Protein AF-0000000080307376 (afdb_homodimer)

Foldseek 3Di:
DDPDDPPPPPPPPPPPPPVVVVVVVVVVVLLVLLLVQLLVVCLVQNLVRDDPVSSCVSSPDDPVVVCVRPVDSVRSLVVLLVVLLVLLVVLADADDPDP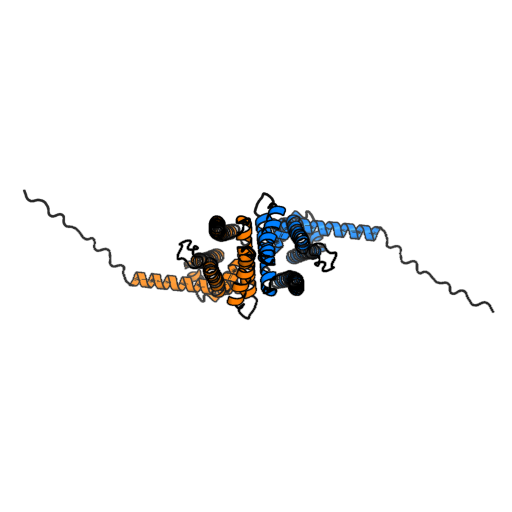PGPDPLVVLLSSLLSNLVSCVVCVSSLCCLLPRQPPVDDVSPVVNCVSLVVQLVRQLVNVVVCVVVVQWDDDPSNVLSVVLVVLSNVVSVVLSPPVPRPPSSVSSCVSSCVSVVVTGDPD/DDDDDPPPPPPPPPPPPPVVVVVVVVVVVLLVLLLVQLLVVCLVQNLVRDDPVSSCVSSPDDPVVVCVRPVDSVRSLVVLLVVLLVLLVVLADADDPDPPGDDPLVVLLSSLLSNLVSCVVCVSSLCCLLPRQPPVDDVSPVVNCVSLVVQLVRQLVNVVVCVVVVVWDDDPSNVLSVVLVVLSNVVSVVLSPPPPRPPSSVSSCVSSCCNVVVTDDPD

InterPro domains:
  IPR001647 DNA-binding HTH domain, TetR-type [PF00440] (35-80)
  IPR001647 DNA-binding HTH domain, TetR-type [PR00455] (34-47)
  IPR001647 DNA-binding HTH domain, TetR-type [PR00455] (55-78)
  IPR001647 DNA-binding HTH domain, TetR-type [PS50977] (28-88)
  IPR009057 Homedomain-like superfamily [SSF46689] (27-93)
  IPR036271 Tetracyclin repressor-like, C-terminal domain superfamily [SSF48498] (104-215)
  IPR050109 HTH-type, TetR-like transcriptional regulator [PTHR30055] (18-216)

Secondary structure (DSSP, 8-state):
-----------------HHHHHHHHHHHHHHHHHHHHHHHHHHHH-STT--HHHHHHHHTS-HHHHHHH-S-HHHHHHHHHHHHHHHHHHH-PPP--STTSPPHHHHHHHHHHHHHHHHHH-HHHHHIIIIISTTS-HHHHHHHHHHHHHHHHHHHHHHHHHHHTTSS----HHHHHHHHHHHHHHHHHHHHHSSS---HHHHHHHHHHHHHHHHS---/-PPP-------------HHHHHHHHHHHHHHHHHHHHHHHHHHHH-STT--HHHHHHHHTS-HHHHHHH-S-HHHHHHHHHHHHHHHHHHH-PPP--STTSPPHHHHHHHHHHHHHHHHHH-HHHHHIIIIISTTS-HHHHHHHHHHHHHHHHHHHHHHHHHHHTTSS----HHHHHHHHHHHHHHHHHHHHHSSS---HHHHHHHHHHHHTTTTS---

Radius of gyration: 28.94 Å; Cα contacts (8 Å, |Δi|>4): 407; chains: 2; bounding box: 154×64×54 Å

Structure (mmCIF, N/CA/C/O backbone):
data_AF-0000000080307376-model_v1
#
loop_
_entity.id
_entity.type
_entity.pdbx_description
1 polymer 'Transcriptional regulator, TetR family protein'
#
loop_
_atom_site.group_PDB
_atom_site.id
_atom_site.type_symbol
_atom_site.label_atom_id
_atom_site.label_alt_id
_atom_site.label_comp_id
_atom_site.label_asym_id
_atom_site.label_entity_id
_atom_site.label_seq_id
_atom_site.pdbx_PDB_ins_code
_atom_site.Cartn_x
_atom_site.Cartn_y
_atom_site.Cartn_z
_atom_site.occupancy
_atom_site.B_iso_or_equiv
_atom_site.auth_seq_id
_atom_site.auth_comp_id
_atom_site.auth_asym_id
_atom_site.auth_atom_id
_atom_site.pdbx_PDB_model_num
ATOM 1 N N . MET A 1 1 ? 79.688 9.477 -23.078 1 34.28 1 MET A N 1
ATOM 2 C CA . MET A 1 1 ? 78.875 10.578 -22.594 1 34.28 1 MET A CA 1
ATOM 3 C C . MET A 1 1 ? 77.562 10.055 -21.953 1 34.28 1 MET A C 1
ATOM 5 O O . MET A 1 1 ? 76.812 9.375 -22.594 1 34.28 1 MET A O 1
ATOM 9 N N . SER A 1 2 ? 77.562 9.773 -20.594 1 37.41 2 SER A N 1
ATOM 10 C CA . SER A 1 2 ? 76.688 9.07 -19.641 1 37.41 2 SER A CA 1
ATOM 11 C C . SER A 1 2 ? 75.375 9.797 -19.453 1 37.41 2 SER A C 1
ATOM 13 O O . SER A 1 2 ? 75.375 11.023 -19.297 1 37.41 2 SER A O 1
ATOM 15 N N . ALA A 1 3 ? 74.25 9.242 -20.031 1 46.53 3 ALA A N 1
ATOM 16 C CA . ALA A 1 3 ? 72.938 9.789 -19.969 1 46.53 3 ALA A CA 1
ATOM 17 C C . ALA A 1 3 ? 72.562 10.148 -18.531 1 46.53 3 ALA A C 1
ATOM 19 O O . ALA A 1 3 ? 72.875 9.422 -17.594 1 46.53 3 ALA A O 1
ATOM 20 N N . PRO A 1 4 ? 72.125 11.492 -18.312 1 44.22 4 PRO A N 1
ATOM 21 C CA . PRO A 1 4 ? 71.75 11.922 -16.953 1 44.22 4 PRO A CA 1
ATOM 22 C C . PRO A 1 4 ? 70.625 11.133 -16.391 1 44.22 4 PRO A C 1
ATOM 24 O O . PRO A 1 4 ? 69.75 10.648 -17.156 1 44.22 4 PRO A O 1
ATOM 27 N N . ALA A 1 5 ? 70.688 10.531 -15.188 1 43.47 5 ALA A N 1
ATOM 28 C CA . ALA A 1 5 ? 69.75 9.797 -14.367 1 43.47 5 ALA A CA 1
ATOM 29 C C . ALA A 1 5 ? 68.5 10.633 -14.086 1 43.47 5 ALA A C 1
ATOM 31 O O . ALA A 1 5 ? 68.625 11.758 -13.586 1 43.47 5 ALA A O 1
ATOM 32 N N . ARG A 1 6 ? 67.438 10.461 -14.867 1 39.03 6 ARG A N 1
ATOM 33 C CA . ARG A 1 6 ? 66.125 11.055 -14.562 1 39.03 6 ARG A CA 1
ATOM 34 C C . ARG A 1 6 ? 65.75 10.805 -13.109 1 39.03 6 ARG A C 1
ATOM 36 O O . ARG A 1 6 ? 65.75 9.656 -12.656 1 39.03 6 ARG A O 1
ATOM 43 N N . ARG A 1 7 ? 66.062 11.727 -12.109 1 39.06 7 ARG A N 1
ATOM 44 C CA . ARG A 1 7 ? 65.562 11.641 -10.75 1 39.06 7 ARG A CA 1
ATOM 45 C C . ARG A 1 7 ? 64 11.547 -10.75 1 39.06 7 ARG A C 1
ATOM 47 O O . ARG A 1 7 ? 63.344 12.453 -11.234 1 39.06 7 ARG A O 1
ATOM 54 N N . ASP A 1 8 ? 63.438 10.398 -10.906 1 41.78 8 ASP A N 1
ATOM 55 C CA . ASP A 1 8 ? 62 10.148 -10.633 1 41.78 8 ASP A CA 1
ATOM 56 C C . ASP A 1 8 ? 61.594 10.75 -9.289 1 41.78 8 ASP A C 1
ATOM 58 O O . ASP A 1 8 ? 62.062 10.32 -8.234 1 41.78 8 ASP A O 1
ATOM 62 N N . GLY A 1 9 ? 61.5 12.078 -9.156 1 39.94 9 GLY A N 1
ATOM 63 C CA . GLY A 1 9 ? 60.906 12.672 -7.961 1 39.94 9 GLY A CA 1
ATOM 64 C C . GLY A 1 9 ? 59.594 12.031 -7.551 1 39.94 9 GLY A C 1
ATOM 65 O O . GLY A 1 9 ? 58.562 12.203 -8.227 1 39.94 9 GLY A O 1
ATOM 66 N N . ALA A 1 10 ? 59.594 10.867 -6.973 1 41.12 10 ALA A N 1
ATOM 67 C CA . ALA A 1 10 ? 58.438 10.375 -6.246 1 41.12 10 ALA A CA 1
ATOM 68 C C . ALA A 1 10 ? 57.812 11.461 -5.359 1 41.12 10 ALA A C 1
ATOM 70 O O . ALA A 1 10 ? 58.5 11.953 -4.441 1 41.12 10 ALA A O 1
ATOM 71 N N . HIS A 1 11 ? 57.094 12.398 -5.93 1 43.16 11 HIS A N 1
ATOM 72 C CA . HIS A 1 11 ? 56.25 13.203 -5.051 1 43.16 11 HIS A CA 1
ATOM 73 C C . HIS A 1 11 ? 55.562 12.336 -4.004 1 43.16 11 HIS A C 1
ATOM 75 O O . HIS A 1 11 ? 54.906 11.344 -4.34 1 43.16 11 HIS A O 1
ATOM 81 N N . ASP A 1 12 ? 56.125 12.133 -2.857 1 44.22 12 ASP A N 1
ATOM 82 C CA . ASP A 1 12 ? 55.469 11.555 -1.674 1 44.22 12 ASP A CA 1
ATOM 83 C C . ASP A 1 12 ? 54.031 12.008 -1.548 1 44.22 12 ASP A C 1
ATOM 85 O O . ASP A 1 12 ? 53.75 13.211 -1.515 1 44.22 12 ASP A O 1
ATOM 89 N N . GLU A 1 13 ? 53.125 11.352 -2.17 1 52.78 13 GLU A N 1
ATOM 90 C CA . GLU A 1 13 ? 51.719 11.562 -1.824 1 52.78 13 GLU A CA 1
ATOM 91 C C . GLU A 1 13 ? 51.562 11.906 -0.347 1 52.78 13 GLU A C 1
ATOM 93 O O . GLU A 1 13 ? 52.188 11.289 0.513 1 52.78 13 GLU A O 1
ATOM 98 N N . PRO A 1 14 ? 51.25 13.117 -0.031 1 53.62 14 PRO A N 1
ATOM 99 C CA . PRO A 1 14 ? 51.125 13.43 1.395 1 53.62 14 PRO A CA 1
ATOM 100 C C . PRO A 1 14 ? 50.531 12.273 2.197 1 53.62 14 PRO A C 1
ATOM 102 O O . PRO A 1 14 ? 49.781 11.461 1.654 1 53.62 14 PRO A O 1
ATOM 105 N N . PRO A 1 15 ? 51.094 11.766 3.182 1 51.25 15 PRO A N 1
ATOM 106 C CA . PRO A 1 15 ? 50.531 10.688 3.992 1 51.25 15 PRO A CA 1
ATOM 107 C C . PRO A 1 15 ? 49.031 10.898 4.293 1 51.25 15 PRO A C 1
ATOM 109 O O . PRO A 1 15 ? 48.594 12.039 4.367 1 51.25 15 PRO A O 1
ATOM 112 N N . HIS A 1 16 ? 48.094 10.336 3.639 1 56.22 16 HIS A N 1
ATOM 113 C CA . HIS A 1 16 ? 46.719 10.344 4.129 1 56.22 16 HIS A CA 1
ATOM 114 C C . HIS A 1 16 ? 46.688 10.336 5.652 1 56.22 16 HIS A C 1
ATOM 116 O O . HIS A 1 16 ? 47.094 9.352 6.285 1 56.22 16 HIS A O 1
ATOM 122 N N . ASP A 1 17 ? 46.844 11.445 6.359 1 61.53 17 ASP A N 1
ATOM 123 C CA . ASP A 1 17 ? 47.031 11.625 7.797 1 61.53 17 ASP A CA 1
ATOM 124 C C . ASP A 1 17 ? 45.938 10.922 8.586 1 61.53 17 ASP A C 1
ATOM 126 O O . ASP A 1 17 ? 44.75 11.008 8.234 1 61.53 17 ASP A O 1
ATOM 130 N N . GLY A 1 18 ? 46.094 9.781 9.156 1 68.12 18 GLY A N 1
ATOM 131 C CA . GLY A 1 18 ? 45.312 9 10.078 1 68.12 18 GLY A CA 1
ATOM 132 C C . GLY A 1 18 ? 44.281 9.828 10.828 1 68.12 18 GLY A C 1
ATOM 133 O O . GLY A 1 18 ? 43.188 9.344 11.148 1 68.12 18 GLY A O 1
ATOM 134 N N . ARG A 1 19 ? 44.594 11.07 11.117 1 71.94 19 ARG A N 1
ATOM 135 C CA . ARG A 1 19 ? 43.719 11.977 11.844 1 71.94 19 ARG A CA 1
ATOM 136 C C . ARG A 1 19 ? 42.5 12.352 10.984 1 71.94 19 ARG A C 1
ATOM 138 O O . ARG A 1 19 ? 41.375 12.414 11.484 1 71.94 19 ARG A O 1
ATOM 145 N N . SER A 1 20 ? 42.812 12.594 9.68 1 80.69 20 SER A N 1
ATOM 146 C CA . SER A 1 20 ? 41.75 12.969 8.766 1 80.69 20 SER A CA 1
ATOM 147 C C . SER A 1 20 ? 40.75 11.828 8.586 1 80.69 20 SER A C 1
ATOM 149 O O . SER A 1 20 ? 39.531 12.055 8.531 1 80.69 20 SER A O 1
ATOM 151 N N . THR A 1 21 ? 41.281 10.672 8.602 1 82.31 21 THR A N 1
ATOM 152 C CA . THR A 1 21 ? 40.438 9.508 8.438 1 82.31 21 THR A CA 1
ATOM 153 C C . THR A 1 21 ? 39.594 9.281 9.688 1 82.31 21 THR A C 1
ATOM 155 O O . THR A 1 21 ? 38.406 8.914 9.594 1 82.31 21 THR A O 1
ATOM 158 N N . ARG A 1 22 ? 40.25 9.516 10.836 1 82.88 22 ARG A N 1
ATOM 159 C CA . ARG A 1 22 ? 39.531 9.352 12.086 1 82.88 22 ARG A CA 1
ATOM 160 C C . ARG A 1 22 ? 38.438 10.398 12.219 1 82.88 22 ARG A C 1
ATOM 162 O O . ARG A 1 22 ? 37.312 10.094 12.656 1 82.88 22 ARG A O 1
ATOM 169 N N . ALA A 1 23 ? 38.781 11.68 11.859 1 82.44 23 ALA A N 1
ATOM 170 C CA . ALA A 1 23 ? 37.812 12.766 11.922 1 82.44 23 ALA A CA 1
ATOM 171 C C . ALA A 1 23 ? 36.625 12.484 10.992 1 82.44 23 ALA A C 1
ATOM 173 O O . ALA A 1 23 ? 35.469 12.727 11.352 1 82.44 23 ALA A O 1
ATOM 174 N N . ALA A 1 24 ? 36.969 11.977 9.852 1 84.31 24 ALA A N 1
ATOM 175 C CA . ALA A 1 24 ? 35.906 11.641 8.883 1 84.31 24 ALA A CA 1
ATOM 176 C C . ALA A 1 24 ? 35.031 10.508 9.398 1 84.31 24 ALA A C 1
ATOM 178 O O . ALA A 1 24 ? 33.812 10.547 9.258 1 84.31 24 ALA A O 1
ATOM 179 N N . ALA A 1 25 ? 35.656 9.625 10.039 1 84.19 25 ALA A N 1
ATOM 180 C CA . ALA A 1 25 ? 34.906 8.477 10.594 1 84.19 25 ALA A CA 1
ATOM 181 C C . ALA A 1 25 ? 34 8.914 11.734 1 84.19 25 ALA A C 1
ATOM 183 O O . ALA A 1 25 ? 32.875 8.414 11.859 1 84.19 25 ALA A O 1
ATOM 184 N N . MET A 1 26 ? 34.5 9.789 12.539 1 82.19 26 MET A N 1
ATOM 185 C CA . MET A 1 26 ? 33.719 10.281 13.664 1 82.19 26 MET A CA 1
ATOM 186 C C . MET A 1 26 ? 32.5 11.078 13.164 1 82.19 26 MET A C 1
ATOM 188 O O . MET A 1 26 ? 31.406 10.977 13.719 1 82.19 26 MET A O 1
ATOM 192 N N . ARG A 1 27 ? 32.781 11.836 12.102 1 83.94 27 ARG A N 1
ATOM 193 C CA . ARG A 1 27 ? 31.688 12.625 11.516 1 83.94 27 ARG A CA 1
ATOM 194 C C . ARG A 1 27 ? 30.594 11.711 10.953 1 83.94 27 ARG A C 1
ATOM 196 O O . ARG A 1 27 ? 29.406 11.977 11.141 1 83.94 27 ARG A O 1
ATOM 203 N N . GLU A 1 28 ? 31.047 10.75 10.328 1 87.12 28 GLU A N 1
ATOM 204 C CA . GLU A 1 28 ? 30.109 9.797 9.742 1 87.12 28 GLU A CA 1
ATOM 205 C C . GLU A 1 28 ? 29.328 9.062 10.82 1 87.12 28 GLU A C 1
ATOM 207 O O . GLU A 1 28 ? 28.125 8.805 10.664 1 87.12 28 GLU A O 1
ATOM 212 N N . SER A 1 29 ? 30.031 8.797 11.828 1 87.19 29 SER A N 1
ATOM 213 C CA . SER A 1 29 ? 29.375 8.109 12.938 1 87.19 29 SER A CA 1
ATOM 214 C C . SER A 1 29 ? 28.297 8.984 13.57 1 87.19 29 SER A C 1
ATOM 216 O O . SER A 1 29 ? 27.203 8.508 13.891 1 87.19 29 SER A O 1
ATOM 218 N N . ARG A 1 30 ? 28.609 10.234 13.711 1 87.62 30 ARG A N 1
ATOM 219 C CA . ARG A 1 30 ? 27.641 11.172 14.281 1 87.62 30 ARG A CA 1
ATOM 220 C C . ARG A 1 30 ? 26.453 11.375 13.344 1 87.62 30 ARG A C 1
ATOM 222 O O . ARG A 1 30 ? 25.312 11.43 13.797 1 87.62 30 ARG A O 1
ATOM 229 N N . ARG A 1 31 ? 26.812 11.461 12.117 1 91.5 31 ARG A N 1
ATOM 230 C CA . ARG A 1 31 ? 25.75 11.594 11.109 1 91.5 31 ARG A CA 1
ATOM 231 C C . ARG A 1 31 ? 24.797 10.406 11.148 1 91.5 31 ARG A C 1
ATOM 233 O O . ARG A 1 31 ? 23.578 10.578 11.117 1 91.5 31 ARG A O 1
ATOM 240 N N . ARG A 1 32 ? 25.359 9.258 11.273 1 90.56 32 ARG A N 1
ATOM 241 C CA . ARG A 1 32 ? 24.578 8.031 11.336 1 90.56 32 ARG A CA 1
ATOM 242 C C . ARG A 1 32 ? 23.719 7.992 12.602 1 90.56 32 ARG A C 1
ATOM 244 O O . ARG A 1 32 ? 22.578 7.527 12.578 1 90.56 32 ARG A O 1
ATOM 251 N N . ALA A 1 33 ? 24.297 8.508 13.617 1 90.5 33 ALA A N 1
ATOM 252 C CA . ALA A 1 33 ? 23.562 8.547 14.875 1 90.5 33 ALA A CA 1
ATOM 253 C C . ALA A 1 33 ? 22.328 9.453 14.766 1 90.5 33 ALA A C 1
ATOM 255 O O . ALA A 1 33 ? 21.266 9.133 15.281 1 90.5 33 ALA A O 1
ATOM 256 N N . VAL A 1 34 ? 22.5 10.484 14.07 1 92.94 34 VAL A N 1
ATOM 257 C CA . VAL A 1 34 ? 21.406 11.414 13.859 1 92.94 34 VAL A CA 1
ATOM 258 C C . VAL A 1 34 ? 20.312 10.75 13.016 1 92.94 34 VAL A C 1
ATOM 260 O O . VAL A 1 34 ? 19.125 10.852 13.328 1 92.94 34 VAL A O 1
ATOM 263 N N . LEU A 1 35 ? 20.75 10.039 12.062 1 93.12 35 LEU A N 1
ATOM 264 C CA . LEU A 1 35 ? 19.812 9.352 11.188 1 93.12 35 LEU A CA 1
ATOM 265 C C . LEU A 1 35 ? 19.031 8.289 11.945 1 93.12 35 LEU A C 1
ATOM 267 O O . LEU A 1 35 ? 17.812 8.195 11.82 1 93.12 35 LEU A O 1
ATOM 271 N N . ASP A 1 36 ? 19.75 7.598 12.75 1 90.31 36 ASP A N 1
ATOM 272 C CA . ASP A 1 36 ? 19.125 6.527 13.516 1 90.31 36 ASP A CA 1
ATOM 273 C C . ASP A 1 36 ? 18.094 7.086 14.5 1 90.31 36 ASP A C 1
ATOM 275 O O . ASP A 1 36 ? 17 6.543 14.641 1 90.31 36 ASP A O 1
ATOM 279 N N . ALA A 1 37 ? 18.453 8.109 15.086 1 92.31 37 ALA A N 1
ATOM 280 C CA . ALA A 1 37 ? 17.547 8.766 16.016 1 92.31 37 ALA A CA 1
ATOM 281 C C . ALA A 1 37 ? 16.312 9.312 15.297 1 92.31 37 ALA A C 1
ATOM 283 O O . ALA A 1 37 ? 15.195 9.18 15.789 1 92.31 37 ALA A O 1
ATOM 284 N N . SER A 1 38 ? 16.562 9.891 14.203 1 93.12 38 SER A N 1
ATOM 285 C CA . SER A 1 38 ? 15.477 10.461 13.414 1 93.12 38 SER A CA 1
ATOM 286 C C . SER A 1 38 ? 14.523 9.383 12.922 1 93.12 38 SER A C 1
ATOM 288 O O . SER A 1 38 ? 13.305 9.578 12.891 1 93.12 38 SER A O 1
ATOM 290 N N . LEU A 1 39 ? 15.102 8.297 12.555 1 89.94 39 LEU A N 1
ATOM 291 C CA . LEU A 1 39 ? 14.305 7.172 12.094 1 89.94 39 LEU A CA 1
ATOM 292 C C . LEU A 1 39 ? 13.32 6.723 13.164 1 89.94 39 LEU A C 1
ATOM 294 O O . LEU A 1 39 ? 12.148 6.469 12.867 1 89.94 39 LEU A O 1
ATOM 298 N N . ARG A 1 40 ? 13.75 6.707 14.328 1 88.75 40 ARG A N 1
ATOM 299 C CA . ARG A 1 40 ? 12.891 6.305 15.445 1 88.75 40 ARG A CA 1
ATOM 300 C C . ARG A 1 40 ? 11.75 7.293 15.633 1 88.75 40 ARG A C 1
ATOM 302 O O . ARG A 1 40 ? 10.594 6.891 15.805 1 88.75 40 ARG A O 1
ATOM 309 N N . VAL A 1 41 ? 12.062 8.492 15.555 1 91.88 41 VAL A N 1
ATOM 310 C CA . VAL A 1 41 ? 11.062 9.523 15.766 1 91.88 41 VAL A CA 1
ATOM 311 C C . VAL A 1 41 ? 10.023 9.484 14.648 1 91.88 41 VAL A C 1
ATOM 313 O O . VAL A 1 41 ? 8.82 9.508 14.906 1 91.88 41 VAL A O 1
ATOM 316 N N . PHE A 1 42 ? 10.492 9.383 13.375 1 88.88 42 PHE A N 1
ATOM 317 C CA . PHE A 1 42 ? 9.594 9.312 12.227 1 88.88 42 PHE A CA 1
ATOM 318 C C . PHE A 1 42 ? 8.68 8.102 12.328 1 88.88 42 PHE A C 1
ATOM 320 O O . PHE A 1 42 ? 7.508 8.164 11.961 1 88.88 42 PHE A O 1
ATOM 327 N N . SER A 1 43 ? 9.273 7.051 12.82 1 82.5 43 SER A N 1
ATOM 328 C CA . SER A 1 43 ? 8.523 5.805 12.906 1 82.5 43 SER A CA 1
ATOM 329 C C . SER A 1 43 ? 7.445 5.883 13.984 1 82.5 43 SER A C 1
ATOM 331 O O . SER A 1 43 ? 6.371 5.293 13.836 1 82.5 43 SER A O 1
ATOM 333 N N . GLU A 1 44 ? 7.66 6.613 15 1 81.44 44 GLU A N 1
ATOM 334 C CA . GLU A 1 44 ? 6.754 6.707 16.141 1 81.44 44 GLU A CA 1
ATOM 335 C C . GLU A 1 44 ? 5.684 7.77 15.906 1 81.44 44 GLU A C 1
ATOM 337 O O . GLU A 1 44 ? 4.5 7.531 16.156 1 81.44 44 GLU A O 1
ATOM 342 N N . LYS A 1 45 ? 6.129 8.914 15.375 1 83.56 45 LYS A N 1
ATOM 343 C CA . LYS A 1 45 ? 5.238 10.07 15.32 1 83.56 45 LYS A CA 1
ATOM 344 C C . LYS A 1 45 ? 4.684 10.273 13.914 1 83.56 45 LYS A C 1
ATOM 346 O O . LYS A 1 45 ? 3.701 10.992 13.727 1 83.56 45 LYS A O 1
ATOM 351 N N . GLY A 1 46 ? 5.371 9.602 13.023 1 79.69 46 GLY A N 1
ATOM 352 C CA . GLY A 1 46 ? 5.086 9.953 11.633 1 79.69 46 GLY A CA 1
ATOM 353 C C . GLY A 1 46 ? 5.902 11.133 11.141 1 79.69 46 GLY A C 1
ATOM 354 O O . GLY A 1 46 ? 6.508 11.852 11.938 1 79.69 46 GLY A O 1
ATOM 355 N N . TYR A 1 47 ? 5.898 11.352 9.883 1 83.5 47 TYR A N 1
ATOM 356 C CA . TYR A 1 47 ? 6.707 12.406 9.281 1 83.5 47 TYR A CA 1
ATOM 357 C C . TYR A 1 47 ? 6.105 13.773 9.562 1 83.5 47 TYR A C 1
ATOM 359 O O . TYR A 1 47 ? 6.812 14.695 9.984 1 83.5 47 TYR A O 1
ATOM 367 N N . HIS A 1 48 ? 4.82 13.875 9.359 1 80.38 48 HIS A N 1
ATOM 368 C CA . HIS A 1 48 ? 4.18 15.18 9.414 1 80.38 48 HIS A CA 1
ATOM 369 C C . HIS A 1 48 ? 4.074 15.68 10.852 1 80.38 48 HIS A C 1
ATOM 371 O O . HIS A 1 48 ? 4.223 16.875 11.109 1 80.38 48 HIS A O 1
ATOM 377 N N . ALA A 1 49 ? 3.986 14.766 11.719 1 83.12 49 ALA A N 1
ATOM 378 C CA . ALA A 1 49 ? 3.832 15.141 13.125 1 83.12 49 ALA A CA 1
ATOM 379 C C . ALA A 1 49 ? 5.188 15.414 13.766 1 83.12 49 ALA A C 1
ATOM 381 O O . ALA A 1 49 ? 5.258 15.93 14.891 1 83.12 49 ALA A O 1
ATOM 382 N N . THR A 1 50 ? 6.199 15.07 13.102 1 90.31 50 THR A N 1
ATOM 383 C CA . THR A 1 50 ? 7.543 15.25 13.633 1 90.31 50 THR A CA 1
ATOM 384 C C . THR A 1 50 ? 8.039 16.672 13.375 1 90.31 50 THR A C 1
ATOM 386 O O . THR A 1 50 ? 7.906 17.188 12.273 1 90.31 50 THR A O 1
ATOM 389 N N . ARG A 1 51 ? 8.586 17.312 14.461 1 92.38 51 ARG A N 1
ATOM 390 C CA . ARG A 1 51 ? 9.242 18.609 14.352 1 92.38 51 ARG A CA 1
ATOM 391 C C . ARG A 1 51 ? 10.758 18.469 14.391 1 92.38 51 ARG A C 1
ATOM 393 O O . ARG A 1 51 ? 11.281 17.469 14.891 1 92.38 51 ARG A O 1
ATOM 400 N N . ILE A 1 52 ? 11.336 19.422 13.805 1 91.69 52 ILE A N 1
ATOM 401 C CA . ILE A 1 52 ? 12.797 19.406 13.797 1 91.69 52 ILE A CA 1
ATOM 402 C C . ILE A 1 52 ? 13.32 19.344 15.227 1 91.69 52 ILE A C 1
ATOM 404 O O . ILE A 1 52 ? 14.336 18.688 15.492 1 91.69 52 ILE A O 1
ATOM 408 N N . SER A 1 53 ? 12.625 19.953 16.094 1 93.81 53 SER A N 1
ATOM 409 C CA . SER A 1 53 ? 13.023 19.938 17.5 1 93.81 53 SER A CA 1
ATOM 410 C C . SER A 1 53 ? 12.984 18.531 18.062 1 93.81 53 SER A C 1
ATOM 412 O O . SER A 1 53 ? 13.812 18.156 18.906 1 93.81 53 SER A O 1
ATOM 414 N N . ASP A 1 54 ? 12.07 17.75 17.625 1 94.94 54 ASP A N 1
ATOM 415 C CA . ASP A 1 54 ? 11.977 16.359 18.047 1 94.94 54 ASP A CA 1
ATOM 416 C C . ASP A 1 54 ? 13.211 15.562 17.625 1 94.94 54 ASP A C 1
ATOM 418 O O . ASP A 1 54 ? 13.719 14.734 18.375 1 94.94 54 ASP A O 1
ATOM 422 N N . LEU A 1 55 ? 13.648 15.875 16.453 1 94.88 55 LEU A N 1
ATOM 423 C CA . LEU A 1 55 ? 14.812 15.172 15.906 1 94.88 55 LEU A CA 1
ATOM 424 C C . LEU A 1 55 ? 16.078 15.57 16.641 1 94.88 55 LEU A C 1
ATOM 426 O O . LEU A 1 55 ? 16.906 14.719 16.969 1 94.88 55 LEU A O 1
ATOM 430 N N . ILE A 1 56 ? 16.172 16.844 16.875 1 94.25 56 ILE A N 1
ATOM 431 C CA . ILE A 1 56 ? 17.328 17.359 17.578 1 94.25 56 ILE A CA 1
ATOM 432 C C . ILE A 1 56 ? 17.391 16.766 18.969 1 94.25 56 ILE A C 1
ATOM 434 O O . ILE A 1 56 ? 18.453 16.312 19.406 1 94.25 56 ILE A O 1
ATOM 438 N N . GLU A 1 57 ? 16.297 16.734 19.609 1 95.19 57 GLU A N 1
ATOM 439 C CA . GLU A 1 57 ? 16.203 16.172 20.953 1 95.19 57 GLU A CA 1
ATOM 440 C C . GLU A 1 57 ? 16.562 14.688 20.969 1 95.19 57 GLU A C 1
ATOM 442 O O . GLU A 1 57 ? 17.328 14.234 21.812 1 95.19 57 GLU A O 1
ATOM 447 N N . ALA A 1 58 ? 16.109 14 20.062 1 94.12 58 ALA A N 1
ATOM 448 C CA . ALA A 1 58 ? 16.344 12.562 19.984 1 94.12 58 ALA A CA 1
ATOM 449 C C . ALA A 1 58 ? 17.797 12.258 19.688 1 94.12 58 ALA A C 1
ATOM 451 O O . ALA A 1 58 ? 18.344 11.258 20.156 1 94.12 58 ALA A O 1
ATOM 452 N N . ALA A 1 59 ? 18.391 13.055 18.875 1 93.38 59 ALA A N 1
ATOM 453 C CA . ALA A 1 59 ? 19.797 12.867 18.5 1 93.38 59 ALA A CA 1
ATOM 454 C C . ALA A 1 59 ? 20.734 13.195 19.656 1 93.38 59 ALA A C 1
ATOM 456 O O . ALA A 1 59 ? 21.891 12.789 19.656 1 93.38 59 ALA A O 1
ATOM 457 N N . GLY A 1 60 ? 20.25 13.969 20.531 1 94.06 60 GLY A N 1
ATOM 458 C CA . GLY A 1 60 ? 21.047 14.305 21.703 1 94.06 60 GLY A CA 1
ATOM 459 C C . GLY A 1 60 ? 22.203 15.234 21.391 1 94.06 60 GLY A C 1
ATOM 460 O O . GLY A 1 60 ? 23.266 15.117 22 1 94.06 60 GLY A O 1
ATOM 461 N N . ILE A 1 61 ? 22.062 16.031 20.453 1 91.25 61 ILE A N 1
ATOM 462 C CA . ILE A 1 61 ? 23.125 16.969 20.094 1 91.25 61 ILE A CA 1
ATOM 463 C C . ILE A 1 61 ? 22.562 18.391 20.062 1 91.25 61 ILE A C 1
ATOM 465 O O . ILE A 1 61 ? 21.359 18.578 20.078 1 91.25 61 ILE A O 1
ATOM 469 N N . ALA A 1 62 ? 23.531 19.375 20.062 1 92.44 62 ALA A N 1
ATOM 470 C CA . ALA A 1 62 ? 23.125 20.781 20 1 92.44 62 ALA A CA 1
ATOM 471 C C . ALA A 1 62 ? 22.5 21.125 18.656 1 92.44 62 ALA A C 1
ATOM 473 O O . ALA A 1 62 ? 22.891 20.562 17.625 1 92.44 62 ALA A O 1
ATOM 474 N N . ARG A 1 63 ? 21.547 22.047 18.641 1 92.19 63 ARG A N 1
ATOM 475 C CA . ARG A 1 63 ? 20.828 22.484 17.438 1 92.19 63 ARG A CA 1
ATOM 476 C C . ARG A 1 63 ? 21.812 22.906 16.344 1 92.19 63 ARG A C 1
ATOM 478 O O . ARG A 1 63 ? 21.656 22.516 15.188 1 92.19 63 ARG A O 1
ATOM 485 N N . GLY A 1 64 ? 22.812 23.688 16.703 1 92.19 64 GLY A N 1
ATOM 486 C CA . GLY A 1 64 ? 23.797 24.141 15.734 1 92.19 64 GLY A CA 1
ATOM 487 C C . GLY A 1 64 ? 24.562 23 15.086 1 92.19 64 GLY A C 1
ATOM 488 O O . GLY A 1 64 ? 24.812 23.016 13.883 1 92.19 64 GLY A O 1
ATOM 489 N N . THR A 1 65 ? 24.906 22.016 15.875 1 91.94 65 THR A N 1
ATOM 490 C CA . THR A 1 65 ? 25.609 20.828 15.398 1 91.94 65 THR A CA 1
ATOM 491 C C . THR A 1 65 ? 24.719 20.031 14.445 1 91.94 65 THR A C 1
ATOM 493 O O . THR A 1 65 ? 25.203 19.5 13.438 1 91.94 65 THR A O 1
ATOM 496 N N . PHE A 1 66 ? 23.406 19.938 14.734 1 93.06 66 PHE A N 1
ATOM 497 C CA . PHE A 1 66 ? 22.453 19.219 13.906 1 93.06 66 PHE A CA 1
ATOM 498 C C . PHE A 1 66 ? 22.469 19.75 12.477 1 93.06 66 PHE A C 1
ATOM 500 O O . PHE A 1 66 ? 22.5 18.984 11.523 1 93.06 66 PHE A O 1
ATOM 507 N N . TYR A 1 67 ? 22.578 21.016 12.367 1 93 67 TYR A N 1
ATOM 508 C CA . TYR A 1 67 ? 22.453 21.656 11.062 1 93 67 TYR A CA 1
ATOM 509 C C . TYR A 1 67 ? 23.75 21.562 10.281 1 93 67 TYR A C 1
ATOM 511 O O . TYR A 1 67 ? 23.797 21.906 9.094 1 93 67 TYR A O 1
ATOM 519 N N . LEU A 1 68 ? 24.844 21.141 10.969 1 91.56 68 LEU A N 1
ATOM 520 C CA . LEU A 1 68 ? 26.062 20.812 10.242 1 91.56 68 LEU A CA 1
ATOM 521 C C . LEU A 1 68 ? 25.875 19.562 9.406 1 91.56 68 LEU A C 1
ATOM 523 O O . LEU A 1 68 ? 26.547 19.391 8.383 1 91.56 68 LEU A O 1
ATOM 527 N N . TYR A 1 69 ? 24.922 18.797 9.859 1 92 69 TYR A N 1
ATOM 528 C CA . TYR A 1 69 ? 24.75 17.5 9.203 1 92 69 TYR A CA 1
ATOM 529 C C . TYR A 1 69 ? 23.547 17.516 8.258 1 92 69 TYR A C 1
ATOM 531 O O . TYR A 1 69 ? 23.594 16.938 7.172 1 92 69 TYR A O 1
ATOM 539 N N . PHE A 1 70 ? 22.422 18.109 8.703 1 93.75 70 PHE A N 1
ATOM 540 C CA . PHE A 1 70 ? 21.203 18.094 7.914 1 93.75 70 PHE A CA 1
ATOM 541 C C . PHE A 1 70 ? 20.531 19.453 7.898 1 93.75 70 PHE A C 1
ATOM 543 O O . PHE A 1 70 ? 20.406 20.109 8.938 1 93.75 70 PHE A O 1
ATOM 550 N N . GLU A 1 71 ? 20.047 19.812 6.723 1 90.88 71 GLU A N 1
ATOM 551 C CA . GLU A 1 71 ? 19.469 21.125 6.52 1 90.88 71 GLU A CA 1
ATOM 552 C C . GLU A 1 71 ? 17.984 21.156 6.902 1 90.88 71 GLU A C 1
ATOM 554 O O . GLU A 1 71 ? 17.438 22.219 7.191 1 90.88 71 GLU A O 1
ATOM 559 N N . SER A 1 72 ? 17.438 19.922 6.848 1 90.81 72 SER A N 1
ATOM 560 C CA . SER A 1 72 ? 15.992 19.906 7.078 1 90.81 72 SER A CA 1
ATOM 561 C C . SER A 1 72 ? 15.508 18.516 7.449 1 90.81 72 SER A C 1
ATOM 563 O O . SER A 1 72 ? 16.219 17.516 7.223 1 90.81 72 SER A O 1
ATOM 565 N N . LYS A 1 73 ? 14.32 18.453 7.953 1 88.88 73 LYS A N 1
ATOM 566 C CA . LYS A 1 73 ? 13.633 17.188 8.227 1 88.88 73 LYS A CA 1
ATOM 567 C C . LYS A 1 73 ? 13.453 16.375 6.953 1 88.88 73 LYS A C 1
ATOM 569 O O . LYS A 1 73 ? 13.617 15.148 6.965 1 88.88 73 LYS A O 1
ATOM 574 N N . ASN A 1 74 ? 13.234 17.094 5.945 1 88.81 74 ASN A N 1
ATOM 575 C CA . ASN A 1 74 ? 13.023 16.453 4.656 1 88.81 74 ASN A CA 1
ATOM 576 C C . ASN A 1 74 ? 14.297 15.781 4.148 1 88.81 74 ASN A C 1
ATOM 578 O O . ASN A 1 74 ? 14.25 14.664 3.629 1 88.81 74 ASN A O 1
ATOM 582 N N . ALA A 1 75 ? 15.352 16.469 4.316 1 91.12 75 ALA A N 1
ATOM 583 C CA . ALA A 1 75 ? 16.625 15.914 3.887 1 91.12 75 ALA A CA 1
ATOM 584 C C . ALA A 1 75 ? 16.938 14.609 4.621 1 91.12 75 ALA A C 1
ATOM 586 O O . ALA A 1 75 ? 17.453 13.656 4.02 1 91.12 75 ALA A O 1
ATOM 587 N N . ILE A 1 76 ? 16.656 14.609 5.883 1 92.31 76 ILE A N 1
ATOM 588 C CA . ILE A 1 76 ? 16.859 13.414 6.688 1 92.31 76 ILE A CA 1
ATOM 589 C C . ILE A 1 76 ? 15.977 12.281 6.164 1 92.31 76 ILE A C 1
ATOM 591 O O . ILE A 1 76 ? 16.438 11.156 5.98 1 92.31 76 ILE A O 1
ATOM 595 N N . PHE A 1 77 ? 14.781 12.586 5.918 1 90 77 PHE A N 1
ATOM 596 C CA . PHE A 1 77 ? 13.812 11.594 5.453 1 90 77 PHE A CA 1
ATOM 597 C C . PHE A 1 77 ? 14.258 10.984 4.129 1 90 77 PHE A C 1
ATOM 599 O O . PHE A 1 77 ? 14.25 9.758 3.973 1 90 77 PHE A O 1
ATOM 606 N N . HIS A 1 78 ? 14.688 11.828 3.25 1 90.56 78 HIS A N 1
ATOM 607 C CA . HIS A 1 78 ? 15.133 11.367 1.939 1 90.56 78 HIS A CA 1
ATOM 608 C C . HIS A 1 78 ? 16.328 10.43 2.062 1 90.56 78 HIS A C 1
ATOM 610 O O . HIS A 1 78 ? 16.391 9.398 1.385 1 90.56 78 HIS A O 1
ATOM 616 N N . GLU A 1 79 ? 17.203 10.781 2.887 1 90.38 79 GLU A N 1
ATOM 617 C CA . GLU A 1 79 ? 18.391 9.953 3.051 1 90.38 79 GLU A CA 1
ATOM 618 C C . GLU A 1 79 ? 18.047 8.594 3.66 1 90.38 79 GLU A C 1
ATOM 620 O O . GLU A 1 79 ? 18.578 7.566 3.24 1 90.38 79 GLU A O 1
ATOM 625 N N . LEU A 1 80 ? 17.203 8.602 4.676 1 90.44 80 LEU A N 1
ATOM 626 C CA . LEU A 1 80 ? 16.75 7.355 5.285 1 90.44 80 LEU A CA 1
ATOM 627 C C . LEU A 1 80 ? 16.047 6.473 4.254 1 90.44 80 LEU A C 1
ATOM 629 O O . LEU A 1 80 ? 16.297 5.266 4.203 1 90.44 80 LEU A O 1
ATOM 633 N N . LEU A 1 81 ? 15.25 7.055 3.463 1 88.94 81 LEU A N 1
ATOM 634 C CA . LEU A 1 81 ? 14.531 6.336 2.412 1 88.94 81 LEU A CA 1
ATOM 635 C C . LEU A 1 81 ? 15.508 5.715 1.42 1 88.94 81 LEU A C 1
ATOM 637 O O . LEU A 1 81 ? 15.391 4.535 1.08 1 88.94 81 LEU A O 1
ATOM 641 N N . ASP A 1 82 ? 16.469 6.512 1.025 1 89.81 82 ASP A N 1
ATOM 642 C CA . ASP A 1 82 ? 17.453 6.031 0.067 1 89.81 82 ASP A CA 1
ATOM 643 C C . ASP A 1 82 ? 18.219 4.828 0.617 1 89.81 82 ASP A C 1
ATOM 645 O O . ASP A 1 82 ? 18.484 3.867 -0.111 1 89.81 82 ASP A O 1
ATOM 649 N N . GLN A 1 83 ? 18.516 4.855 1.856 1 85.5 83 GLN A N 1
ATOM 650 C CA . GLN A 1 83 ? 19.234 3.758 2.492 1 85.5 83 GLN A CA 1
ATOM 651 C C . GLN A 1 83 ? 18.422 2.471 2.461 1 85.5 83 GLN A C 1
ATOM 653 O O . GLN A 1 83 ? 18.953 1.399 2.158 1 85.5 83 GLN A O 1
ATOM 658 N N . LEU A 1 84 ? 17.203 2.555 2.758 1 82.88 84 LEU A N 1
ATOM 659 C CA . LEU A 1 84 ? 16.359 1.366 2.775 1 82.88 84 LEU A CA 1
ATOM 660 C C . LEU A 1 84 ? 16.172 0.812 1.367 1 82.88 84 LEU A C 1
ATOM 662 O O . LEU A 1 84 ? 16.266 -0.398 1.154 1 82.88 84 LEU A O 1
ATOM 666 N N . LEU A 1 85 ? 15.922 1.723 0.449 1 87.5 85 LEU A N 1
ATOM 667 C CA . LEU A 1 85 ? 15.711 1.287 -0.928 1 87.5 85 LEU A CA 1
ATOM 668 C C . LEU A 1 85 ? 16.953 0.583 -1.466 1 87.5 85 LEU A C 1
ATOM 670 O O . LEU A 1 85 ? 16.844 -0.427 -2.166 1 87.5 85 LEU A O 1
ATOM 674 N N . GLU A 1 86 ? 18.031 1.104 -1.059 1 87.25 86 GLU A N 1
ATOM 675 C CA . GLU A 1 86 ? 19.281 0.489 -1.491 1 87.25 86 GLU A CA 1
ATOM 676 C C . GLU A 1 86 ? 19.469 -0.89 -0.864 1 87.25 86 GLU A C 1
ATOM 678 O O . GLU A 1 86 ? 19.953 -1.815 -1.52 1 87.25 86 GLU A O 1
ATOM 683 N N . ARG A 1 87 ? 19.141 -1.021 0.353 1 85.06 87 ARG A N 1
ATOM 684 C CA . ARG A 1 87 ? 19.25 -2.303 1.043 1 85.06 87 ARG A CA 1
ATOM 685 C C . ARG A 1 87 ? 18.344 -3.346 0.408 1 85.06 87 ARG A C 1
ATOM 687 O O . ARG A 1 87 ? 18.734 -4.5 0.23 1 85.06 87 ARG A O 1
ATOM 694 N N . ILE A 1 88 ? 17.188 -2.963 0.072 1 84.81 88 ILE A N 1
ATOM 695 C CA . ILE A 1 88 ? 16.234 -3.879 -0.546 1 84.81 88 ILE A CA 1
ATOM 696 C C . ILE A 1 88 ? 16.734 -4.273 -1.938 1 84.81 88 ILE A C 1
ATOM 698 O O . ILE A 1 88 ? 16.688 -5.449 -2.307 1 84.81 88 ILE A O 1
ATOM 702 N N . ARG A 1 89 ? 17.172 -3.268 -2.633 1 84.62 89 ARG A N 1
ATOM 703 C CA . ARG A 1 89 ? 17.719 -3.549 -3.959 1 84.62 89 ARG A CA 1
ATOM 704 C C . ARG A 1 89 ? 18.844 -4.57 -3.887 1 84.62 89 ARG A C 1
ATOM 706 O O . ARG A 1 89 ? 18.938 -5.465 -4.73 1 84.62 89 ARG A O 1
ATOM 713 N N . ALA A 1 90 ? 19.625 -4.422 -2.908 1 83.75 90 ALA A N 1
ATOM 714 C CA . ALA A 1 90 ? 20.781 -5.297 -2.746 1 83.75 90 ALA A CA 1
ATOM 715 C C . ALA A 1 90 ? 20.344 -6.715 -2.393 1 83.75 90 ALA A C 1
ATOM 717 O O . ALA A 1 90 ? 21.109 -7.668 -2.572 1 83.75 90 ALA A O 1
ATOM 718 N N . SER A 1 91 ? 19.203 -6.809 -1.837 1 81.62 91 SER A N 1
ATOM 719 C CA . SER A 1 91 ? 18.703 -8.117 -1.426 1 81.62 91 SER A CA 1
ATOM 720 C C . SER A 1 91 ? 18.078 -8.867 -2.602 1 81.62 91 SER A C 1
ATOM 722 O O . SER A 1 91 ? 17.812 -10.062 -2.506 1 81.62 91 SER A O 1
ATOM 724 N N . VAL A 1 92 ? 17.75 -8.195 -3.652 1 79.69 92 VAL A N 1
ATOM 725 C CA . VAL A 1 92 ? 17.125 -8.812 -4.824 1 79.69 92 VAL A CA 1
ATOM 726 C C . VAL A 1 92 ? 18.219 -9.227 -5.82 1 79.69 92 VAL A C 1
ATOM 728 O O . VAL A 1 92 ? 18.922 -8.375 -6.363 1 79.69 92 VAL A O 1
ATOM 731 N N . ASP A 1 93 ? 18.531 -10.469 -5.77 1 72.56 93 ASP A N 1
ATOM 732 C CA . ASP A 1 93 ? 19.484 -11.016 -6.738 1 72.56 93 ASP A CA 1
ATOM 733 C C . ASP A 1 93 ? 18.766 -11.508 -7.996 1 72.56 93 ASP A C 1
ATOM 735 O O . ASP A 1 93 ? 17.562 -11.773 -7.965 1 72.56 93 ASP A O 1
ATOM 739 N N . GLY A 1 94 ? 19.484 -11.43 -9.117 1 68.88 94 GLY A N 1
ATOM 740 C CA . GLY A 1 94 ? 18.938 -12.031 -10.32 1 68.88 94 GLY A CA 1
ATOM 741 C C . GLY A 1 94 ? 18.812 -13.539 -10.227 1 68.88 94 GLY A C 1
ATOM 742 O O . GLY A 1 94 ? 19.344 -14.156 -9.297 1 68.88 94 GLY A O 1
ATOM 743 N N . VAL A 1 95 ? 17.828 -14.141 -10.977 1 67.88 95 VAL A N 1
ATOM 744 C CA . VAL A 1 95 ? 17.672 -15.586 -11.094 1 67.88 95 VAL A CA 1
ATOM 745 C C . VAL A 1 95 ? 18.75 -16.141 -12.016 1 67.88 95 VAL A C 1
ATOM 747 O O . VAL A 1 95 ? 19.062 -15.555 -13.047 1 67.88 95 VAL A O 1
ATOM 750 N N . ASP A 1 96 ? 19.406 -17.125 -11.469 1 70.12 96 ASP A N 1
ATOM 751 C CA . ASP A 1 96 ? 20.391 -17.859 -12.25 1 70.12 96 ASP A CA 1
ATOM 752 C C . ASP A 1 96 ? 19.703 -18.812 -13.227 1 70.12 96 ASP A C 1
ATOM 754 O O . ASP A 1 96 ? 18.906 -19.656 -12.812 1 70.12 96 ASP A O 1
ATOM 758 N N . THR A 1 97 ? 19.859 -18.594 -14.508 1 65.56 97 THR A N 1
ATOM 759 C CA . THR A 1 97 ? 19.172 -19.391 -15.516 1 65.56 97 THR A CA 1
ATOM 760 C C . THR A 1 97 ? 20.078 -20.484 -16.062 1 65.56 97 THR A C 1
ATOM 762 O O . THR A 1 97 ? 19.75 -21.141 -17.047 1 65.56 97 THR A O 1
ATOM 765 N N . ARG A 1 98 ? 21.266 -20.656 -15.367 1 69.25 98 ARG A N 1
ATOM 766 C CA . ARG A 1 98 ? 22.188 -21.703 -15.812 1 69.25 98 ARG A CA 1
ATOM 767 C C . ARG A 1 98 ? 21.609 -23.094 -15.539 1 69.25 98 ARG A C 1
ATOM 769 O O . ARG A 1 98 ? 20.844 -23.281 -14.594 1 69.25 98 ARG A O 1
ATOM 776 N N . VAL A 1 99 ? 21.906 -23.984 -16.312 1 67.06 99 VAL A N 1
ATOM 777 C CA . VAL A 1 99 ? 21.406 -25.344 -16.266 1 67.06 99 VAL A CA 1
ATOM 778 C C . VAL A 1 99 ? 21.688 -25.969 -14.898 1 67.06 99 VAL A C 1
ATOM 780 O O . VAL A 1 99 ? 20.875 -26.719 -14.375 1 67.06 99 VAL A O 1
ATOM 783 N N . ASP A 1 100 ? 22.688 -25.625 -14.359 1 79.88 100 ASP A N 1
ATOM 784 C CA . ASP A 1 100 ? 23.078 -26.234 -13.094 1 79.88 100 ASP A CA 1
ATOM 785 C C . ASP A 1 100 ? 22.594 -25.422 -11.906 1 79.88 100 ASP A C 1
ATOM 787 O O . ASP A 1 100 ? 22.906 -25.734 -10.758 1 79.88 100 ASP A O 1
ATOM 791 N N . ALA A 1 101 ? 21.828 -24.562 -12.352 1 78.56 101 ALA A N 1
ATOM 792 C CA . ALA A 1 101 ? 21.312 -23.703 -11.281 1 78.56 101 ALA A CA 1
ATOM 793 C C . ALA A 1 101 ? 20.188 -24.406 -10.523 1 78.56 101 ALA A C 1
ATOM 795 O O . ALA A 1 101 ? 19.594 -25.375 -11.016 1 78.56 101 ALA A O 1
ATOM 796 N N . ALA A 1 102 ? 20.078 -24.031 -9.258 1 81.81 102 ALA A N 1
ATOM 797 C CA . ALA A 1 102 ? 18.953 -24.531 -8.477 1 81.81 102 ALA A CA 1
ATOM 798 C C . ALA A 1 102 ? 17.641 -24.328 -9.211 1 81.81 102 ALA A C 1
ATOM 800 O O . ALA A 1 102 ? 17.516 -23.438 -10.055 1 81.81 102 ALA A O 1
ATOM 801 N N . PRO A 1 103 ? 16.75 -25.312 -8.969 1 75 103 PRO A N 1
ATOM 802 C CA . PRO A 1 103 ? 15.43 -25.109 -9.578 1 75 103 PRO A CA 1
ATOM 803 C C . PRO A 1 103 ? 14.875 -23.703 -9.336 1 75 103 PRO A C 1
ATOM 805 O O . PRO A 1 103 ? 15.125 -23.109 -8.289 1 75 103 PRO A O 1
ATOM 808 N N . LEU A 1 104 ? 14.141 -23.125 -10.258 1 70.38 104 LEU A N 1
ATOM 809 C CA . LEU A 1 104 ? 13.609 -21.781 -10.234 1 70.38 104 LEU A CA 1
ATOM 810 C C . LEU A 1 104 ? 12.828 -21.516 -8.953 1 70.38 104 LEU A C 1
ATOM 812 O O . LEU A 1 104 ? 12.969 -20.453 -8.344 1 70.38 104 LEU A O 1
ATOM 816 N N . ARG A 1 105 ? 12.07 -22.469 -8.531 1 71.62 105 ARG A N 1
ATOM 817 C CA . ARG A 1 105 ? 11.273 -22.344 -7.316 1 71.62 105 ARG A CA 1
ATOM 818 C C . ARG A 1 105 ? 12.164 -22.078 -6.109 1 71.62 105 ARG A C 1
ATOM 820 O O . ARG A 1 105 ? 11.844 -21.234 -5.266 1 71.62 105 ARG A O 1
ATOM 827 N N . GLU A 1 106 ? 13.219 -22.812 -6.039 1 78.38 106 GLU A N 1
ATOM 828 C CA . GLU A 1 106 ? 14.141 -22.656 -4.918 1 78.38 106 GLU A CA 1
ATOM 829 C C . GLU A 1 106 ? 14.828 -21.297 -4.969 1 78.38 106 GLU A C 1
ATOM 831 O O . GLU A 1 106 ? 15.039 -20.656 -3.93 1 78.38 106 GLU A O 1
ATOM 836 N N . GLN A 1 107 ? 15.141 -20.875 -6.125 1 76.56 107 GLN A N 1
ATOM 837 C CA . GLN A 1 107 ? 15.773 -19.578 -6.281 1 76.56 107 GLN A CA 1
ATOM 838 C C . GLN A 1 107 ? 14.828 -18.453 -5.867 1 76.56 107 GLN A C 1
ATOM 840 O O . GLN A 1 107 ? 15.234 -17.516 -5.156 1 76.56 107 GLN A O 1
ATOM 845 N N . LEU A 1 108 ? 13.602 -18.547 -6.246 1 74.81 108 LEU A N 1
ATOM 846 C CA . LEU A 1 108 ? 12.609 -17.531 -5.922 1 74.81 108 LEU A CA 1
ATOM 847 C C . LEU A 1 108 ? 12.312 -17.516 -4.426 1 74.81 108 LEU A C 1
ATOM 849 O O . LEU A 1 108 ? 12.094 -16.453 -3.84 1 74.81 108 LEU A O 1
ATOM 853 N N . LEU A 1 109 ? 12.336 -18.719 -3.846 1 77 109 LEU A N 1
ATOM 854 C CA . LEU A 1 109 ? 12.133 -18.812 -2.404 1 77 109 LEU A CA 1
ATOM 855 C C . LEU A 1 109 ? 13.219 -18.062 -1.65 1 77 109 LEU A C 1
ATOM 857 O O . LEU A 1 109 ? 12.922 -17.312 -0.708 1 77 109 LEU A O 1
ATOM 861 N N . VAL A 1 110 ? 14.422 -18.234 -2.086 1 81.62 110 VAL A N 1
ATOM 862 C CA . VAL A 1 110 ? 15.555 -17.594 -1.428 1 81.62 110 VAL A CA 1
ATOM 863 C C . VAL A 1 110 ? 15.461 -16.078 -1.607 1 81.62 110 VAL A C 1
ATOM 865 O O . VAL A 1 110 ? 15.688 -15.328 -0.661 1 81.62 110 VAL A O 1
ATOM 868 N N . ILE A 1 111 ? 15.094 -15.648 -2.734 1 80.12 111 ILE A N 1
ATOM 869 C CA . ILE A 1 111 ? 15.016 -14.227 -3.043 1 80.12 111 ILE A CA 1
ATOM 870 C C . ILE A 1 111 ? 13.906 -13.578 -2.223 1 80.12 111 ILE A C 1
ATOM 872 O O . ILE A 1 111 ? 14.117 -12.555 -1.57 1 80.12 111 ILE A O 1
ATOM 876 N N . VAL A 1 112 ? 12.711 -14.18 -2.209 1 81 112 VAL A N 1
ATOM 877 C CA . VAL A 1 112 ? 11.57 -13.625 -1.489 1 81 112 VAL A CA 1
ATOM 878 C C . VAL A 1 112 ? 11.867 -13.602 0.009 1 81 112 VAL A C 1
ATOM 880 O O . VAL A 1 112 ? 11.555 -12.625 0.692 1 81 112 VAL A O 1
ATOM 883 N N . ARG A 1 113 ? 12.461 -14.641 0.469 1 83.81 113 ARG A N 1
ATOM 884 C CA . ARG A 1 113 ? 12.812 -14.703 1.883 1 83.81 113 ARG A CA 1
ATOM 885 C C . ARG A 1 113 ? 13.781 -13.578 2.252 1 83.81 113 ARG A C 1
ATOM 887 O O . ARG A 1 113 ? 13.648 -12.961 3.309 1 83.81 113 ARG A O 1
ATOM 894 N N . ARG A 1 114 ? 14.719 -13.391 1.404 1 84.75 114 ARG A N 1
ATOM 895 C CA . ARG A 1 114 ? 15.703 -12.336 1.652 1 84.75 114 ARG A CA 1
ATOM 896 C C . ARG A 1 114 ? 15.039 -10.969 1.665 1 84.75 114 ARG A C 1
ATOM 898 O O . ARG A 1 114 ? 15.359 -10.125 2.514 1 84.75 114 ARG A O 1
ATOM 905 N N . VAL A 1 115 ? 14.203 -10.75 0.778 1 84.31 115 VAL A N 1
ATOM 906 C CA . VAL A 1 115 ? 13.5 -9.477 0.686 1 84.31 115 VAL A CA 1
ATOM 907 C C . VAL A 1 115 ? 12.656 -9.258 1.939 1 84.31 115 VAL A C 1
ATOM 909 O O . VAL A 1 115 ? 12.742 -8.211 2.58 1 84.31 115 VAL A O 1
ATOM 912 N N . LEU A 1 116 ? 11.898 -10.289 2.303 1 84.62 116 LEU A N 1
ATOM 913 C CA . LEU A 1 116 ? 11.047 -10.18 3.484 1 84.62 116 LEU A CA 1
ATOM 914 C C . LEU A 1 116 ? 11.891 -9.977 4.738 1 84.62 116 LEU A C 1
ATOM 916 O O . LEU A 1 116 ? 11.523 -9.188 5.617 1 84.62 116 LEU A O 1
ATOM 920 N N . ALA A 1 117 ? 13 -10.664 4.781 1 84.94 117 ALA A N 1
ATOM 921 C CA . ALA A 1 117 ? 13.898 -10.547 5.926 1 84.94 117 ALA A CA 1
ATOM 922 C C . ALA A 1 117 ? 14.469 -9.141 6.039 1 84.94 117 ALA A C 1
ATOM 924 O O . ALA A 1 117 ? 14.633 -8.617 7.145 1 84.94 117 ALA A O 1
ATOM 925 N N . THR A 1 118 ? 14.781 -8.547 4.957 1 84.38 118 THR A N 1
ATOM 926 C CA . THR A 1 118 ? 15.32 -7.195 4.949 1 84.38 118 THR A CA 1
ATOM 927 C C . THR A 1 118 ? 14.312 -6.203 5.523 1 84.38 118 THR A C 1
ATOM 929 O O . THR A 1 118 ? 14.672 -5.352 6.34 1 84.38 118 THR A O 1
ATOM 932 N N . PHE A 1 119 ? 13.086 -6.359 5.152 1 83.56 119 PHE A N 1
ATOM 933 C CA . PHE A 1 119 ? 12.039 -5.5 5.691 1 83.56 119 PHE A CA 1
ATOM 934 C C . PHE A 1 119 ? 11.859 -5.73 7.188 1 83.56 119 PHE A C 1
ATOM 936 O O . PHE A 1 119 ? 11.672 -4.777 7.949 1 83.56 119 PHE A O 1
ATOM 943 N N . HIS A 1 120 ? 11.977 -6.977 7.57 1 81.06 120 HIS A N 1
ATOM 944 C CA . HIS A 1 120 ? 11.773 -7.34 8.969 1 81.06 120 HIS A CA 1
ATOM 945 C C . HIS A 1 120 ? 12.906 -6.809 9.844 1 81.06 120 HIS A C 1
ATOM 947 O O . HIS A 1 120 ? 12.688 -6.449 11 1 81.06 120 HIS A O 1
ATOM 953 N N . GLN A 1 121 ? 14.039 -6.758 9.25 1 83.12 121 GLN A N 1
ATOM 954 C CA . GLN A 1 121 ? 15.219 -6.336 9.992 1 83.12 121 GLN A CA 1
ATOM 955 C C . GLN A 1 121 ? 15.227 -4.824 10.203 1 83.12 121 GLN A C 1
ATOM 957 O O . GLN A 1 121 ? 15.945 -4.312 11.07 1 83.12 121 GLN A O 1
ATOM 962 N N . HIS A 1 122 ? 14.438 -4.141 9.453 1 82.81 122 HIS A N 1
ATOM 963 C CA . HIS A 1 122 ? 14.391 -2.686 9.539 1 82.81 122 HIS A CA 1
ATOM 964 C C . HIS A 1 122 ? 12.953 -2.189 9.648 1 82.81 122 HIS A C 1
ATOM 966 O O . HIS A 1 122 ? 12.469 -1.46 8.781 1 82.81 122 HIS A O 1
ATOM 972 N N . PRO A 1 123 ? 12.328 -2.52 10.758 1 82.25 123 PRO A N 1
ATOM 973 C CA . PRO A 1 123 ? 10.891 -2.242 10.875 1 82.25 123 PRO A CA 1
ATOM 974 C C . PRO A 1 123 ? 10.57 -0.753 10.781 1 82.25 123 PRO A C 1
ATOM 976 O O . PRO A 1 123 ? 9.555 -0.374 10.188 1 82.25 123 PRO A O 1
ATOM 979 N N . GLU A 1 124 ? 11.398 0.073 11.352 1 82.88 124 GLU A N 1
ATOM 980 C CA . GLU A 1 124 ? 11.125 1.508 11.336 1 82.88 124 GLU A CA 1
ATOM 981 C C . GLU A 1 124 ? 11.234 2.074 9.922 1 82.88 124 GLU A C 1
ATOM 983 O O . GLU A 1 124 ? 10.391 2.861 9.492 1 82.88 124 GLU A O 1
ATOM 988 N N . LEU A 1 125 ? 12.273 1.683 9.297 1 82.06 125 LEU A N 1
ATOM 989 C CA . LEU A 1 125 ? 12.461 2.125 7.918 1 82.06 125 LEU A CA 1
ATOM 990 C C . LEU A 1 125 ? 11.344 1.597 7.023 1 82.06 125 LEU A C 1
ATOM 992 O O . LEU A 1 125 ? 10.859 2.309 6.141 1 82.06 125 LEU A O 1
ATOM 996 N N . THR A 1 126 ? 10.969 0.346 7.266 1 84.38 126 THR A N 1
ATOM 997 C CA . THR A 1 126 ? 9.914 -0.287 6.492 1 84.38 126 THR A CA 1
ATOM 998 C C . THR A 1 126 ? 8.586 0.451 6.68 1 84.38 126 THR A C 1
ATOM 1000 O O . THR A 1 126 ? 7.863 0.693 5.715 1 84.38 126 THR A O 1
ATOM 1003 N N . ARG A 1 127 ? 8.312 0.826 7.836 1 83.19 127 ARG A N 1
ATOM 1004 C CA . ARG A 1 127 ? 7.121 1.626 8.102 1 83.19 127 ARG A CA 1
ATOM 1005 C C . ARG A 1 127 ? 7.16 2.945 7.34 1 83.19 127 ARG A C 1
ATOM 1007 O O . ARG A 1 127 ? 6.148 3.379 6.785 1 83.19 127 ARG A O 1
ATOM 1014 N N . LEU A 1 128 ? 8.273 3.523 7.32 1 83.25 128 LEU A N 1
ATOM 1015 C CA . LEU A 1 128 ? 8.445 4.793 6.621 1 83.25 128 LEU A CA 1
ATOM 1016 C C . LEU A 1 128 ? 8.117 4.641 5.141 1 83.25 128 LEU A C 1
ATOM 1018 O O . LEU A 1 128 ? 7.359 5.438 4.582 1 83.25 128 LEU A O 1
ATOM 1022 N N . VAL A 1 129 ? 8.602 3.578 4.543 1 84.81 129 VAL A N 1
ATOM 1023 C CA . VAL A 1 129 ? 8.5 3.367 3.102 1 84.81 129 VAL A CA 1
ATOM 1024 C C . VAL A 1 129 ? 7.059 3.025 2.732 1 84.81 129 VAL A C 1
ATOM 1026 O O . VAL A 1 129 ? 6.543 3.494 1.715 1 84.81 129 VAL A O 1
ATOM 1029 N N . LEU A 1 130 ? 6.387 2.281 3.543 1 84.94 130 LEU A N 1
ATOM 1030 C CA . LEU A 1 130 ? 5.086 1.73 3.174 1 84.94 130 LEU A CA 1
ATOM 1031 C C . LEU A 1 130 ? 3.959 2.654 3.621 1 84.94 130 LEU A C 1
ATOM 1033 O O . LEU A 1 130 ? 2.889 2.676 3.008 1 84.94 130 LEU A O 1
ATOM 1037 N N . ARG A 1 131 ? 4.23 3.5 4.586 1 78.56 131 ARG A N 1
ATOM 1038 C CA . ARG A 1 131 ? 3.115 4.234 5.176 1 78.56 131 ARG A CA 1
ATOM 1039 C C . ARG A 1 131 ? 3.338 5.738 5.078 1 78.56 131 ARG A C 1
ATOM 1041 O O . ARG A 1 131 ? 2.4 6.496 4.812 1 78.56 131 ARG A O 1
ATOM 1048 N N . SER A 1 132 ? 4.523 6.195 5.305 1 78.62 132 SER A N 1
ATOM 1049 C CA . SER A 1 132 ? 4.754 7.629 5.453 1 78.62 132 SER A CA 1
ATOM 1050 C C . SER A 1 132 ? 5.227 8.25 4.145 1 78.62 132 SER A C 1
ATOM 1052 O O . SER A 1 132 ? 4.973 9.43 3.883 1 78.62 132 SER A O 1
ATOM 1054 N N . ALA A 1 133 ? 5.906 7.438 3.385 1 83.56 133 ALA A N 1
ATOM 1055 C CA . ALA A 1 133 ? 6.559 7.988 2.201 1 83.56 133 ALA A CA 1
ATOM 1056 C C . ALA A 1 133 ? 5.555 8.219 1.077 1 83.56 133 ALA A C 1
ATOM 1058 O O . ALA A 1 133 ? 5.574 9.266 0.421 1 83.56 133 ALA A O 1
ATOM 1059 N N . PRO A 1 134 ? 4.641 7.285 0.894 1 79 134 PRO A N 1
ATOM 1060 C CA . PRO A 1 134 ? 3.717 7.512 -0.221 1 79 134 PRO A CA 1
ATOM 1061 C C . PRO A 1 134 ? 2.871 8.773 -0.042 1 79 134 PRO A C 1
ATOM 1063 O O . PRO A 1 134 ? 2.234 8.945 1 1 79 134 PRO A O 1
ATOM 1066 N N . GLY A 1 135 ? 2.92 9.633 -1.044 1 76.62 135 GLY A N 1
ATOM 1067 C CA . GLY A 1 135 ? 2.104 10.836 -1.036 1 76.62 135 GLY A CA 1
ATOM 1068 C C . GLY A 1 135 ? 2.75 11.992 -0.295 1 76.62 135 GLY A C 1
ATOM 1069 O O . GLY A 1 135 ? 2.154 13.062 -0.162 1 76.62 135 GLY A O 1
ATOM 1070 N N . LEU A 1 136 ? 3.932 11.773 0.246 1 79 136 LEU A N 1
ATOM 1071 C CA . LEU A 1 136 ? 4.59 12.836 0.998 1 79 136 LEU A CA 1
ATOM 1072 C C . LEU A 1 136 ? 4.887 14.039 0.101 1 79 136 LEU A C 1
ATOM 1074 O O . LEU A 1 136 ? 4.539 15.172 0.438 1 79 136 LEU A O 1
ATOM 1078 N N . ASP A 1 137 ? 5.559 13.797 -0.966 1 80.25 137 ASP A N 1
ATOM 1079 C CA . ASP A 1 137 ? 5.812 14.828 -1.972 1 80.25 137 ASP A CA 1
ATOM 1080 C C . ASP A 1 137 ? 6.223 14.203 -3.303 1 80.25 137 ASP A C 1
ATOM 1082 O O . ASP A 1 137 ? 6.41 12.984 -3.393 1 80.25 137 ASP A O 1
ATOM 1086 N N . ASP A 1 138 ? 6.336 15.023 -4.277 1 83.75 138 ASP A N 1
ATOM 1087 C CA . ASP A 1 138 ? 6.574 14.555 -5.641 1 83.75 138 ASP A CA 1
ATOM 1088 C C . ASP A 1 138 ? 7.922 13.844 -5.75 1 83.75 138 ASP A C 1
ATOM 1090 O O . ASP A 1 138 ? 8.055 12.875 -6.496 1 83.75 138 ASP A O 1
ATOM 1094 N N . GLU A 1 139 ? 8.836 14.391 -5.082 1 87.62 139 GLU A N 1
ATOM 1095 C CA . GLU A 1 139 ? 10.172 13.812 -5.172 1 87.62 139 GLU A CA 1
ATOM 1096 C C . GLU A 1 139 ? 10.211 12.414 -4.562 1 87.62 139 GLU A C 1
ATOM 1098 O O . GLU A 1 139 ? 10.773 11.492 -5.148 1 87.62 139 GLU A O 1
ATOM 1103 N N . VAL A 1 140 ? 9.617 12.266 -3.445 1 87.25 140 VAL A N 1
ATOM 1104 C CA . VAL A 1 140 ? 9.547 10.977 -2.77 1 87.25 140 VAL A CA 1
ATOM 1105 C C . VAL A 1 140 ? 8.75 9.992 -3.617 1 87.25 140 VAL A C 1
ATOM 1107 O O . VAL A 1 140 ? 9.148 8.836 -3.791 1 87.25 140 VAL A O 1
ATOM 1110 N N . ASP A 1 141 ? 7.707 10.445 -4.203 1 85.88 141 ASP A N 1
ATOM 1111 C CA . ASP A 1 141 ? 6.879 9.586 -5.043 1 85.88 141 ASP A CA 1
ATOM 1112 C C . ASP A 1 141 ? 7.648 9.109 -6.273 1 85.88 141 ASP A C 1
ATOM 1114 O O . ASP A 1 141 ? 7.504 7.961 -6.699 1 85.88 141 ASP A O 1
ATOM 1118 N N . ARG A 1 142 ? 8.414 9.977 -6.777 1 89.06 142 ARG A N 1
ATOM 1119 C CA . ARG A 1 142 ? 9.227 9.609 -7.93 1 89.06 142 ARG A CA 1
ATOM 1120 C C . ARG A 1 142 ? 10.273 8.562 -7.551 1 89.06 142 ARG A C 1
ATOM 1122 O O . ARG A 1 142 ? 10.523 7.629 -8.312 1 89.06 142 ARG A O 1
ATOM 1129 N N . LYS A 1 143 ? 10.852 8.734 -6.426 1 90.06 143 LYS A N 1
ATOM 1130 C CA . LYS A 1 143 ? 11.836 7.777 -5.934 1 90.06 143 LYS A CA 1
ATOM 1131 C C . LYS A 1 143 ? 11.211 6.402 -5.727 1 90.06 143 LYS A C 1
ATOM 1133 O O . LYS A 1 143 ? 11.789 5.387 -6.113 1 90.06 143 LYS A O 1
ATOM 1138 N N . LEU A 1 144 ? 10.086 6.434 -5.137 1 90.31 144 LEU A N 1
ATOM 1139 C CA . LEU A 1 144 ? 9.383 5.18 -4.898 1 90.31 144 LEU A CA 1
ATOM 1140 C C . LEU A 1 144 ? 8.992 4.516 -6.215 1 90.31 144 LEU A C 1
ATOM 1142 O O . LEU A 1 144 ? 9.164 3.305 -6.379 1 90.31 144 LEU A O 1
ATOM 1146 N N . ALA A 1 145 ? 8.523 5.34 -7.137 1 89.75 145 ALA A N 1
ATOM 1147 C CA . ALA A 1 145 ? 8.133 4.82 -8.445 1 89.75 145 ALA A CA 1
ATOM 1148 C C . ALA A 1 145 ? 9.328 4.191 -9.164 1 89.75 145 ALA A C 1
ATOM 1150 O O . ALA A 1 145 ? 9.211 3.119 -9.758 1 89.75 145 ALA A O 1
ATOM 1151 N N . ALA A 1 146 ? 10.391 4.848 -9.078 1 90.94 146 ALA A N 1
ATOM 1152 C CA . ALA A 1 146 ? 11.602 4.336 -9.703 1 90.94 146 ALA A CA 1
ATOM 1153 C C . ALA A 1 146 ? 12.047 3.031 -9.047 1 90.94 146 ALA A C 1
ATOM 1155 O O . ALA A 1 146 ? 12.445 2.088 -9.734 1 90.94 146 ALA A O 1
ATOM 1156 N N . PHE A 1 147 ? 12.016 3 -7.809 1 90.38 147 PHE A N 1
ATOM 1157 C CA . PHE A 1 147 ? 12.406 1.82 -7.051 1 90.38 147 PHE A CA 1
ATOM 1158 C C . PHE A 1 147 ? 11.516 0.632 -7.395 1 90.38 147 PHE A C 1
ATOM 1160 O O . PHE A 1 147 ? 12.008 -0.428 -7.785 1 90.38 147 PHE A O 1
ATOM 1167 N N . TYR A 1 148 ? 10.227 0.738 -7.316 1 91.81 148 TYR A N 1
ATOM 1168 C CA . TYR A 1 148 ? 9.305 -0.353 -7.605 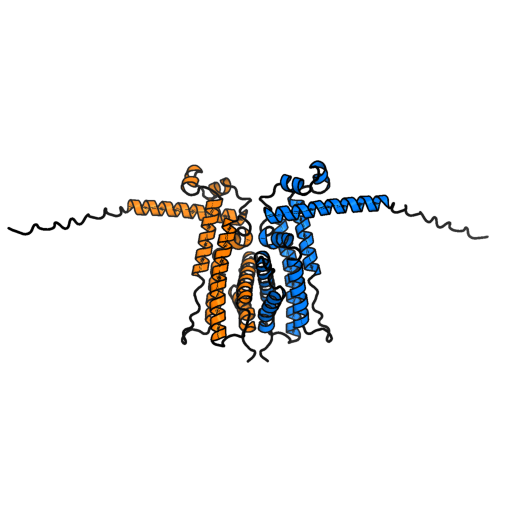1 91.81 148 TYR A CA 1
ATOM 1169 C C . TYR A 1 148 ? 9.312 -0.702 -9.086 1 91.81 148 TYR A C 1
ATOM 1171 O O . TYR A 1 148 ? 9.094 -1.857 -9.461 1 91.81 148 TYR A O 1
ATOM 1179 N N . GLY A 1 149 ? 9.531 0.331 -9.875 1 91.25 149 GLY A N 1
ATOM 1180 C CA . GLY A 1 149 ? 9.711 0.068 -11.297 1 91.25 149 GLY A CA 1
ATOM 1181 C C . GLY A 1 149 ? 10.875 -0.861 -11.586 1 91.25 149 GLY A C 1
ATOM 1182 O O . GLY A 1 149 ? 10.773 -1.746 -12.438 1 91.25 149 GLY A O 1
ATOM 1183 N N . GLN A 1 150 ? 11.938 -0.622 -10.906 1 88.94 150 GLN A N 1
ATOM 1184 C CA . GLN A 1 150 ? 13.109 -1.478 -11.07 1 88.94 150 GLN A CA 1
ATOM 1185 C C . GLN A 1 150 ? 12.82 -2.898 -10.594 1 88.94 150 GLN A C 1
ATOM 1187 O O . GLN A 1 150 ? 13.234 -3.869 -11.234 1 88.94 150 GLN A O 1
ATOM 1192 N N . LEU A 1 151 ? 12.203 -3.031 -9.469 1 87.75 151 LEU A N 1
ATOM 1193 C CA . LEU A 1 151 ? 11.82 -4.344 -8.969 1 87.75 151 LEU A CA 1
ATOM 1194 C C . LEU A 1 151 ? 10.891 -5.055 -9.953 1 87.75 151 LEU A C 1
ATOM 1196 O O . LEU A 1 151 ? 11.055 -6.25 -10.211 1 87.75 151 LEU A O 1
ATOM 1200 N N . HIS A 1 152 ? 9.977 -4.352 -10.445 1 90.62 152 HIS A N 1
ATOM 1201 C CA . HIS A 1 152 ? 9.062 -4.875 -11.461 1 90.62 152 HIS A CA 1
ATOM 1202 C C . HIS A 1 152 ? 9.82 -5.383 -12.68 1 90.62 152 HIS A C 1
ATOM 1204 O O . HIS A 1 152 ? 9.555 -6.48 -13.172 1 90.62 152 HIS A O 1
ATOM 1210 N N . ALA A 1 153 ? 10.719 -4.578 -13.172 1 89.44 153 ALA A N 1
ATOM 1211 C CA . ALA A 1 153 ? 11.484 -4.949 -14.359 1 89.44 153 ALA A CA 1
ATOM 1212 C C . ALA A 1 153 ? 12.266 -6.238 -14.133 1 89.44 153 ALA A C 1
ATOM 1214 O O . ALA A 1 153 ? 12.289 -7.117 -14.992 1 89.44 153 ALA A O 1
ATOM 1215 N N . TRP A 1 154 ? 12.836 -6.301 -13.031 1 82.94 154 TRP A N 1
ATOM 1216 C CA . TRP A 1 154 ? 13.594 -7.496 -12.68 1 82.94 154 TRP A CA 1
ATOM 1217 C C . TRP A 1 154 ? 12.688 -8.719 -12.633 1 82.94 154 TRP A C 1
ATOM 1219 O O . TRP A 1 154 ? 13.016 -9.766 -13.195 1 82.94 154 TRP A O 1
ATOM 1229 N N . LEU A 1 155 ? 11.609 -8.648 -11.977 1 83.31 155 LEU A N 1
ATOM 1230 C CA . LEU A 1 155 ? 10.664 -9.75 -11.852 1 83.31 155 LEU A CA 1
ATOM 1231 C C . LEU A 1 155 ? 10.094 -10.133 -13.211 1 83.31 155 LEU A C 1
ATOM 1233 O O . LEU A 1 155 ? 9.977 -11.32 -13.531 1 83.31 155 LEU A O 1
ATOM 1237 N N . ALA A 1 156 ? 9.742 -9.117 -13.969 1 85.88 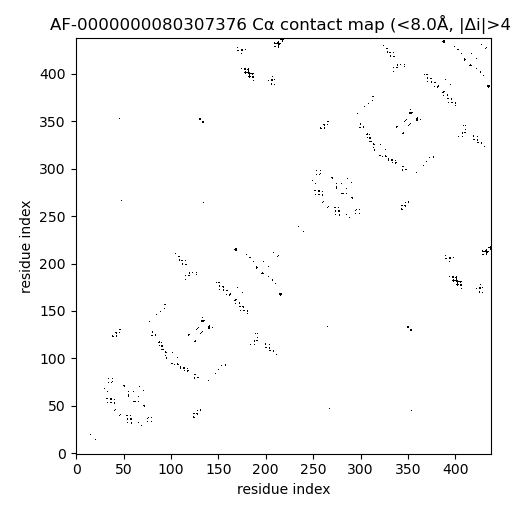156 ALA A N 1
ATOM 1238 C CA . ALA A 1 156 ? 9.141 -9.352 -15.281 1 85.88 156 ALA A CA 1
ATOM 1239 C C . ALA A 1 156 ? 10.102 -10.109 -16.188 1 85.88 156 ALA A C 1
ATOM 1241 O O . ALA A 1 156 ? 9.703 -11.047 -16.875 1 85.88 156 ALA A O 1
ATOM 1242 N N . VAL A 1 157 ? 11.32 -9.758 -16.172 1 83.81 157 VAL A N 1
ATOM 1243 C CA . VAL A 1 157 ? 12.328 -10.414 -17 1 83.81 157 VAL A CA 1
ATOM 1244 C C . VAL A 1 157 ? 12.508 -11.859 -16.547 1 83.81 157 VAL A C 1
ATOM 1246 O O . VAL A 1 157 ? 12.586 -12.766 -17.375 1 83.81 157 VAL A O 1
ATOM 1249 N N . SER A 1 158 ? 12.57 -12.023 -15.266 1 77.19 158 SER A N 1
ATOM 1250 C CA . SER A 1 158 ? 12.719 -13.367 -14.719 1 77.19 158 SER A CA 1
ATOM 1251 C C . SER A 1 158 ? 11.539 -14.258 -15.109 1 77.19 158 SER A C 1
ATOM 1253 O O . SER A 1 158 ? 11.734 -15.406 -15.5 1 77.19 158 SER A O 1
ATOM 1255 N N . LEU A 1 159 ? 10.359 -13.758 -15.078 1 79.12 159 LEU A N 1
ATOM 1256 C CA . LEU A 1 159 ? 9.156 -14.523 -15.406 1 79.12 159 LEU A CA 1
ATOM 1257 C C . LEU A 1 159 ? 9.086 -14.789 -16.906 1 79.12 159 LEU A C 1
ATOM 1259 O O . LEU A 1 159 ? 8.656 -15.867 -17.328 1 79.12 159 LEU A O 1
ATOM 1263 N N . GLN A 1 160 ? 9.484 -13.789 -17.641 1 84.06 160 GLN A N 1
ATOM 1264 C CA . GLN A 1 160 ? 9.523 -13.961 -19.094 1 84.06 160 GLN A CA 1
ATOM 1265 C C . GLN A 1 160 ? 10.484 -15.078 -19.484 1 84.06 160 GLN A C 1
ATOM 1267 O O . GLN A 1 160 ? 10.18 -15.891 -20.359 1 84.06 160 GLN A O 1
ATOM 1272 N N . ASN A 1 161 ? 11.617 -15.047 -18.922 1 77.5 161 ASN A N 1
ATOM 1273 C CA . ASN A 1 161 ? 12.602 -16.094 -19.172 1 77.5 161 ASN A CA 1
ATOM 1274 C C . ASN A 1 161 ? 12.062 -17.469 -18.797 1 77.5 161 ASN A C 1
ATOM 1276 O O . ASN A 1 161 ? 12.258 -18.438 -19.531 1 77.5 161 ASN A O 1
ATOM 1280 N N . ALA A 1 162 ? 11.453 -17.562 -17.688 1 73.69 162 ALA A N 1
ATOM 1281 C CA . ALA A 1 162 ? 10.859 -18.812 -17.234 1 73.69 162 ALA A CA 1
ATOM 1282 C C . ALA A 1 162 ? 9.789 -19.297 -18.203 1 73.69 162 ALA A C 1
ATOM 1284 O O . ALA A 1 162 ? 9.664 -20.5 -18.469 1 73.69 162 ALA A O 1
ATOM 1285 N N . GLN A 1 163 ? 9.016 -18.391 -18.703 1 79.12 163 GLN A N 1
ATOM 1286 C CA . GLN A 1 163 ? 7.996 -18.719 -19.703 1 79.12 163 GLN A CA 1
ATOM 1287 C C . GLN A 1 163 ? 8.633 -19.219 -21 1 79.12 163 GLN A C 1
ATOM 1289 O O . GLN A 1 163 ? 8.18 -20.203 -21.578 1 79.12 163 GLN A O 1
ATOM 1294 N N . ALA A 1 164 ? 9.648 -18.531 -21.422 1 80.88 164 ALA A N 1
ATOM 1295 C CA . ALA A 1 164 ? 10.344 -18.891 -22.656 1 80.88 164 ALA A CA 1
ATOM 1296 C C . ALA A 1 164 ? 10.961 -20.297 -22.547 1 80.88 164 ALA A C 1
ATOM 1298 O O . ALA A 1 164 ? 11.039 -21.016 -23.531 1 80.88 164 ALA A O 1
ATOM 1299 N N . LEU A 1 165 ? 11.352 -20.672 -21.375 1 74.62 165 LEU A N 1
ATOM 1300 C CA . LEU A 1 165 ? 11.969 -21.969 -21.125 1 74.62 165 LEU A CA 1
ATOM 1301 C C . LEU A 1 165 ? 10.914 -23.047 -20.906 1 74.62 165 LEU A C 1
ATOM 1303 O O . LEU A 1 165 ? 11.25 -24.219 -20.688 1 74.62 165 LEU A O 1
ATOM 1307 N N . GLY A 1 166 ? 9.672 -22.641 -20.844 1 73.38 166 GLY A N 1
ATOM 1308 C CA . GLY A 1 166 ? 8.586 -23.578 -20.688 1 73.38 166 GLY A CA 1
ATOM 1309 C C . GLY A 1 166 ? 8.375 -24.016 -19.25 1 73.38 166 GLY A C 1
ATOM 1310 O O . GLY A 1 166 ? 7.727 -25.031 -18.984 1 73.38 166 GLY A O 1
ATOM 1311 N N . LEU A 1 167 ? 8.914 -23.266 -18.344 1 69.12 167 LEU A N 1
ATOM 1312 C CA . LEU A 1 167 ? 8.844 -23.625 -16.922 1 69.12 167 LEU A CA 1
ATOM 1313 C C . LEU A 1 167 ? 7.57 -23.062 -16.297 1 69.12 167 LEU A C 1
ATOM 1315 O O . LEU A 1 167 ? 7.207 -23.453 -15.18 1 69.12 167 LEU A O 1
ATOM 1319 N N . MET A 1 168 ? 6.949 -22.109 -17.078 1 69.75 168 MET A N 1
ATOM 1320 C CA . MET A 1 168 ? 5.75 -21.453 -16.547 1 69.75 168 MET A CA 1
ATOM 1321 C C . MET A 1 168 ? 4.703 -21.297 -17.656 1 69.75 168 MET A C 1
ATOM 1323 O O . MET A 1 168 ? 5.039 -21.25 -18.828 1 69.75 168 MET A O 1
ATOM 1327 N N . ARG A 1 169 ? 3.461 -21.297 -17.172 1 75.19 169 ARG A N 1
ATOM 1328 C CA . ARG A 1 169 ? 2.396 -21.031 -18.141 1 75.19 169 ARG A CA 1
ATOM 1329 C C . ARG A 1 169 ? 2.475 -19.609 -18.656 1 75.19 169 ARG A C 1
ATOM 1331 O O . ARG A 1 169 ? 3.16 -18.766 -18.078 1 75.19 169 ARG A O 1
ATOM 1338 N N . VAL A 1 170 ? 1.73 -19.453 -19.719 1 74.06 170 VAL A N 1
ATOM 1339 C CA . VAL A 1 170 ? 1.697 -18.125 -20.328 1 74.06 170 VAL A CA 1
ATOM 1340 C C . VAL A 1 170 ? 0.822 -17.203 -19.484 1 74.06 170 VAL A C 1
ATOM 1342 O O . VAL A 1 170 ? -0.348 -17.5 -19.234 1 74.06 170 VAL A O 1
ATOM 1345 N N . LEU A 1 171 ? 1.452 -16.188 -18.859 1 80.06 171 LEU A N 1
ATOM 1346 C CA . LEU A 1 171 ? 0.774 -15.188 -18.047 1 80.06 171 LEU A CA 1
ATOM 1347 C C . LEU A 1 171 ? 1.118 -13.781 -18.531 1 80.06 171 LEU A C 1
ATOM 1349 O O . LEU A 1 171 ? 2.062 -13.594 -19.297 1 80.06 171 LEU A O 1
ATOM 1353 N N . ASP A 1 172 ? 0.262 -12.875 -18.219 1 85.88 172 ASP A N 1
ATOM 1354 C CA . ASP A 1 172 ? 0.615 -11.469 -18.391 1 85.88 172 ASP A CA 1
ATOM 1355 C C . ASP A 1 172 ? 1.7 -11.047 -17.406 1 85.88 172 ASP A C 1
ATOM 1357 O O . ASP A 1 172 ? 1.399 -10.633 -16.281 1 85.88 172 ASP A O 1
ATOM 1361 N N . VAL A 1 173 ? 2.912 -11.109 -17.844 1 83.88 173 VAL A N 1
ATOM 1362 C CA . VAL A 1 173 ? 4.07 -10.969 -16.969 1 83.88 173 VAL A CA 1
ATOM 1363 C C . VAL A 1 173 ? 4.074 -9.57 -16.344 1 83.88 173 VAL A C 1
ATOM 1365 O O . VAL A 1 173 ? 4.535 -9.398 -15.211 1 83.88 173 VAL A O 1
ATOM 1368 N N . ASP A 1 174 ? 3.58 -8.57 -17.047 1 88.81 174 ASP A N 1
ATOM 1369 C CA . ASP A 1 174 ? 3.533 -7.207 -16.531 1 88.81 174 ASP A CA 1
ATOM 1370 C C . ASP A 1 174 ? 2.645 -7.121 -15.289 1 88.81 174 ASP A C 1
ATOM 1372 O O . ASP A 1 174 ? 3.119 -6.801 -14.195 1 88.81 174 ASP A O 1
ATOM 1376 N N . PHE A 1 175 ? 1.469 -7.562 -15.398 1 86.69 175 PHE A N 1
ATOM 1377 C CA . PHE A 1 175 ? 0.515 -7.465 -14.297 1 86.69 175 PHE A CA 1
ATOM 1378 C C . PHE A 1 175 ? 0.869 -8.438 -13.188 1 86.69 175 PHE A C 1
ATOM 1380 O O . PHE A 1 175 ? 0.69 -8.133 -12 1 86.69 175 PHE A O 1
ATOM 1387 N N . VAL A 1 176 ? 1.369 -9.586 -13.547 1 83.31 176 VAL A N 1
ATOM 1388 C CA . VAL A 1 176 ? 1.736 -10.578 -12.547 1 83.31 176 VAL A CA 1
ATOM 1389 C C . VAL A 1 176 ? 2.873 -10.047 -11.68 1 83.31 176 VAL A C 1
ATOM 1391 O O . VAL A 1 176 ? 2.859 -10.211 -10.461 1 83.31 176 VAL A O 1
ATOM 1394 N N . SER A 1 177 ? 3.82 -9.406 -12.32 1 87.06 177 SER A N 1
ATOM 1395 C CA . SER A 1 177 ? 4.938 -8.844 -11.578 1 87.06 177 SER A CA 1
ATOM 1396 C C . SER A 1 177 ? 4.461 -7.797 -10.578 1 87.06 177 SER A C 1
ATOM 1398 O O . SER A 1 177 ? 4.871 -7.809 -9.414 1 87.06 177 SER A O 1
ATOM 1400 N N . TRP A 1 178 ? 3.594 -6.957 -10.969 1 90.62 178 TRP A N 1
ATOM 1401 C CA . TRP A 1 178 ? 3.045 -5.941 -10.078 1 90.62 178 TRP A CA 1
ATOM 1402 C C . TRP A 1 178 ? 2.213 -6.582 -8.977 1 90.62 178 TRP A C 1
ATOM 1404 O O . TRP A 1 178 ? 2.236 -6.129 -7.824 1 90.62 178 TRP A O 1
ATOM 1414 N N . SER A 1 179 ? 1.503 -7.609 -9.344 1 87.56 179 SER A N 1
ATOM 1415 C CA . SER A 1 179 ? 0.694 -8.32 -8.359 1 87.56 179 SER A CA 1
ATOM 1416 C C . SER A 1 179 ? 1.565 -8.922 -7.262 1 87.56 179 SER A C 1
ATOM 1418 O O . SER A 1 179 ? 1.216 -8.859 -6.078 1 87.56 179 SER A O 1
ATOM 1420 N N . VAL A 1 180 ? 2.678 -9.5 -7.625 1 85.44 180 VAL A N 1
ATOM 1421 C CA . VAL A 1 180 ? 3.604 -10.094 -6.664 1 85.44 180 VAL A CA 1
ATOM 1422 C C . VAL A 1 180 ? 4.156 -9.008 -5.746 1 85.44 180 VAL A C 1
ATOM 1424 O O . VAL A 1 180 ? 4.23 -9.195 -4.527 1 85.44 180 VAL A O 1
ATOM 1427 N N . ILE A 1 181 ? 4.516 -7.895 -6.336 1 90.56 181 ILE A N 1
ATOM 1428 C CA . ILE A 1 181 ? 5.027 -6.773 -5.555 1 90.56 181 ILE A CA 1
ATOM 1429 C C . ILE A 1 181 ? 3.975 -6.328 -4.543 1 90.56 181 ILE A C 1
ATOM 1431 O O . ILE A 1 181 ? 4.281 -6.125 -3.367 1 90.56 181 ILE A O 1
ATOM 1435 N N . GLY A 1 182 ? 2.754 -6.191 -4.984 1 92.5 182 GLY A N 1
ATOM 1436 C CA . GLY A 1 182 ? 1.672 -5.82 -4.09 1 92.5 182 GLY A CA 1
ATOM 1437 C C . GLY A 1 182 ? 1.455 -6.82 -2.971 1 92.5 182 GLY A C 1
ATOM 1438 O O . GLY A 1 182 ? 1.236 -6.438 -1.819 1 92.5 182 GLY A O 1
ATOM 1439 N N . ALA A 1 183 ? 1.504 -8.055 -3.299 1 89.44 183 ALA A N 1
ATOM 1440 C CA . ALA A 1 183 ? 1.338 -9.117 -2.309 1 89.44 183 ALA A CA 1
ATOM 1441 C C . ALA A 1 183 ? 2.439 -9.062 -1.254 1 89.44 183 ALA A C 1
ATOM 1443 O O . ALA A 1 183 ? 2.166 -9.164 -0.056 1 89.44 183 ALA A O 1
ATOM 1444 N N . VAL A 1 184 ? 3.637 -8.922 -1.695 1 89.06 184 VAL A N 1
ATOM 1445 C CA . VAL A 1 184 ? 4.77 -8.852 -0.779 1 89.06 184 VAL A CA 1
ATOM 1446 C C . VAL A 1 184 ? 4.629 -7.637 0.133 1 89.06 184 VAL A C 1
ATOM 1448 O O . VAL A 1 184 ? 4.816 -7.738 1.348 1 89.06 184 VAL A O 1
ATOM 1451 N N . LYS A 1 185 ? 4.297 -6.477 -0.45 1 90.81 185 LYS A N 1
ATOM 1452 C CA . LYS A 1 185 ? 4.082 -5.27 0.346 1 90.81 185 LYS A CA 1
ATOM 1453 C C . LYS A 1 185 ? 3.057 -5.516 1.448 1 90.81 185 LYS A C 1
ATOM 1455 O O . LYS A 1 185 ? 3.262 -5.113 2.596 1 90.81 185 LYS A O 1
ATOM 1460 N N . GLN A 1 186 ? 2.025 -6.164 1.045 1 91.25 186 GLN A N 1
ATOM 1461 C CA . GLN A 1 186 ? 0.944 -6.414 1.993 1 91.25 186 GLN A CA 1
ATOM 1462 C C . GLN A 1 186 ? 1.405 -7.324 3.127 1 91.25 186 GLN A C 1
ATOM 1464 O O . GLN A 1 186 ? 1.077 -7.086 4.293 1 91.25 186 GLN A O 1
ATOM 1469 N N . ILE A 1 187 ? 2.104 -8.344 2.85 1 88.25 187 ILE A N 1
ATOM 1470 C CA . ILE A 1 187 ? 2.566 -9.297 3.852 1 88.25 187 ILE A CA 1
ATOM 1471 C C . ILE A 1 187 ? 3.566 -8.617 4.789 1 88.25 187 ILE A C 1
ATOM 1473 O O . ILE A 1 187 ? 3.562 -8.859 5.996 1 88.25 187 ILE A O 1
ATOM 1477 N N . VAL A 1 188 ? 4.398 -7.812 4.203 1 88.19 188 VAL A N 1
ATOM 1478 C CA . VAL A 1 188 ? 5.348 -7.059 5.012 1 88.19 188 VAL A CA 1
ATOM 1479 C C . VAL A 1 188 ? 4.594 -6.148 5.98 1 88.19 188 VAL A C 1
ATOM 1481 O O . VAL A 1 188 ? 4.934 -6.07 7.164 1 88.19 188 VAL A O 1
ATOM 1484 N N . GLU A 1 189 ? 3.604 -5.438 5.473 1 87.06 189 GLU A N 1
ATOM 1485 C CA . GLU A 1 189 ? 2.793 -4.562 6.316 1 87.06 189 GLU A CA 1
ATOM 1486 C C . GLU A 1 189 ? 2.148 -5.34 7.461 1 87.06 189 GLU A C 1
ATOM 1488 O O . GLU A 1 189 ? 2.107 -4.863 8.594 1 87.06 189 GLU A O 1
ATOM 1493 N N . LEU A 1 190 ? 1.642 -6.48 7.16 1 84.81 190 LEU A N 1
ATOM 1494 C CA . LEU A 1 190 ? 1.019 -7.328 8.172 1 84.81 190 LEU A CA 1
ATOM 1495 C C . LEU A 1 190 ? 2.025 -7.723 9.25 1 84.81 190 LEU A C 1
ATOM 1497 O O . LEU A 1 190 ? 1.693 -7.754 10.43 1 84.81 190 LEU A O 1
ATOM 1501 N N . SER A 1 191 ? 3.164 -8.07 8.773 1 80.31 191 SER A N 1
ATOM 1502 C CA . SER A 1 191 ? 4.195 -8.531 9.695 1 80.31 191 SER A CA 1
ATOM 1503 C C . SER A 1 191 ? 4.609 -7.422 10.664 1 80.31 191 SER A C 1
ATOM 1505 O O . SER A 1 191 ? 5.031 -7.695 11.789 1 80.31 191 SER A O 1
ATOM 1507 N N . LEU A 1 192 ? 4.508 -6.164 10.227 1 77.5 192 LEU A N 1
ATOM 1508 C CA . LEU A 1 192 ? 4.84 -5.023 11.07 1 77.5 192 LEU A CA 1
ATOM 1509 C C . LEU A 1 192 ? 3.803 -4.84 12.172 1 77.5 192 LEU A C 1
ATOM 1511 O O . LEU A 1 192 ? 4.117 -4.324 13.25 1 77.5 192 LEU A O 1
ATOM 1515 N N . GLU A 1 193 ? 2.6 -5.094 11.844 1 74.56 193 GLU A N 1
ATOM 1516 C CA . GLU A 1 193 ? 1.504 -4.879 12.789 1 74.56 193 GLU A CA 1
ATOM 1517 C C . GLU A 1 193 ? 1.425 -6.008 13.812 1 74.56 193 GLU A C 1
ATOM 1519 O O . GLU A 1 193 ? 1.013 -5.789 14.953 1 74.56 193 GLU A O 1
ATOM 1524 N N . ARG A 1 194 ? 1.639 -7.195 13.227 1 71.81 194 ARG A N 1
ATOM 1525 C CA . ARG A 1 194 ? 1.469 -8.352 14.094 1 71.81 194 ARG A CA 1
ATOM 1526 C C . ARG A 1 194 ? 2.666 -8.516 15.023 1 71.81 194 ARG A C 1
ATOM 1528 O O . ARG A 1 194 ? 3.797 -8.203 14.656 1 71.81 194 ARG A O 1
ATOM 1535 N N . ARG A 1 195 ? 2.584 -8.117 16.312 1 56.12 195 ARG A N 1
ATOM 1536 C CA . ARG A 1 195 ? 3.613 -8.266 17.328 1 56.12 195 ARG A CA 1
ATOM 1537 C C . ARG A 1 195 ? 4.465 -9.508 17.078 1 56.12 195 ARG A C 1
ATOM 1539 O O . ARG A 1 195 ? 5.668 -9.5 17.344 1 56.12 195 ARG A O 1
ATOM 1546 N N . GLU A 1 196 ? 3.803 -10.57 16.875 1 49.97 196 GLU A N 1
ATOM 1547 C CA . GLU A 1 196 ? 4.586 -11.789 16.703 1 49.97 196 GLU A CA 1
ATOM 1548 C C . GLU A 1 196 ? 5.117 -11.906 15.281 1 49.97 196 GLU A C 1
ATOM 1550 O O . GLU A 1 196 ? 4.391 -11.656 14.312 1 49.97 196 GLU A O 1
ATOM 1555 N N . GLY A 1 197 ? 6.184 -11.352 15.039 1 54.94 197 GLY A N 1
ATOM 1556 C CA . GLY A 1 197 ? 6.902 -11.492 13.781 1 54.94 197 GLY A CA 1
ATOM 1557 C C . GLY A 1 197 ? 6.273 -12.5 12.844 1 54.94 197 GLY A C 1
ATOM 1558 O O . GLY A 1 197 ? 5.906 -13.602 13.266 1 54.94 197 GLY A O 1
ATOM 1559 N N . ALA A 1 198 ? 5.32 -12.047 12.016 1 58.69 198 ALA A N 1
ATOM 1560 C CA . ALA A 1 198 ? 4.879 -13.039 11.039 1 58.69 198 ALA A CA 1
ATOM 1561 C C . ALA A 1 198 ? 5.941 -14.117 10.844 1 58.69 198 ALA A C 1
ATOM 1563 O O . ALA A 1 198 ? 7.141 -13.844 10.945 1 58.69 198 ALA A O 1
ATOM 1564 N N . ASP A 1 199 ? 5.547 -15.375 11.086 1 75.62 199 ASP A N 1
ATOM 1565 C CA . ASP A 1 199 ? 6.41 -16.469 10.656 1 75.62 199 ASP A CA 1
ATOM 1566 C C . ASP A 1 199 ? 6.879 -16.266 9.219 1 75.62 199 ASP A C 1
ATOM 1568 O O . ASP A 1 199 ? 6.148 -16.562 8.273 1 75.62 199 ASP A O 1
ATOM 1572 N N . LEU A 1 200 ? 7.918 -15.461 9.141 1 76.69 200 LEU A N 1
ATOM 1573 C CA . LEU A 1 200 ? 8.492 -15.125 7.844 1 76.69 200 LEU A CA 1
ATOM 1574 C C . LEU A 1 200 ? 8.5 -16.344 6.926 1 76.69 200 LEU A C 1
ATOM 1576 O O . LEU A 1 200 ? 8.242 -16.219 5.723 1 76.69 200 LEU A O 1
ATOM 1580 N N . ASP A 1 201 ? 8.742 -17.453 7.543 1 78.81 201 ASP A N 1
ATOM 1581 C CA . ASP A 1 201 ? 8.773 -18.672 6.75 1 78.81 201 ASP A CA 1
ATOM 1582 C C . ASP A 1 201 ? 7.383 -19.047 6.242 1 78.81 201 ASP A C 1
ATOM 1584 O O . ASP A 1 201 ? 7.227 -19.438 5.086 1 78.81 201 ASP A O 1
ATOM 1588 N N . ARG A 1 202 ? 6.496 -18.844 7.148 1 82.44 202 ARG A N 1
ATOM 1589 C CA . ARG A 1 202 ? 5.117 -19.156 6.77 1 82.44 202 ARG A CA 1
ATOM 1590 C C . ARG A 1 202 ? 4.625 -18.188 5.691 1 82.44 202 ARG A C 1
ATOM 1592 O O . ARG A 1 202 ? 3.994 -18.609 4.719 1 82.44 202 ARG A O 1
ATOM 1599 N N . ALA A 1 203 ? 4.961 -16.969 5.832 1 83 203 ALA A N 1
ATOM 1600 C CA . ALA A 1 203 ? 4.551 -15.953 4.863 1 83 203 ALA A CA 1
ATOM 1601 C C . ALA A 1 203 ? 5.195 -16.203 3.502 1 83 203 ALA A C 1
ATOM 1603 O O . ALA A 1 203 ? 4.523 -16.125 2.469 1 83 203 ALA A O 1
ATOM 1604 N N . THR A 1 204 ? 6.445 -16.531 3.559 1 81.06 204 THR A N 1
ATOM 1605 C CA . THR A 1 204 ? 7.18 -16.797 2.324 1 81.06 204 THR A CA 1
ATOM 1606 C C . THR A 1 204 ? 6.59 -17.984 1.583 1 81.06 204 THR A C 1
ATOM 1608 O O . THR A 1 204 ? 6.371 -17.922 0.371 1 81.06 204 THR A O 1
ATOM 1611 N N . ARG A 1 205 ? 6.297 -19.016 2.303 1 79.06 205 ARG A N 1
ATOM 1612 C CA . ARG A 1 205 ? 5.738 -20.234 1.702 1 79.06 205 ARG A CA 1
ATOM 1613 C C . ARG A 1 205 ? 4.355 -19.953 1.114 1 79.06 205 ARG A C 1
ATOM 1615 O O . ARG A 1 205 ? 4.035 -20.438 0.023 1 79.06 205 ARG A O 1
ATOM 1622 N N . ALA A 1 206 ? 3.613 -19.234 1.854 1 79.25 206 ALA A N 1
ATOM 1623 C CA . ALA A 1 206 ? 2.271 -18.906 1.38 1 79.25 206 ALA A CA 1
ATOM 1624 C C . ALA A 1 206 ? 2.326 -18.109 0.08 1 79.25 206 ALA A C 1
ATOM 1626 O O . ALA A 1 206 ? 1.558 -18.375 -0.849 1 79.25 206 ALA A O 1
ATOM 1627 N N . LEU A 1 207 ? 3.225 -17.141 0.024 1 79.56 207 LEU A N 1
ATOM 1628 C CA . LEU A 1 207 ? 3.387 -16.312 -1.166 1 79.56 207 LEU A CA 1
ATOM 1629 C C . LEU A 1 207 ? 3.822 -17.156 -2.361 1 79.56 207 LEU A C 1
ATOM 1631 O O . LEU A 1 207 ? 3.279 -17 -3.459 1 79.56 207 LEU A O 1
ATOM 1635 N N . LEU A 1 208 ? 4.738 -18 -2.09 1 75.31 208 LEU A N 1
ATOM 1636 C CA . LEU A 1 208 ? 5.27 -18.828 -3.166 1 75.31 208 LEU A CA 1
ATOM 1637 C C . LEU A 1 208 ? 4.23 -19.844 -3.629 1 75.31 208 LEU A C 1
ATOM 1639 O O . LEU A 1 208 ? 4.094 -20.094 -4.828 1 75.31 208 LEU A O 1
ATOM 1643 N N . ASP A 1 209 ? 3.596 -20.5 -2.646 1 74 209 ASP A N 1
ATOM 1644 C CA . ASP A 1 209 ? 2.559 -21.469 -2.98 1 74 209 ASP A CA 1
ATOM 1645 C C . ASP A 1 209 ? 1.456 -20.828 -3.82 1 74 209 ASP A C 1
ATOM 1647 O O . ASP A 1 209 ? 0.954 -21.438 -4.766 1 74 209 ASP A O 1
ATOM 1651 N N . LEU A 1 210 ? 1.092 -19.672 -3.465 1 72.56 210 LEU A N 1
ATOM 1652 C CA . LEU A 1 210 ? 0.048 -18.953 -4.188 1 72.56 210 LEU A CA 1
ATOM 1653 C C . LEU A 1 210 ? 0.513 -18.578 -5.59 1 72.56 210 LEU A C 1
ATOM 1655 O O . LEU A 1 210 ? -0.193 -18.828 -6.57 1 72.56 210 LEU A O 1
ATOM 1659 N N . HIS A 1 211 ? 1.707 -18.016 -5.68 1 69.5 211 HIS A N 1
ATOM 1660 C CA . HIS A 1 211 ? 2.143 -17.438 -6.945 1 69.5 211 HIS A CA 1
ATOM 1661 C C . HIS A 1 211 ? 2.811 -18.484 -7.832 1 69.5 211 HIS A C 1
ATOM 1663 O O . HIS A 1 211 ? 2.627 -18.484 -9.055 1 69.5 211 HIS A O 1
ATOM 1669 N N . LEU A 1 212 ? 3.682 -19.312 -7.273 1 60.38 212 LEU A N 1
ATOM 1670 C CA . LEU A 1 212 ? 4.367 -20.312 -8.078 1 60.38 212 LEU A CA 1
ATOM 1671 C C . LEU A 1 212 ? 3.422 -21.438 -8.461 1 60.38 212 LEU A C 1
ATOM 1673 O O . LEU A 1 212 ? 3.428 -21.906 -9.602 1 60.38 212 LEU A O 1
ATOM 1677 N N . ASP A 1 213 ? 2.895 -22.031 -7.434 1 56.53 213 ASP A N 1
ATOM 1678 C CA . ASP A 1 213 ? 2.025 -23.156 -7.809 1 56.53 213 ASP A CA 1
ATOM 1679 C C . ASP A 1 213 ? 0.862 -22.672 -8.672 1 56.53 213 ASP A C 1
ATOM 1681 O O . ASP A 1 213 ? 0.321 -23.438 -9.477 1 56.53 213 ASP A O 1
ATOM 1685 N N . GLY A 1 214 ? 0.488 -21.562 -8.477 1 50.75 214 GLY A N 1
ATOM 1686 C CA . GLY A 1 214 ? -0.48 -21 -9.406 1 50.75 214 GLY A CA 1
ATOM 1687 C C . GLY A 1 214 ? 0.02 -20.969 -10.844 1 50.75 214 GLY A C 1
ATOM 1688 O O . GLY A 1 214 ? -0.777 -20.922 -11.781 1 50.75 214 GLY A O 1
ATOM 1689 N N . MET A 1 215 ? 1.432 -20.672 -11.008 1 43.38 215 MET A N 1
ATOM 1690 C CA . MET A 1 215 ? 2.078 -20.641 -12.32 1 43.38 215 MET A CA 1
ATOM 1691 C C . MET A 1 215 ? 2.318 -22.047 -12.852 1 43.38 215 MET A C 1
ATOM 1693 O O . MET A 1 215 ? 2.361 -22.266 -14.062 1 43.38 215 MET A O 1
ATOM 1697 N N . LEU A 1 216 ? 2.781 -23.031 -12.125 1 38.88 216 LEU A N 1
ATOM 1698 C CA . LEU A 1 216 ? 3.201 -24.312 -12.688 1 38.88 216 LEU A CA 1
ATOM 1699 C C . LEU A 1 216 ? 1.995 -25.141 -13.125 1 38.88 216 LEU A C 1
ATOM 1701 O O . LEU A 1 216 ? 0.919 -25.031 -12.531 1 38.88 216 LEU A O 1
ATOM 1705 N N . LEU A 1 217 ? 2.059 -25.688 -14.375 1 34.62 217 LEU A N 1
ATOM 1706 C CA . LEU A 1 217 ? 1.266 -26.656 -15.117 1 34.62 217 LEU A CA 1
ATOM 1707 C C . LEU A 1 217 ? 0.864 -27.828 -14.219 1 34.62 217 LEU A C 1
ATOM 1709 O O . LEU A 1 217 ? 1.62 -28.219 -13.32 1 34.62 217 LEU A O 1
ATOM 1713 N N . ALA A 1 218 ? -0.488 -27.969 -13.766 1 33.62 218 ALA A N 1
ATOM 1714 C CA . ALA A 1 218 ? -0.876 -29.344 -13.5 1 33.62 218 ALA A CA 1
ATOM 1715 C C . ALA A 1 218 ? -0.048 -30.328 -14.336 1 33.62 218 ALA A C 1
ATOM 1717 O O . ALA A 1 218 ? 0.022 -30.203 -15.562 1 33.62 218 ALA A O 1
ATOM 1718 N N . ARG A 1 219 ? 1.231 -30.656 -14.117 1 30.11 219 ARG A N 1
ATOM 1719 C CA . ARG A 1 219 ? 1.438 -31.984 -14.688 1 30.11 219 ARG A CA 1
ATOM 1720 C C . ARG A 1 219 ? 0.417 -32.969 -14.141 1 30.11 219 ARG A C 1
ATOM 1722 O O . ARG A 1 219 ? 0.006 -32.875 -12.984 1 30.11 219 ARG A O 1
ATOM 1729 N N . MET B 1 1 ? -76.438 1.323 31.734 1 33.28 1 MET B N 1
ATOM 1730 C CA . MET B 1 1 ? -75.5 2.436 31.609 1 33.28 1 MET B CA 1
ATOM 1731 C C . MET B 1 1 ? -74.5 2.186 30.453 1 33.28 1 MET B C 1
ATOM 1733 O O . MET B 1 1 ? -73.875 1.117 30.391 1 33.28 1 MET B O 1
ATOM 1737 N N . SER B 1 2 ? -74.562 2.893 29.297 1 36.47 2 SER B N 1
ATOM 1738 C CA . SER B 1 2 ? -74 2.873 27.953 1 36.47 2 SER B CA 1
ATOM 1739 C C . SER B 1 2 ? -72.5 3.076 27.969 1 36.47 2 SER B C 1
ATOM 1741 O O . SER B 1 2 ? -72 3.848 28.781 1 36.47 2 SER B O 1
ATOM 1743 N N . ALA B 1 3 ? -71.75 2.129 27.422 1 45.78 3 ALA B N 1
ATOM 1744 C CA . ALA B 1 3 ? -70.25 2.049 27.281 1 45.78 3 ALA B CA 1
ATOM 1745 C C . ALA B 1 3 ? -69.75 3.285 26.578 1 45.78 3 ALA B C 1
ATOM 1747 O O . ALA B 1 3 ? -70.312 3.74 25.578 1 45.78 3 ALA B O 1
ATOM 1748 N N . PRO B 1 4 ? -68.812 4.113 27.25 1 43.09 4 PRO B N 1
ATOM 1749 C CA . PRO B 1 4 ? -68.25 5.316 26.641 1 43.09 4 PRO B CA 1
ATOM 1750 C C . PRO B 1 4 ? -67.5 5.02 25.359 1 43.09 4 PRO B C 1
ATOM 1752 O O . PRO B 1 4 ? -66.938 3.924 25.188 1 43.09 4 PRO B O 1
ATOM 1755 N N . ALA B 1 5 ? -67.875 5.617 24.234 1 42.91 5 ALA B N 1
ATOM 1756 C CA . ALA B 1 5 ? -67.25 5.594 22.906 1 42.91 5 ALA B CA 1
ATOM 1757 C C . ALA B 1 5 ? -65.812 6.02 22.984 1 42.91 5 ALA B C 1
ATOM 1759 O O . ALA B 1 5 ? -65.5 7.094 23.5 1 42.91 5 ALA B O 1
ATOM 1760 N N . ARG B 1 6 ? -64.812 5.074 23 1 38.31 6 ARG B N 1
ATOM 1761 C CA . ARG B 1 6 ? -63.406 5.355 22.859 1 38.31 6 ARG B CA 1
ATOM 1762 C C . ARG B 1 6 ? -63.156 6.207 21.609 1 38.31 6 ARG B C 1
ATOM 1764 O O . ARG B 1 6 ? -63.5 5.805 20.5 1 38.31 6 ARG B O 1
ATOM 1771 N N . ARG B 1 7 ? -63.25 7.594 21.656 1 38.91 7 ARG B N 1
ATOM 1772 C CA . ARG B 1 7 ? -62.812 8.438 20.562 1 38.91 7 ARG B CA 1
ATOM 1773 C C . ARG B 1 7 ? -61.375 8.109 20.172 1 38.91 7 ARG B C 1
ATOM 1775 O O . ARG B 1 7 ? -60.469 8.195 21 1 38.91 7 ARG B O 1
ATOM 1782 N N . ASP B 1 8 ? -61.125 7.199 19.25 1 42.25 8 ASP B N 1
ATOM 1783 C CA . ASP B 1 8 ? -59.875 6.988 18.547 1 42.25 8 ASP B CA 1
ATOM 1784 C C . ASP B 1 8 ? -59.312 8.312 18.031 1 42.25 8 ASP B C 1
ATOM 1786 O O . ASP B 1 8 ? -59.844 8.906 17.109 1 42.25 8 ASP B O 1
ATOM 1790 N N . GLY B 1 9 ? -58.906 9.25 18.875 1 39.97 9 GLY B N 1
ATOM 1791 C CA . GLY B 1 9 ? -58.188 10.43 18.406 1 39.97 9 GLY B CA 1
ATOM 1792 C C . GLY B 1 9 ? -57.031 10.094 17.484 1 39.97 9 GLY B C 1
ATOM 1793 O O . GLY B 1 9 ? -56 9.586 17.938 1 39.97 9 GLY B O 1
ATOM 1794 N N . ALA B 1 10 ? -57.281 9.719 16.25 1 41.5 10 ALA B N 1
ATOM 1795 C CA . ALA B 1 10 ? -56.219 9.75 15.258 1 41.5 10 ALA B CA 1
ATOM 1796 C C . ALA B 1 10 ? -55.438 11.039 15.344 1 41.5 10 ALA B C 1
ATOM 1798 O O . ALA B 1 10 ? -55.969 12.133 15.141 1 41.5 10 ALA B O 1
ATOM 1799 N N . HIS B 1 11 ? -54.531 11.156 16.281 1 43.5 11 HIS B N 1
ATOM 1800 C CA . HIS B 1 11 ? -53.531 12.219 16.172 1 43.5 11 HIS B CA 1
ATOM 1801 C C . HIS B 1 11 ? -53 12.328 14.75 1 43.5 11 HIS B C 1
ATOM 1803 O O . HIS B 1 11 ? -52.531 11.336 14.18 1 43.5 11 HIS B O 1
ATOM 1809 N N . ASP B 1 12 ? -53.594 13.07 13.891 1 44.5 12 ASP B N 1
ATOM 1810 C CA . ASP B 1 12 ? -53.062 13.461 12.602 1 44.5 12 ASP B CA 1
ATOM 1811 C C . ASP B 1 12 ? -51.562 13.711 12.695 1 44.5 12 ASP B C 1
ATOM 1813 O O . ASP B 1 12 ? -51.094 14.516 13.516 1 44.5 12 ASP B O 1
ATOM 1817 N N . GLU B 1 13 ? -50.75 12.711 12.516 1 52.47 13 GLU B N 1
ATOM 1818 C CA . GLU B 1 13 ? -49.312 12.945 12.297 1 52.47 13 GLU B CA 1
ATOM 1819 C C . GLU B 1 13 ? -49.094 14.25 11.539 1 52.47 13 GLU B C 1
ATOM 1821 O O . GLU B 1 13 ? -49.781 14.547 10.57 1 52.47 13 GLU B O 1
ATOM 1826 N N . PRO B 1 14 ? -48.625 15.25 12.18 1 53.47 14 PRO B N 1
ATOM 1827 C CA . PRO B 1 14 ? -48.406 16.5 11.438 1 53.47 14 PRO B CA 1
ATOM 1828 C C . PRO B 1 14 ? -47.938 16.25 10 1 53.47 14 PRO B C 1
ATOM 1830 O O . PRO B 1 14 ? -47.312 15.219 9.719 1 53.47 14 PRO B O 1
ATOM 1833 N N . PRO B 1 15 ? -48.531 16.688 9.016 1 51.38 15 PRO B N 1
ATOM 1834 C CA . PRO B 1 15 ? -48.094 16.5 7.637 1 51.38 15 PRO B CA 1
ATOM 1835 C C . PRO B 1 15 ? -46.594 16.703 7.484 1 51.38 15 PRO B C 1
ATOM 1837 O O . PRO B 1 15 ? -45.969 17.516 8.211 1 51.38 15 PRO B O 1
ATOM 1840 N N . HIS B 1 16 ? -45.719 15.75 7.391 1 55.94 16 HIS B N 1
ATOM 1841 C CA . HIS B 1 16 ? -44.344 15.961 6.984 1 55.94 16 HIS B CA 1
ATOM 1842 C C . HIS B 1 16 ? -44.25 17.094 5.969 1 55.94 16 HIS B C 1
ATOM 1844 O O . HIS B 1 16 ? -44.719 16.969 4.844 1 55.94 16 HIS B O 1
ATOM 1850 N N . ASP B 1 17 ? -44.25 18.359 6.348 1 61.16 17 ASP B N 1
ATOM 1851 C CA . ASP B 1 17 ? -44.312 19.562 5.535 1 61.16 17 ASP B CA 1
ATOM 1852 C C . ASP B 1 17 ? -43.281 19.547 4.418 1 61.16 17 ASP B C 1
ATOM 1854 O O . ASP B 1 17 ? -42.094 19.203 4.652 1 61.16 17 ASP B O 1
ATOM 1858 N N . GLY B 1 18 ? -43.562 19.25 3.203 1 68.25 18 GLY B N 1
ATOM 1859 C CA . GLY B 1 18 ? -42.812 19.312 1.956 1 68.25 18 GLY B CA 1
ATOM 1860 C C . GLY B 1 18 ? -41.656 20.281 2.008 1 68.25 18 GLY B C 1
ATOM 1861 O O . GLY B 1 18 ? -40.625 20.062 1.367 1 68.25 18 GLY B O 1
ATOM 1862 N N . ARG B 1 19 ? -41.812 21.375 2.73 1 72.12 19 ARG B N 1
ATOM 1863 C CA . ARG B 1 19 ? -40.75 22.391 2.857 1 72.12 19 ARG B CA 1
ATOM 1864 C C . ARG B 1 19 ? -39.562 21.859 3.646 1 72.12 19 ARG B C 1
ATOM 1866 O O . ARG B 1 19 ? -38.406 22.125 3.299 1 72.12 19 ARG B O 1
ATOM 1873 N N . SER B 1 20 ? -39.938 21.094 4.707 1 81.25 20 SER B N 1
ATOM 1874 C CA . SER B 1 20 ? -38.875 20.531 5.539 1 81.25 20 SER B CA 1
ATOM 1875 C C . SER B 1 20 ? -38.031 19.516 4.766 1 81.25 20 SER B C 1
ATOM 1877 O O . SER B 1 20 ? -36.812 19.469 4.906 1 81.25 20 SER B O 1
ATOM 1879 N N . THR B 1 21 ? -38.719 18.828 3.943 1 82.94 21 THR B N 1
ATOM 1880 C CA . THR B 1 21 ? -38.031 17.828 3.145 1 82.94 21 THR B CA 1
ATOM 1881 C C . THR B 1 21 ? -37.156 18.484 2.086 1 82.94 21 THR B C 1
ATOM 1883 O O . THR B 1 21 ? -36.031 18.016 1.815 1 82.94 21 THR B O 1
ATOM 1886 N N . ARG B 1 22 ? -37.719 19.562 1.521 1 83.19 22 ARG B N 1
ATOM 1887 C CA . ARG B 1 22 ? -36.938 20.281 0.515 1 83.19 22 ARG B CA 1
ATOM 1888 C C . ARG B 1 22 ? -35.719 20.938 1.135 1 83.19 22 ARG B C 1
ATOM 1890 O O . ARG B 1 22 ? -34.625 20.906 0.546 1 83.19 22 ARG B O 1
ATOM 1897 N N . ALA B 1 23 ? -35.938 21.578 2.334 1 82.56 23 ALA B N 1
ATOM 1898 C CA . ALA B 1 23 ? -34.812 22.203 3.035 1 82.56 23 ALA B CA 1
ATOM 1899 C C . ALA B 1 23 ? -33.75 21.188 3.396 1 82.56 23 ALA B C 1
ATOM 1901 O O . ALA B 1 23 ? -32.531 21.469 3.273 1 82.56 23 ALA B O 1
ATOM 1902 N N . ALA B 1 24 ? -34.188 20.047 3.809 1 84.38 24 ALA B N 1
ATOM 1903 C CA . ALA B 1 24 ? -33.25 18.984 4.156 1 84.38 24 ALA B CA 1
ATOM 1904 C C . ALA B 1 24 ? -32.5 18.5 2.924 1 84.38 24 ALA B C 1
ATOM 1906 O O . ALA B 1 24 ? -31.281 18.25 2.982 1 84.38 24 ALA B O 1
ATOM 1907 N N . ALA B 1 25 ? -33.188 18.453 1.891 1 84.31 25 ALA B N 1
ATOM 1908 C CA . ALA B 1 25 ? -32.594 18 0.636 1 84.31 25 ALA B CA 1
ATOM 1909 C C . ALA B 1 25 ? -31.562 19.016 0.132 1 84.31 25 ALA B C 1
ATOM 1911 O O . ALA B 1 25 ? -30.5 18.641 -0.381 1 84.31 25 ALA B O 1
ATOM 1912 N N . MET B 1 26 ? -31.891 20.25 0.252 1 82.25 26 MET B N 1
ATOM 1913 C CA . MET B 1 26 ? -30.969 21.297 -0.183 1 82.25 26 MET B CA 1
ATOM 1914 C C . MET B 1 26 ? -29.703 21.312 0.678 1 82.25 26 MET B C 1
ATOM 1916 O O . MET B 1 26 ? -28.609 21.516 0.167 1 82.25 26 MET B O 1
ATOM 1920 N N . ARG B 1 27 ? -29.953 21.078 1.975 1 83.94 27 ARG B N 1
ATOM 1921 C CA . ARG B 1 27 ? -28.812 21.031 2.889 1 83.94 27 ARG B CA 1
ATOM 1922 C C . ARG B 1 27 ? -27.875 19.875 2.541 1 83.94 27 ARG B C 1
ATOM 1924 O O . ARG B 1 27 ? -26.656 20.031 2.537 1 83.94 27 ARG B O 1
ATOM 1931 N N . GLU B 1 28 ? -28.484 18.828 2.264 1 87.12 28 GLU B N 1
ATOM 1932 C CA . GLU B 1 28 ? -27.703 17.641 1.907 1 87.12 28 GLU B CA 1
ATOM 1933 C C . GLU B 1 28 ? -26.969 17.844 0.592 1 87.12 28 GLU B C 1
ATOM 1935 O O . GLU B 1 28 ? -25.812 17.422 0.448 1 87.12 28 GLU B O 1
ATOM 1940 N N . SER B 1 29 ? -27.625 18.5 -0.247 1 87.19 29 SER B N 1
ATOM 1941 C CA . SER B 1 29 ? -27 18.781 -1.536 1 87.19 29 SER B CA 1
ATOM 1942 C C . SER B 1 29 ? -25.797 19.688 -1.379 1 87.19 29 SER B C 1
ATOM 1944 O O . SER B 1 29 ? -24.75 19.469 -2.002 1 87.19 29 SER B O 1
ATOM 1946 N N . ARG B 1 30 ? -25.922 20.656 -0.527 1 87.62 30 ARG B N 1
ATOM 1947 C CA . ARG B 1 30 ? -24.812 21.578 -0.277 1 87.62 30 ARG B CA 1
ATOM 1948 C C . ARG B 1 30 ? -23.672 20.875 0.44 1 87.62 30 ARG B C 1
ATOM 1950 O O . ARG B 1 30 ? -22.5 21.094 0.117 1 87.62 30 ARG B O 1
ATOM 1957 N N . ARG B 1 31 ? -24.078 20.062 1.344 1 91.5 31 ARG B N 1
ATOM 1958 C CA . ARG B 1 31 ? -23.078 19.281 2.064 1 91.5 31 ARG B CA 1
ATOM 1959 C C . ARG B 1 31 ? -22.281 18.406 1.109 1 91.5 31 ARG B C 1
ATOM 1961 O O . ARG B 1 31 ? -21.062 18.328 1.191 1 91.5 31 ARG B O 1
ATOM 1968 N N . ARG B 1 32 ? -22.984 17.797 0.206 1 90.62 32 ARG B N 1
ATOM 1969 C CA . ARG B 1 32 ? -22.344 16.922 -0.782 1 90.62 32 ARG B CA 1
ATOM 1970 C C . ARG B 1 32 ? -21.438 17.719 -1.708 1 90.62 32 ARG B C 1
ATOM 1972 O O . ARG B 1 32 ? -20.359 17.25 -2.096 1 90.62 32 ARG B O 1
ATOM 1979 N N . ALA B 1 33 ? -21.875 18.875 -1.98 1 90.56 33 ALA B N 1
ATOM 1980 C CA . ALA B 1 33 ? -21.062 19.734 -2.84 1 90.56 33 ALA B CA 1
ATOM 1981 C C . ALA B 1 33 ? -19.75 20.109 -2.162 1 90.56 33 ALA B C 1
ATOM 1983 O O . ALA B 1 33 ? -18.703 20.125 -2.809 1 90.56 33 ALA B O 1
ATOM 1984 N N . VAL B 1 34 ? -19.828 20.297 -0.927 1 93 34 VAL B N 1
ATOM 1985 C CA . VAL B 1 34 ? -18.625 20.625 -0.156 1 93 34 VAL B CA 1
ATOM 1986 C C . VAL B 1 34 ? -17.688 19.422 -0.136 1 93 34 VAL B C 1
ATOM 1988 O O . VAL B 1 34 ? -16.484 19.562 -0.339 1 93 34 VAL B O 1
ATOM 1991 N N . LEU B 1 35 ? -18.266 18.312 0.009 1 93.25 35 LEU B N 1
ATOM 1992 C CA . LEU B 1 35 ? -17.469 17.078 0.047 1 93.25 35 LEU B CA 1
ATOM 1993 C C . LEU B 1 35 ? -16.781 16.828 -1.293 1 93.25 35 LEU B C 1
ATOM 1995 O O . LEU B 1 35 ? -15.594 16.516 -1.338 1 93.25 35 LEU B O 1
ATOM 1999 N N . ASP B 1 36 ? -17.547 17.047 -2.303 1 90.62 36 ASP B N 1
ATOM 2000 C CA . ASP B 1 36 ? -17.016 16.812 -3.639 1 90.62 36 ASP B CA 1
ATOM 2001 C C . ASP B 1 36 ? -15.875 17.781 -3.953 1 90.62 36 ASP B C 1
ATOM 2003 O O . ASP B 1 36 ? -14.852 17.375 -4.504 1 90.62 36 ASP B O 1
ATOM 2007 N N . ALA B 1 37 ? -16.062 18.953 -3.578 1 92.38 37 ALA B N 1
ATOM 2008 C CA . ALA B 1 37 ? -15.023 19.953 -3.777 1 92.38 37 ALA B CA 1
ATOM 2009 C C . ALA B 1 37 ? -13.781 19.625 -2.953 1 92.38 37 ALA B C 1
ATOM 2011 O O . ALA B 1 37 ? -12.648 19.75 -3.439 1 92.38 37 ALA B O 1
ATOM 2012 N N . SER B 1 38 ? -14.016 19.234 -1.769 1 93.31 38 SER B N 1
ATOM 2013 C CA . SER B 1 38 ? -12.914 18.906 -0.871 1 93.31 38 SER B CA 1
ATOM 2014 C C . SER B 1 38 ? -12.133 17.688 -1.381 1 93.31 38 SER B C 1
ATOM 2016 O O . SER B 1 38 ? -10.906 17.656 -1.282 1 93.31 38 SER B O 1
ATOM 2018 N N . LEU B 1 39 ? -12.859 16.781 -1.897 1 90.31 39 LEU B N 1
ATOM 2019 C CA . LEU B 1 39 ? -12.242 15.586 -2.451 1 90.31 39 LEU B CA 1
ATOM 2020 C C . LEU B 1 39 ? -11.258 15.945 -3.561 1 90.31 39 LEU B C 1
ATOM 2022 O O . LEU B 1 39 ? -10.148 15.406 -3.611 1 90.31 39 LEU B O 1
ATOM 2026 N N . ARG B 1 40 ? -11.617 16.844 -4.34 1 88.94 40 ARG B N 1
ATOM 2027 C CA . ARG B 1 40 ? -10.758 17.281 -5.434 1 88.94 40 ARG B CA 1
ATOM 2028 C C . ARG B 1 40 ? -9.484 17.938 -4.898 1 88.94 40 ARG B C 1
ATOM 2030 O O . ARG B 1 40 ? -8.383 17.641 -5.363 1 88.94 40 ARG B O 1
ATOM 2037 N N . VAL B 1 41 ? -9.656 18.719 -3.943 1 92.25 41 VAL B N 1
ATOM 2038 C CA . VAL B 1 41 ? -8.523 19.438 -3.383 1 92.25 41 VAL B CA 1
ATOM 2039 C C . VAL B 1 41 ? -7.562 18.453 -2.713 1 92.25 41 VAL B C 1
ATOM 2041 O O . VAL B 1 41 ? -6.352 18.5 -2.936 1 92.25 41 VAL B O 1
ATOM 2044 N N . PHE B 1 42 ? -8.117 17.516 -1.897 1 89 42 PHE B N 1
ATOM 2045 C CA . PHE B 1 42 ? -7.301 16.516 -1.22 1 89 42 PHE B CA 1
ATOM 2046 C C . PHE B 1 42 ? -6.543 15.664 -2.229 1 89 42 PHE B C 1
ATOM 2048 O O . PHE B 1 42 ? -5.391 15.289 -1.993 1 89 42 PHE B O 1
ATOM 2055 N N . SER B 1 43 ? -7.238 15.398 -3.303 1 82.56 43 SER B N 1
ATOM 2056 C CA . SER B 1 43 ? -6.645 14.531 -4.312 1 82.56 43 SER B CA 1
ATOM 2057 C C . SER B 1 43 ? -5.504 15.227 -5.043 1 82.56 43 SER B C 1
ATOM 2059 O O . SER B 1 43 ? -4.527 14.586 -5.438 1 82.56 43 SER B O 1
ATOM 2061 N N . GLU B 1 44 ? -5.566 16.484 -5.184 1 81.44 44 GLU B N 1
ATOM 2062 C CA . GLU B 1 44 ? -4.59 17.266 -5.938 1 81.44 44 GLU B CA 1
ATOM 2063 C C . GLU B 1 44 ? -3.41 17.672 -5.059 1 81.44 44 GLU B C 1
ATOM 2065 O O . GLU B 1 44 ? -2.252 17.547 -5.461 1 81.44 44 GLU B O 1
ATOM 2070 N N . LYS B 1 45 ? -3.738 18.109 -3.83 1 83.69 45 LYS B N 1
ATOM 2071 C CA . LYS B 1 45 ? -2.713 18.719 -2.996 1 83.69 45 LYS B CA 1
ATOM 2072 C C . LYS B 1 45 ? -2.219 17.766 -1.923 1 83.69 45 LYS B C 1
ATOM 2074 O O . LYS B 1 45 ? -1.168 17.984 -1.317 1 83.69 45 LYS B O 1
ATOM 2079 N N . GLY B 1 46 ? -3.025 16.734 -1.784 1 79.94 46 GLY B N 1
ATOM 2080 C CA . GLY B 1 46 ? -2.783 15.922 -0.605 1 79.94 46 GLY B CA 1
ATOM 2081 C C . GLY B 1 46 ? -3.465 16.453 0.641 1 79.94 46 GLY B C 1
ATOM 2082 O O . GLY B 1 46 ? -3.924 17.594 0.662 1 79.94 46 GLY B O 1
ATOM 2083 N N . TYR B 1 47 ? -3.506 15.68 1.646 1 83.62 47 TYR B N 1
ATOM 2084 C CA . TYR B 1 47 ? -4.211 16.047 2.871 1 83.62 47 TYR B CA 1
ATOM 2085 C C . TYR B 1 47 ? -3.424 17.094 3.656 1 83.62 47 TYR B C 1
ATOM 2087 O O . TYR B 1 47 ? -3.98 18.109 4.082 1 83.62 47 TYR B O 1
ATOM 2095 N N . HIS B 1 48 ? -2.156 16.844 3.797 1 80.75 48 HIS B N 1
ATOM 2096 C CA . HIS B 1 48 ? -1.353 17.688 4.68 1 80.75 48 HIS B CA 1
ATOM 2097 C C . HIS B 1 48 ? -1.106 19.062 4.066 1 80.75 48 HIS B C 1
ATOM 2099 O O . HIS B 1 48 ? -1.088 20.062 4.777 1 80.75 48 HIS B O 1
ATOM 2105 N N . ALA B 1 49 ? -1.076 19.078 2.805 1 83.31 49 ALA B N 1
ATOM 2106 C CA . ALA B 1 49 ? -0.799 20.328 2.119 1 83.31 49 ALA B CA 1
ATOM 2107 C C . ALA B 1 49 ? -2.07 21.156 1.952 1 83.31 49 ALA B C 1
ATOM 2109 O O . ALA B 1 49 ? -2.012 22.328 1.572 1 83.31 49 ALA B O 1
ATOM 2110 N N . THR B 1 50 ? -3.166 20.562 2.205 1 90.5 50 THR B N 1
ATOM 2111 C CA . THR B 1 50 ? -4.445 21.25 2.049 1 90.5 50 THR B CA 1
ATOM 2112 C C . THR B 1 50 ? -4.773 22.078 3.291 1 90.5 50 THR B C 1
ATOM 2114 O O . THR B 1 50 ? -4.633 21.594 4.418 1 90.5 50 THR B O 1
ATOM 2117 N N . ARG B 1 51 ? -5.16 23.375 3.055 1 92.44 51 ARG B N 1
ATOM 2118 C CA . ARG B 1 51 ? -5.652 24.234 4.121 1 92.44 51 ARG B CA 1
ATOM 2119 C C . ARG B 1 51 ? -7.172 24.359 4.066 1 92.44 51 ARG B C 1
ATOM 2121 O O . ARG B 1 51 ? -7.781 24.141 3.021 1 92.44 51 ARG B O 1
ATOM 2128 N N . ILE B 1 52 ? -7.66 24.641 5.203 1 91.75 52 ILE B N 1
ATOM 2129 C CA . ILE B 1 52 ? -9.109 24.812 5.277 1 91.75 52 ILE B CA 1
ATOM 2130 C C . ILE B 1 52 ? -9.555 25.875 4.281 1 91.75 52 ILE B C 1
ATOM 2132 O O . ILE B 1 52 ? -10.625 25.781 3.688 1 91.75 52 ILE B O 1
ATOM 2136 N N . SER B 1 53 ? -8.727 26.844 4.113 1 93.88 53 SER B N 1
ATOM 2137 C CA . SER B 1 53 ? -9.047 27.922 3.172 1 93.88 53 SER B CA 1
ATOM 2138 C C . SER B 1 53 ? -9.148 27.391 1.747 1 93.88 53 SER B C 1
ATOM 2140 O O . SER B 1 53 ? -9.969 27.859 0.96 1 93.88 53 SER B O 1
ATOM 2142 N N . ASP B 1 54 ? -8.367 26.406 1.43 1 95.06 54 ASP B N 1
ATOM 2143 C CA . ASP B 1 54 ? -8.422 25.781 0.118 1 95.06 54 ASP B CA 1
ATOM 2144 C C . ASP B 1 54 ? -9.773 25.094 -0.105 1 95.06 54 ASP B C 1
ATOM 2146 O O . ASP B 1 54 ? -10.336 25.156 -1.201 1 95.06 54 ASP B O 1
ATOM 2150 N N . LEU B 1 55 ? -10.242 24.5 0.929 1 95 55 LEU B N 1
ATOM 2151 C CA . LEU B 1 55 ? -11.516 23.781 0.847 1 95 55 LEU B CA 1
ATOM 2152 C C . LEU B 1 55 ? -12.68 24.75 0.708 1 95 55 LEU B C 1
ATOM 2154 O O . LEU B 1 55 ? -13.586 24.531 -0.096 1 95 55 LEU B O 1
ATOM 2158 N N . ILE B 1 56 ? -12.578 25.781 1.479 1 94.25 56 ILE B N 1
ATOM 2159 C CA . ILE B 1 56 ? -13.625 26.797 1.452 1 94.25 56 ILE B CA 1
ATOM 2160 C C . ILE B 1 56 ? -13.688 27.438 0.067 1 94.25 56 ILE B C 1
ATOM 2162 O O . ILE B 1 56 ? -14.766 27.594 -0.505 1 94.25 56 ILE B O 1
ATOM 2166 N N . GLU B 1 57 ? -12.562 27.734 -0.438 1 95.25 57 GLU B N 1
ATOM 2167 C CA . GLU B 1 57 ? -12.469 28.344 -1.764 1 95.25 57 GLU B CA 1
ATOM 2168 C C . GLU B 1 57 ? -13.008 27.391 -2.838 1 95.25 57 GLU B C 1
ATOM 2170 O O . GLU B 1 57 ? -13.773 27.812 -3.705 1 95.25 57 GLU B O 1
ATOM 2175 N N . ALA B 1 58 ? -12.695 26.219 -2.752 1 94.19 58 ALA B N 1
ATOM 2176 C CA . ALA B 1 58 ? -13.117 25.234 -3.744 1 94.19 58 ALA B CA 1
ATOM 2177 C C . ALA B 1 58 ? -14.625 24.984 -3.682 1 94.19 58 ALA B C 1
ATOM 2179 O O . ALA B 1 58 ? -15.258 24.734 -4.707 1 94.19 58 ALA B O 1
ATOM 2180 N N . ALA B 1 59 ? -15.148 25.016 -2.529 1 93.5 59 ALA B N 1
ATOM 2181 C CA . ALA B 1 59 ? -16.578 24.781 -2.332 1 93.5 59 ALA B CA 1
ATOM 2182 C C . ALA B 1 59 ? -17.406 25.969 -2.828 1 93.5 59 ALA B C 1
ATOM 2184 O O . ALA B 1 59 ? -18.609 25.844 -3.062 1 93.5 59 ALA B O 1
ATOM 2185 N N . GLY B 1 60 ? -16.781 27.062 -2.885 1 94.06 60 GLY B N 1
ATOM 2186 C CA . GLY B 1 60 ? -17.453 28.25 -3.395 1 94.06 60 GLY B CA 1
ATOM 2187 C C . GLY B 1 60 ? -18.5 28.797 -2.447 1 94.06 60 GLY B C 1
ATOM 2188 O O . GLY B 1 60 ? -19.547 29.297 -2.885 1 94.06 60 GLY B O 1
ATOM 2189 N N . ILE B 1 61 ? -18.344 28.625 -1.234 1 91.12 61 ILE B N 1
ATOM 2190 C CA . ILE B 1 61 ? -19.281 29.125 -0.248 1 91.12 61 ILE B CA 1
ATOM 2191 C C . ILE B 1 61 ? -18.562 29.969 0.785 1 91.12 61 ILE B C 1
ATOM 2193 O O . ILE B 1 61 ? -17.328 29.953 0.857 1 91.12 61 ILE B O 1
ATOM 2197 N N . ALA B 1 62 ? -19.375 30.766 1.554 1 92.44 62 ALA B N 1
ATOM 2198 C CA . ALA B 1 62 ? -18.797 31.625 2.592 1 92.44 62 ALA B CA 1
ATOM 2199 C C . ALA B 1 62 ? -18.219 30.781 3.73 1 92.44 62 ALA B C 1
ATOM 2201 O O . ALA B 1 62 ? -18.734 29.703 4.047 1 92.44 62 ALA B O 1
ATOM 2202 N N . ARG B 1 63 ? -17.156 31.266 4.367 1 92.19 63 ARG B N 1
ATOM 2203 C CA . ARG B 1 63 ? -16.469 30.594 5.461 1 92.19 63 ARG B CA 1
ATOM 2204 C C . ARG B 1 63 ? -17.438 30.203 6.562 1 92.19 63 ARG B C 1
ATOM 2206 O O . ARG B 1 63 ? -17.406 29.078 7.059 1 92.19 63 ARG B O 1
ATOM 2213 N N . GLY B 1 64 ? -18.297 31.109 6.957 1 92.12 64 GLY B N 1
ATOM 2214 C CA . GLY B 1 64 ? -19.281 30.828 7.996 1 92.12 64 GLY B CA 1
ATOM 2215 C C . GLY B 1 64 ? -20.219 29.703 7.641 1 92.12 64 GLY B C 1
ATOM 2216 O O . GLY B 1 64 ? -20.531 28.859 8.484 1 92.12 64 GLY B O 1
ATOM 2217 N N . THR B 1 65 ? -20.641 29.672 6.414 1 91.94 65 THR B N 1
ATOM 2218 C CA . THR B 1 65 ?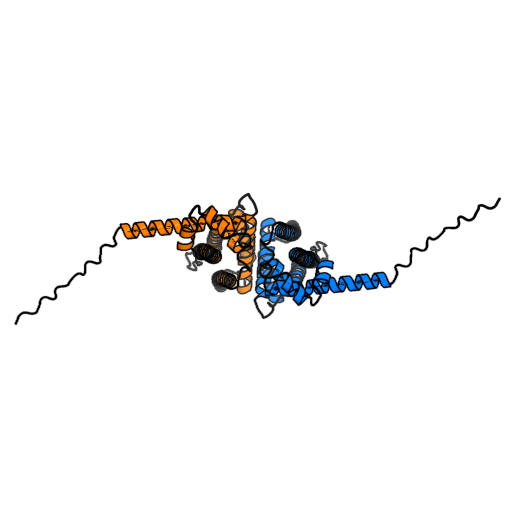 -21.516 28.625 5.91 1 91.94 65 THR B CA 1
ATOM 2219 C C . THR B 1 65 ? -20.797 27.266 5.922 1 91.94 65 THR B C 1
ATOM 2221 O O . THR B 1 65 ? -21.406 26.25 6.242 1 91.94 65 THR B O 1
ATOM 2224 N N . PHE B 1 66 ? -19.5 27.25 5.586 1 93.12 66 PHE B N 1
ATOM 2225 C CA . PHE B 1 66 ? -18.688 26.031 5.562 1 93.12 66 PHE B CA 1
ATOM 2226 C C . PHE B 1 66 ? -18.719 25.344 6.922 1 93.12 66 PHE B C 1
ATOM 2228 O O . PHE B 1 66 ? -18.906 24.125 7.008 1 93.12 66 PHE B O 1
ATOM 2235 N N . TYR B 1 67 ? -18.672 26.109 7.914 1 93.06 67 TYR B N 1
ATOM 2236 C CA . TYR B 1 67 ? -18.547 25.562 9.266 1 93.06 67 TYR B CA 1
ATOM 2237 C C . TYR B 1 67 ? -19.891 25.109 9.805 1 93.06 67 TYR B C 1
ATOM 2239 O O . TYR B 1 67 ? -19.969 24.469 10.859 1 93.06 67 TYR B O 1
ATOM 2247 N N . LEU B 1 68 ? -20.984 25.469 9.086 1 91.56 68 LEU B N 1
ATOM 2248 C CA . LEU B 1 68 ? -22.281 24.875 9.406 1 91.56 68 LEU B CA 1
ATOM 2249 C C . LEU B 1 68 ? -22.297 23.406 9.039 1 91.56 68 LEU B C 1
ATOM 2251 O O . LEU B 1 68 ? -23.047 22.625 9.633 1 91.56 68 LEU B O 1
ATOM 2255 N N . TYR B 1 69 ? -21.422 23.094 8.125 1 92.06 69 TYR B N 1
ATOM 2256 C CA . TYR B 1 69 ? -21.453 21.734 7.613 1 92.06 69 TYR B CA 1
ATOM 2257 C C . TYR B 1 69 ? -20.328 20.906 8.203 1 92.06 69 TYR B C 1
ATOM 2259 O O . TYR B 1 69 ? -20.5 19.719 8.516 1 92.06 69 TYR B O 1
ATOM 2267 N N . PHE B 1 70 ? -19.109 21.469 8.289 1 93.81 70 PHE B N 1
ATOM 2268 C CA . PHE B 1 70 ? -17.953 20.719 8.742 1 93.81 70 PHE B CA 1
ATOM 2269 C C . PHE B 1 70 ? -17.125 21.531 9.719 1 93.81 70 PHE B C 1
ATOM 2271 O O . PHE B 1 70 ? -16.859 22.719 9.477 1 93.81 70 PHE B O 1
ATOM 2278 N N . GLU B 1 71 ? -16.656 20.844 10.734 1 91 71 GLU B N 1
ATOM 2279 C CA . GLU B 1 71 ? -15.938 21.516 11.812 1 91 71 GLU B CA 1
ATOM 2280 C C . GLU B 1 71 ? -14.445 21.609 11.492 1 91 71 GLU B C 1
ATOM 2282 O O . GLU B 1 71 ? -13.75 22.469 12.047 1 91 71 GLU B O 1
ATOM 2287 N N . SER B 1 72 ? -14.055 20.672 10.609 1 91 72 SER B N 1
ATOM 2288 C CA . SER B 1 72 ? -12.609 20.641 10.375 1 91 72 SER B CA 1
ATOM 2289 C C . SER B 1 72 ? -12.281 19.906 9.07 1 91 72 SER B C 1
ATOM 2291 O O . SER B 1 72 ? -13.117 19.188 8.531 1 91 72 SER B O 1
ATOM 2293 N N . LYS B 1 73 ? -11.086 20.094 8.617 1 89.12 73 LYS B N 1
ATOM 2294 C CA . LYS B 1 73 ? -10.539 19.359 7.477 1 89.12 73 LYS B CA 1
ATOM 2295 C C . LYS B 1 73 ? -10.539 17.859 7.734 1 89.12 73 LYS B C 1
ATOM 2297 O O . LYS B 1 73 ? -10.859 17.062 6.84 1 89.12 73 LYS B O 1
ATOM 2302 N N . ASN B 1 74 ? -10.289 17.578 8.945 1 89.06 74 ASN B N 1
ATOM 2303 C CA . ASN B 1 74 ? -10.234 16.172 9.344 1 89.06 74 ASN B CA 1
ATOM 2304 C C . ASN B 1 74 ? -11.609 15.516 9.258 1 89.06 74 ASN B C 1
ATOM 2306 O O . ASN B 1 74 ? -11.742 14.383 8.781 1 89.06 74 ASN B O 1
ATOM 2310 N N . ALA B 1 75 ? -12.562 16.234 9.688 1 91.31 75 ALA B N 1
ATOM 2311 C CA . ALA B 1 75 ? -13.93 15.719 9.641 1 91.31 75 ALA B CA 1
ATOM 2312 C C . ALA B 1 75 ? -14.359 15.43 8.203 1 91.31 75 ALA B C 1
ATOM 2314 O O . ALA B 1 75 ? -15.016 14.422 7.941 1 91.31 75 ALA B O 1
ATOM 2315 N N . ILE B 1 76 ? -14.008 16.312 7.336 1 92.5 76 ILE B N 1
ATOM 2316 C CA . ILE B 1 76 ? -14.312 16.125 5.922 1 92.5 76 ILE B CA 1
ATOM 2317 C C . ILE B 1 76 ? -13.609 14.883 5.398 1 92.5 76 ILE B C 1
ATOM 2319 O O . ILE B 1 76 ? -14.227 14.055 4.727 1 92.5 76 ILE B O 1
ATOM 2323 N N . PHE B 1 77 ? -12.398 14.75 5.723 1 90.38 77 PHE B N 1
ATOM 2324 C CA . PHE B 1 77 ? -11.594 13.625 5.266 1 90.38 77 PHE B CA 1
ATOM 2325 C C . PHE B 1 77 ? -12.188 12.305 5.738 1 90.38 77 PHE B C 1
ATOM 2327 O O . PHE B 1 77 ? -12.344 11.367 4.949 1 90.38 77 PHE B O 1
ATOM 2334 N N . HIS B 1 78 ? -12.562 12.281 6.965 1 90.75 78 HIS B N 1
ATOM 2335 C CA . HIS B 1 78 ? -13.141 11.07 7.543 1 90.75 78 HIS B CA 1
ATOM 2336 C C . HIS B 1 78 ? -14.438 10.688 6.836 1 90.75 78 HIS B C 1
ATOM 2338 O O . HIS B 1 78 ? -14.664 9.516 6.547 1 90.75 78 HIS B O 1
ATOM 2344 N N . GLU B 1 79 ? -15.211 11.641 6.578 1 90.69 79 GLU B N 1
ATOM 2345 C CA . GLU B 1 79 ? -16.484 11.359 5.922 1 90.69 79 GLU B CA 1
ATOM 2346 C C . GLU B 1 79 ? -16.266 10.852 4.496 1 90.69 79 GLU B C 1
ATOM 2348 O O . GLU B 1 79 ? -16.938 9.922 4.055 1 90.69 79 GLU B O 1
ATOM 2353 N N . LEU B 1 80 ? -15.383 11.492 3.77 1 90.69 80 LEU B N 1
ATOM 2354 C CA . LEU B 1 80 ? -15.047 11.047 2.422 1 90.69 80 LEU B CA 1
ATOM 2355 C C . LEU B 1 80 ? -14.523 9.609 2.439 1 90.69 80 LEU B C 1
ATOM 2357 O O . LEU B 1 80 ? -14.914 8.797 1.603 1 90.69 80 LEU B O 1
ATOM 2361 N N . LEU B 1 81 ? -13.695 9.32 3.359 1 89.12 81 LEU B N 1
ATOM 2362 C CA . LEU B 1 81 ? -13.141 7.98 3.51 1 89.12 81 LEU B CA 1
ATOM 2363 C C . LEU B 1 81 ? -14.242 6.961 3.781 1 89.12 81 LEU B C 1
ATOM 2365 O O . LEU B 1 81 ? -14.289 5.906 3.146 1 89.12 81 LEU B O 1
ATOM 2369 N N . ASP B 1 82 ? -15.109 7.328 4.68 1 89.94 82 ASP B N 1
ATOM 2370 C CA . ASP B 1 82 ? -16.203 6.434 5.031 1 89.94 82 ASP B CA 1
ATOM 2371 C C . ASP B 1 82 ? -17.078 6.125 3.814 1 89.94 82 ASP B C 1
ATOM 2373 O O . ASP B 1 82 ? -17.5 4.98 3.617 1 89.94 82 ASP B O 1
ATOM 2377 N N . GLN B 1 83 ? -17.312 7.086 3.012 1 85.75 83 GLN B N 1
ATOM 2378 C CA . GLN B 1 83 ? -18.125 6.91 1.814 1 85.75 83 GLN B CA 1
ATOM 2379 C C . GLN B 1 83 ? -17.484 5.918 0.851 1 85.75 83 GLN B C 1
ATOM 2381 O O . GLN B 1 83 ? -18.156 5.047 0.301 1 85.75 83 GLN B O 1
ATOM 2386 N N . LEU B 1 84 ? -16.234 6.023 0.655 1 82.88 84 LEU B N 1
ATOM 2387 C CA . LEU B 1 84 ? -15.547 5.133 -0.273 1 82.88 84 LEU B CA 1
ATOM 2388 C C . LEU B 1 84 ? -15.508 3.707 0.268 1 82.88 84 LEU B C 1
ATOM 2390 O O . LEU B 1 84 ? -15.766 2.752 -0.468 1 82.88 84 LEU B O 1
ATOM 2394 N N . LEU B 1 85 ? -15.203 3.619 1.542 1 87.69 85 LEU B N 1
ATOM 2395 C CA . LEU B 1 85 ? -15.141 2.293 2.148 1 87.69 85 LEU B CA 1
ATOM 2396 C C . LEU B 1 85 ? -16.484 1.586 2.062 1 87.69 85 LEU B C 1
ATOM 2398 O O . LEU B 1 85 ? -16.547 0.385 1.794 1 87.69 85 LEU B O 1
ATOM 2402 N N . GLU B 1 86 ? -17.469 2.371 2.211 1 87.31 86 GLU B N 1
ATOM 2403 C CA . GLU B 1 86 ? -18.812 1.803 2.121 1 87.31 86 GLU B CA 1
ATOM 2404 C C . GLU B 1 86 ? -19.125 1.36 0.695 1 87.31 86 GLU B C 1
ATOM 2406 O O . GLU B 1 86 ? -19.766 0.323 0.487 1 87.31 86 GLU B O 1
ATOM 2411 N N . ARG B 1 87 ? -18.75 2.125 -0.241 1 85.12 87 ARG B N 1
ATOM 2412 C CA . ARG B 1 87 ? -18.969 1.783 -1.643 1 85.12 87 ARG B CA 1
ATOM 2413 C C . ARG B 1 87 ? -18.234 0.502 -2.02 1 85.12 87 ARG B C 1
ATOM 2415 O O . ARG B 1 87 ? -18.781 -0.352 -2.721 1 85.12 87 ARG B O 1
ATOM 2422 N N . ILE B 1 88 ? -17.062 0.363 -1.577 1 84.75 88 ILE B N 1
ATOM 2423 C CA . ILE B 1 88 ? -16.281 -0.824 -1.876 1 84.75 88 ILE B CA 1
ATOM 2424 C C . ILE B 1 88 ? -16.891 -2.041 -1.188 1 84.75 88 ILE B C 1
ATOM 2426 O O . ILE B 1 88 ? -17.016 -3.107 -1.797 1 84.75 88 ILE B O 1
ATOM 2430 N N . ARG B 1 89 ? -17.234 -1.805 0.043 1 84.62 89 ARG B N 1
ATOM 2431 C CA . ARG B 1 89 ? -17.875 -2.893 0.771 1 84.62 89 ARG B CA 1
ATOM 2432 C C . ARG B 1 89 ? -19.125 -3.385 0.035 1 84.62 89 ARG B C 1
ATOM 2434 O O . ARG B 1 89 ? -19.375 -4.59 -0.039 1 84.62 89 ARG B O 1
ATOM 2441 N N . ALA B 1 90 ? -19.828 -2.482 -0.485 1 83.75 90 ALA B N 1
ATOM 2442 C CA . ALA B 1 90 ? -21.062 -2.807 -1.176 1 83.75 90 ALA B CA 1
ATOM 2443 C C . ALA B 1 90 ? -20.797 -3.555 -2.479 1 83.75 90 ALA B C 1
ATOM 2445 O O . ALA B 1 90 ? -21.672 -4.23 -3.01 1 83.75 90 ALA B O 1
ATOM 2446 N N . SER B 1 91 ? -19.641 -3.354 -2.975 1 81.56 91 SER B N 1
ATOM 2447 C CA . SER B 1 91 ? -19.281 -3.992 -4.234 1 81.56 91 SER B CA 1
ATOM 2448 C C . SER B 1 91 ? -18.828 -5.434 -4.016 1 81.56 91 SER B C 1
ATOM 2450 O O . SER B 1 91 ? -18.703 -6.199 -4.973 1 81.56 91 SER B O 1
ATOM 2452 N N . VAL B 1 92 ? -18.484 -5.793 -2.832 1 79.5 92 VAL B N 1
ATOM 2453 C CA . VAL B 1 92 ? -18.016 -7.141 -2.518 1 79.5 92 VAL B CA 1
ATOM 2454 C C . VAL B 1 92 ? -19.188 -8.008 -2.084 1 79.5 92 VAL B C 1
ATOM 2456 O O . VAL B 1 92 ? -19.828 -7.746 -1.056 1 79.5 92 VAL B O 1
ATOM 2459 N N . ASP B 1 93 ? -19.656 -8.773 -3.025 1 72.62 93 ASP B N 1
ATOM 2460 C CA . ASP B 1 93 ? -20.719 -9.727 -2.717 1 72.62 93 ASP B CA 1
ATOM 2461 C C . ASP B 1 93 ? -20.141 -11.062 -2.254 1 72.62 93 ASP B C 1
ATOM 2463 O O . ASP B 1 93 ? -18.984 -11.375 -2.539 1 72.62 93 ASP B O 1
ATOM 2467 N N . GLY B 1 94 ? -20.906 -11.734 -1.385 1 68.88 94 GLY B N 1
ATOM 2468 C CA . GLY B 1 94 ? -20.5 -13.094 -1.04 1 68.88 94 GLY B CA 1
ATOM 2469 C C . GLY B 1 94 ? -20.562 -14.047 -2.215 1 68.88 94 GLY B C 1
ATOM 2470 O O . GLY B 1 94 ? -21.109 -13.719 -3.266 1 68.88 94 GLY B O 1
ATOM 2471 N N . VAL B 1 95 ? -19.703 -15.125 -2.193 1 67.62 95 VAL B N 1
ATOM 2472 C CA . VAL B 1 95 ? -19.734 -16.203 -3.18 1 67.62 95 VAL B CA 1
ATOM 2473 C C . VAL B 1 95 ? -20.922 -17.125 -2.902 1 67.62 95 VAL B C 1
ATOM 2475 O O . VAL B 1 95 ? -21.219 -17.438 -1.746 1 67.62 95 VAL B O 1
ATOM 2478 N N . ASP B 1 96 ? -21.672 -17.281 -3.949 1 69.88 96 ASP B N 1
ATOM 2479 C CA . ASP B 1 96 ? -22.781 -18.219 -3.895 1 69.88 96 ASP B CA 1
ATOM 2480 C C . ASP B 1 96 ? -22.281 -19.672 -3.982 1 69.88 96 ASP B C 1
ATOM 2482 O O . ASP B 1 96 ? -21.578 -20.031 -4.926 1 69.88 96 ASP B O 1
ATOM 2486 N N . THR B 1 97 ? -22.469 -20.453 -2.943 1 65.44 97 THR B N 1
ATOM 2487 C CA . THR B 1 97 ? -21.938 -21.812 -2.883 1 65.44 97 THR B CA 1
ATOM 2488 C C . THR B 1 97 ? -23.016 -22.828 -3.26 1 65.44 97 THR B C 1
ATOM 2490 O O . THR B 1 97 ? -22.812 -24.031 -3.096 1 65.44 97 THR B O 1
ATOM 2493 N N . ARG B 1 98 ? -24.172 -22.297 -3.805 1 68.75 98 ARG B N 1
ATOM 2494 C CA . ARG B 1 98 ? -25.234 -23.203 -4.219 1 68.75 98 ARG B CA 1
ATOM 2495 C C . ARG B 1 98 ? -24.812 -24 -5.453 1 68.75 98 ARG B C 1
ATOM 2497 O O . ARG B 1 98 ? -24.031 -23.531 -6.27 1 68.75 98 ARG B O 1
ATOM 2504 N N . VAL B 1 99 ? -25.266 -25.125 -5.555 1 66.94 99 VAL B N 1
ATOM 2505 C CA . VAL B 1 99 ? -24.938 -26.078 -6.609 1 66.94 99 VAL B CA 1
ATOM 2506 C C . VAL B 1 99 ? -25.219 -25.453 -7.977 1 66.94 99 VAL B C 1
ATOM 2508 O O . VAL B 1 99 ? -24.484 -25.672 -8.93 1 66.94 99 VAL B O 1
ATOM 2511 N N . ASP B 1 100 ? -26.141 -24.703 -8.039 1 79.81 100 ASP B N 1
ATOM 2512 C CA . ASP B 1 100 ? -26.531 -24.141 -9.328 1 79.81 100 ASP B CA 1
ATOM 2513 C C . ASP B 1 100 ? -25.875 -22.781 -9.555 1 79.81 100 ASP B C 1
ATOM 2515 O O . ASP B 1 100 ? -26.172 -22.109 -10.547 1 79.81 100 ASP B O 1
ATOM 2519 N N . ALA B 1 101 ? -25.047 -22.625 -8.672 1 78.25 101 ALA B N 1
ATOM 2520 C CA . ALA B 1 101 ? -24.359 -21.344 -8.805 1 78.25 101 ALA B CA 1
ATOM 2521 C C . ALA B 1 101 ? -23.297 -21.391 -9.883 1 78.25 101 ALA B C 1
ATOM 2523 O O . ALA B 1 101 ? -22.859 -22.469 -10.289 1 78.25 101 ALA B O 1
ATOM 2524 N N . ALA B 1 102 ? -23.062 -20.234 -10.469 1 81.81 102 ALA B N 1
ATOM 2525 C CA . ALA B 1 102 ? -21.969 -20.141 -11.43 1 81.81 102 ALA B CA 1
ATOM 2526 C C . ALA B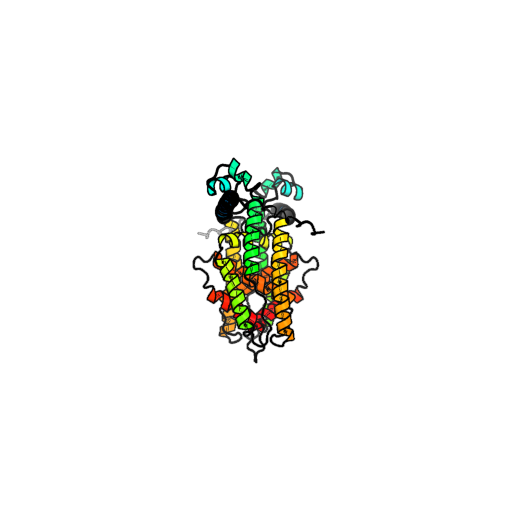 1 102 ? -20.672 -20.703 -10.844 1 81.81 102 ALA B C 1
ATOM 2528 O O . ALA B 1 102 ? -20.5 -20.734 -9.625 1 81.81 102 ALA B O 1
ATOM 2529 N N . PRO B 1 103 ? -19.906 -21.297 -11.766 1 74.94 103 PRO B N 1
ATOM 2530 C CA . PRO B 1 103 ? -18.609 -21.766 -11.281 1 74.94 103 PRO B CA 1
ATOM 2531 C C . PRO B 1 103 ? -17.875 -20.719 -10.445 1 74.94 103 PRO B C 1
ATOM 2533 O O . PRO B 1 103 ? -18 -19.531 -10.711 1 74.94 103 PRO B O 1
ATOM 2536 N N . LEU B 1 104 ? -17.125 -21.109 -9.445 1 70.38 104 LEU B N 1
ATOM 2537 C CA . LEU B 1 104 ? -16.422 -20.25 -8.492 1 70.38 104 LEU B CA 1
ATOM 2538 C C . LEU B 1 104 ? -15.547 -19.234 -9.219 1 70.38 104 LEU B C 1
ATOM 2540 O O . LEU B 1 104 ? -15.516 -18.047 -8.852 1 70.38 104 LEU B O 1
ATOM 2544 N N . ARG B 1 105 ? -14.883 -19.672 -10.242 1 71.56 105 ARG B N 1
ATOM 2545 C CA . ARG B 1 105 ? -14.016 -18.781 -11.016 1 71.56 105 ARG B CA 1
ATOM 2546 C C . ARG B 1 105 ? -14.805 -17.609 -11.594 1 71.56 105 ARG B C 1
ATOM 2548 O O . ARG B 1 105 ? -14.336 -16.469 -11.57 1 71.56 105 ARG B O 1
ATOM 2555 N N . GLU B 1 106 ? -15.945 -17.938 -12.133 1 78.31 106 GLU B N 1
ATOM 2556 C CA . GLU B 1 106 ? -16.766 -16.891 -12.719 1 78.31 106 GLU B CA 1
ATOM 2557 C C . GLU B 1 106 ? -17.297 -15.93 -11.656 1 78.31 106 GLU B C 1
ATOM 2559 O O . GLU B 1 106 ? -17.359 -14.719 -11.891 1 78.31 106 GLU B O 1
ATOM 2564 N N . GLN B 1 107 ? -17.609 -16.453 -10.547 1 76.56 107 GLN B N 1
ATOM 2565 C CA . GLN B 1 107 ? -18.078 -15.617 -9.453 1 76.56 107 GLN B CA 1
ATOM 2566 C C . GLN B 1 107 ? -16.984 -14.672 -8.961 1 76.56 107 GLN B C 1
ATOM 2568 O O . GLN B 1 107 ? -17.234 -13.484 -8.75 1 76.56 107 GLN B O 1
ATOM 2573 N N . LEU B 1 108 ? -15.797 -15.172 -8.852 1 74.94 108 LEU B N 1
ATOM 2574 C CA . LEU B 1 108 ? -14.672 -14.375 -8.383 1 74.94 108 LEU B CA 1
ATOM 2575 C C . LEU B 1 108 ? -14.305 -13.305 -9.406 1 74.94 108 LEU B C 1
ATOM 2577 O O . LEU B 1 108 ? -13.922 -12.188 -9.039 1 74.94 108 LEU B O 1
ATOM 2581 N N . LEU B 1 109 ? -14.445 -13.688 -10.68 1 77.19 109 LEU B N 1
ATOM 2582 C CA . LEU B 1 109 ? -14.18 -12.727 -11.742 1 77.19 109 LEU B CA 1
ATOM 2583 C C . LEU B 1 109 ? -15.117 -11.531 -11.641 1 77.19 109 LEU B C 1
ATOM 2585 O O . LEU B 1 109 ? -14.688 -10.383 -11.758 1 77.19 109 LEU B O 1
ATOM 2589 N N . VAL B 1 110 ? -16.359 -11.828 -11.398 1 81.69 110 VAL B N 1
ATOM 2590 C CA . VAL B 1 110 ? -17.359 -10.773 -11.312 1 81.69 110 VAL B CA 1
ATOM 2591 C C . VAL B 1 110 ? -17.094 -9.898 -10.094 1 81.69 110 VAL B C 1
ATOM 2593 O O . VAL B 1 110 ? -17.172 -8.672 -10.172 1 81.69 110 VAL B O 1
ATOM 2596 N N . ILE B 1 111 ? -16.734 -10.477 -9.039 1 80.12 111 ILE B N 1
ATOM 2597 C CA . ILE B 1 111 ? -16.5 -9.758 -7.789 1 80.12 111 ILE B CA 1
ATOM 2598 C C . ILE B 1 111 ? -15.266 -8.859 -7.938 1 80.12 111 ILE B C 1
ATOM 2600 O O . ILE B 1 111 ? -15.32 -7.668 -7.621 1 80.12 111 ILE B O 1
ATOM 2604 N N . VAL B 1 112 ? -14.164 -9.398 -8.453 1 81.19 112 VAL B N 1
ATOM 2605 C CA . VAL B 1 112 ? -12.922 -8.648 -8.602 1 81.19 112 VAL B CA 1
ATOM 2606 C C . VAL B 1 112 ? -13.125 -7.5 -9.586 1 81.19 112 VAL B C 1
ATOM 2608 O O . VAL B 1 112 ? -12.664 -6.379 -9.359 1 81.19 112 VAL B O 1
ATOM 2611 N N . ARG B 1 113 ? -13.82 -7.781 -10.625 1 83.94 113 ARG B N 1
ATOM 2612 C CA . ARG B 1 113 ? -14.109 -6.746 -11.609 1 83.94 113 ARG B CA 1
ATOM 2613 C C . ARG B 1 113 ? -14.906 -5.602 -10.992 1 83.94 113 ARG B C 1
ATOM 2615 O O . ARG B 1 113 ? -14.641 -4.43 -11.266 1 83.94 113 ARG B O 1
ATOM 2622 N N . ARG B 1 114 ? -15.867 -5.98 -10.227 1 84.75 114 ARG B N 1
ATOM 2623 C CA . ARG B 1 114 ? -16.688 -4.973 -9.57 1 84.75 114 ARG B CA 1
ATOM 2624 C C . ARG B 1 114 ? -15.867 -4.121 -8.617 1 84.75 114 ARG B C 1
ATOM 2626 O O . ARG B 1 114 ? -16.031 -2.902 -8.562 1 84.75 114 ARG B O 1
ATOM 2633 N N . VAL B 1 115 ? -15.062 -4.727 -7.902 1 84.31 115 VAL B N 1
ATOM 2634 C CA . VAL B 1 115 ? -14.211 -4.027 -6.945 1 84.31 115 VAL B CA 1
ATOM 2635 C C . VAL B 1 115 ? -13.273 -3.072 -7.688 1 84.31 115 VAL B C 1
ATOM 2637 O O . VAL B 1 115 ? -13.195 -1.888 -7.352 1 84.31 115 VAL B O 1
ATOM 2640 N N . LEU B 1 116 ? -12.617 -3.594 -8.727 1 84.62 116 LEU B N 1
ATOM 2641 C CA . LEU B 1 116 ? -11.703 -2.764 -9.492 1 84.62 116 LEU B CA 1
ATOM 2642 C C . LEU B 1 116 ? -12.438 -1.604 -10.156 1 84.62 116 LEU B C 1
ATOM 2644 O O . LEU B 1 116 ? -11.93 -0.481 -10.195 1 84.62 116 LEU B O 1
ATOM 2648 N N . ALA B 1 117 ? -13.633 -1.896 -10.633 1 85 117 ALA B N 1
ATOM 2649 C CA . ALA B 1 117 ? -14.445 -0.869 -11.281 1 85 117 ALA B CA 1
ATOM 2650 C C . ALA B 1 117 ? -14.82 0.231 -10.289 1 85 117 ALA B C 1
ATOM 2652 O O . ALA B 1 117 ? -14.859 1.41 -10.648 1 85 117 ALA B O 1
ATOM 2653 N N . THR B 1 118 ? -15.117 -0.129 -9.102 1 84.31 118 THR B N 1
ATOM 2654 C CA . THR B 1 118 ? -15.484 0.84 -8.078 1 84.31 118 THR B CA 1
ATOM 2655 C C . THR B 1 118 ? -14.328 1.798 -7.801 1 84.31 118 THR B C 1
ATOM 2657 O O . THR B 1 118 ? -14.531 3.012 -7.719 1 84.31 118 THR B O 1
ATOM 2660 N N . PHE B 1 119 ? -13.156 1.267 -7.723 1 83.62 119 PHE B N 1
ATOM 2661 C CA . PHE B 1 119 ? -11.977 2.104 -7.512 1 83.62 119 PHE B CA 1
ATOM 2662 C C . PHE B 1 119 ? -11.75 3.023 -8.711 1 83.62 119 PHE B C 1
ATOM 2664 O O . PHE B 1 119 ? -11.398 4.191 -8.539 1 83.62 119 PHE B O 1
ATOM 2671 N N . HIS B 1 120 ? -11.992 2.482 -9.875 1 81.19 120 HIS B N 1
ATOM 2672 C CA . HIS B 1 120 ? -11.766 3.234 -11.102 1 81.19 120 HIS B CA 1
ATOM 2673 C C . HIS B 1 120 ? -12.766 4.375 -11.242 1 81.19 120 HIS B C 1
ATOM 2675 O O . HIS B 1 120 ? -12.438 5.434 -11.781 1 81.19 120 HIS B O 1
ATOM 2681 N N . GLN B 1 121 ? -13.914 4.129 -10.75 1 83.31 121 GLN B N 1
ATOM 2682 C CA . GLN B 1 121 ? -14.992 5.105 -10.883 1 83.31 121 GLN B CA 1
ATOM 2683 C C . GLN B 1 121 ? -14.797 6.273 -9.914 1 83.31 121 GLN B C 1
ATOM 2685 O O . GLN B 1 121 ? -15.398 7.332 -10.086 1 83.31 121 GLN B O 1
ATOM 2690 N N . HIS B 1 122 ? -13.977 6.078 -8.953 1 83.12 122 HIS B N 1
ATOM 2691 C CA . HIS B 1 122 ? -13.75 7.109 -7.945 1 83.12 122 HIS B CA 1
ATOM 2692 C C . HIS B 1 122 ? -12.258 7.344 -7.734 1 83.12 122 HIS B C 1
ATOM 2694 O O . HIS B 1 122 ? -11.742 7.141 -6.629 1 83.12 122 HIS B O 1
ATOM 2700 N N . PRO B 1 123 ? -11.617 7.855 -8.758 1 82.5 123 PRO B N 1
ATOM 2701 C CA . PRO B 1 123 ? -10.156 7.941 -8.703 1 82.5 123 PRO B CA 1
ATOM 2702 C C . PRO B 1 123 ? -9.656 8.828 -7.57 1 82.5 123 PRO B C 1
ATOM 2704 O O . PRO B 1 123 ? -8.641 8.523 -6.938 1 82.5 123 PRO B O 1
ATOM 2707 N N . GLU B 1 124 ? -10.336 9.906 -7.32 1 83.12 124 GLU B N 1
ATOM 2708 C CA . GLU B 1 124 ? -9.898 10.82 -6.273 1 83.12 124 GLU B CA 1
ATOM 2709 C C . GLU B 1 124 ? -10.016 10.18 -4.895 1 83.12 124 GLU B C 1
ATOM 2711 O O . GLU B 1 124 ? -9.102 10.297 -4.074 1 83.12 124 GLU B O 1
ATOM 2716 N N . LEU B 1 125 ? -11.125 9.594 -4.695 1 82.44 125 LEU B N 1
ATOM 2717 C CA . LEU B 1 125 ? -11.328 8.906 -3.424 1 82.44 125 LEU B CA 1
ATOM 2718 C C . LEU B 1 125 ? -10.336 7.758 -3.262 1 82.44 125 LEU B C 1
ATOM 2720 O O . LEU B 1 125 ? -9.82 7.527 -2.166 1 82.44 125 LEU B O 1
ATOM 2724 N N . THR B 1 126 ? -10.117 7.055 -4.355 1 84.5 126 THR B N 1
ATOM 2725 C CA . THR B 1 126 ? -9.188 5.93 -4.348 1 84.5 126 THR B CA 1
ATOM 2726 C C . THR B 1 126 ? -7.773 6.395 -4.008 1 84.5 126 THR B C 1
ATOM 2728 O O . THR B 1 126 ? -7.078 5.762 -3.209 1 84.5 126 THR B O 1
ATOM 2731 N N . ARG B 1 127 ? -7.375 7.453 -4.539 1 83.31 127 ARG B N 1
ATOM 2732 C CA . ARG B 1 127 ? -6.082 8.039 -4.203 1 83.31 127 ARG B CA 1
ATOM 2733 C C . ARG B 1 127 ? -6.004 8.367 -2.717 1 83.31 127 ARG B C 1
ATOM 2735 O O . ARG B 1 127 ? -4.977 8.133 -2.076 1 83.31 127 ARG B O 1
ATOM 2742 N N . LEU B 1 128 ? -7.043 8.891 -2.23 1 83.31 128 LEU B N 1
ATOM 2743 C CA . LEU B 1 128 ? -7.098 9.258 -0.818 1 83.31 128 LEU B CA 1
ATOM 2744 C C . LEU B 1 128 ? -6.879 8.031 0.066 1 83.31 128 LEU B C 1
ATOM 2746 O O . LEU B 1 128 ? -6.059 8.062 0.985 1 83.31 128 LEU B O 1
ATOM 2750 N N . VAL B 1 129 ? -7.52 6.941 -0.282 1 84.94 129 VAL B N 1
ATOM 2751 C CA . VAL B 1 129 ? -7.527 5.734 0.538 1 84.94 129 VAL B CA 1
ATOM 2752 C C . VAL B 1 129 ? -6.164 5.051 0.462 1 84.94 129 VAL B C 1
ATOM 2754 O O . VAL B 1 129 ? -5.648 4.562 1.471 1 84.94 129 VAL B O 1
ATOM 2757 N N . LEU B 1 130 ? -5.547 5.047 -0.656 1 85 130 LEU B N 1
ATOM 2758 C CA . LEU B 1 130 ? -4.352 4.238 -0.876 1 85 130 LEU B CA 1
ATOM 2759 C C . LEU B 1 130 ? -3.09 5.043 -0.567 1 85 130 LEU B C 1
ATOM 2761 O O . LEU B 1 130 ? -2.064 4.473 -0.19 1 85 130 LEU B O 1
ATOM 2765 N N . ARG B 1 131 ? -3.193 6.344 -0.608 1 78.69 131 ARG B N 1
ATOM 2766 C CA . ARG B 1 131 ? -1.963 7.125 -0.536 1 78.69 131 ARG B CA 1
ATOM 2767 C C . ARG B 1 131 ? -1.994 8.086 0.647 1 78.69 131 ARG B C 1
ATOM 2769 O O . ARG B 1 131 ? -0.982 8.281 1.325 1 78.69 131 ARG B O 1
ATOM 2776 N N . SER B 1 132 ? -3.096 8.711 0.9 1 78.88 132 SER B N 1
ATOM 2777 C CA . SER B 1 132 ? -3.133 9.805 1.862 1 78.88 132 SER B CA 1
ATOM 2778 C C . SER B 1 132 ? -3.59 9.32 3.234 1 78.88 132 SER B C 1
ATOM 2780 O O . SER B 1 132 ? -3.197 9.883 4.258 1 78.88 132 SER B O 1
ATOM 2782 N N . ALA B 1 133 ? -4.414 8.305 3.193 1 83.75 133 ALA B N 1
ATOM 2783 C CA . ALA B 1 133 ? -5.055 7.891 4.438 1 83.75 133 ALA B CA 1
ATOM 2784 C C . ALA B 1 133 ? -4.09 7.094 5.312 1 83.75 133 ALA B C 1
ATOM 2786 O O . ALA B 1 133 ? -4.016 7.312 6.523 1 83.75 133 ALA B O 1
ATOM 2787 N N . PRO B 1 134 ? -3.318 6.223 4.695 1 79.19 134 PRO B N 1
ATOM 2788 C CA . PRO B 1 134 ? -2.438 5.438 5.57 1 79.19 134 PRO B CA 1
ATOM 2789 C C . PRO B 1 134 ? -1.432 6.305 6.32 1 79.19 134 PRO B C 1
ATOM 2791 O O . PRO B 1 134 ? -0.721 7.105 5.711 1 79.19 134 PRO B O 1
ATOM 2794 N N . GLY B 1 135 ? -1.432 6.156 7.633 1 76.56 135 GLY B N 1
ATOM 2795 C CA . GLY B 1 135 ? -0.473 6.863 8.469 1 76.56 135 GLY B CA 1
ATOM 2796 C C . GLY B 1 135 ? -0.929 8.258 8.844 1 76.56 135 GLY B C 1
ATOM 2797 O O . GLY B 1 135 ? -0.197 9 9.508 1 76.56 135 GLY B O 1
ATOM 2798 N N . LEU B 1 136 ? -2.098 8.664 8.391 1 78.88 136 LEU B N 1
ATOM 2799 C CA . LEU B 1 136 ? -2.576 10.008 8.695 1 78.88 136 LEU B CA 1
ATOM 2800 C C . LEU B 1 136 ? -2.768 10.188 10.195 1 78.88 136 LEU B C 1
ATOM 2802 O O . LEU B 1 136 ? -2.268 11.156 10.781 1 78.88 136 LEU B O 1
ATOM 2806 N N . ASP B 1 137 ? -3.521 9.328 10.789 1 80.31 137 ASP B N 1
ATOM 2807 C CA . ASP B 1 137 ? -3.703 9.305 12.242 1 80.31 137 ASP B CA 1
ATOM 2808 C C . ASP B 1 137 ? -4.266 7.969 12.711 1 80.31 137 ASP B C 1
ATOM 2810 O O . ASP B 1 137 ? -4.605 7.113 11.891 1 80.31 137 ASP B O 1
ATOM 2814 N N . ASP B 1 138 ? -4.328 7.82 13.977 1 83.81 138 ASP B N 1
ATOM 2815 C CA . ASP B 1 138 ? -4.699 6.539 14.562 1 83.81 138 ASP B CA 1
ATOM 2816 C C . ASP B 1 138 ? -6.129 6.152 14.195 1 83.81 138 ASP B C 1
ATOM 2818 O O . ASP B 1 138 ? -6.43 4.973 14 1 83.81 138 ASP B O 1
ATOM 2822 N N . GLU B 1 139 ? -6.926 7.125 14.188 1 87.81 139 GLU B N 1
ATOM 2823 C CA . GLU B 1 139 ? -8.328 6.84 13.898 1 87.81 139 GLU B CA 1
ATOM 2824 C C . GLU B 1 139 ? -8.508 6.355 12.461 1 87.81 139 GLU B C 1
ATOM 2826 O O . GLU B 1 139 ? -9.219 5.379 12.219 1 87.81 139 GLU B O 1
ATOM 2831 N N . VAL B 1 140 ? -7.887 7.004 11.57 1 87.38 140 VAL B N 1
ATOM 2832 C CA . VAL B 1 140 ? -7.941 6.625 10.156 1 87.38 140 VAL B CA 1
ATOM 2833 C C . VAL B 1 140 ? -7.316 5.246 9.969 1 87.38 140 VAL B C 1
ATOM 2835 O O . VAL B 1 140 ? -7.871 4.398 9.266 1 87.38 140 VAL B O 1
ATOM 2838 N N . ASP B 1 141 ? -6.258 4.984 10.633 1 86 141 ASP B N 1
ATOM 2839 C CA . ASP B 1 141 ? -5.594 3.691 10.523 1 86 141 ASP B CA 1
ATOM 2840 C C . ASP B 1 141 ? -6.48 2.57 11.062 1 86 141 ASP B C 1
ATOM 2842 O O . ASP B 1 141 ? -6.504 1.471 10.5 1 86 141 ASP B O 1
ATOM 2846 N N . ARG B 1 142 ? -7.16 2.879 12.078 1 89.25 142 ARG B N 1
ATOM 2847 C CA . ARG B 1 142 ? -8.078 1.89 12.633 1 89.25 142 ARG B CA 1
ATOM 2848 C C . ARG B 1 142 ? -9.227 1.602 11.672 1 89.25 142 ARG B C 1
ATOM 2850 O O . ARG B 1 142 ? -9.633 0.449 11.508 1 89.25 142 ARG B O 1
ATOM 2857 N N . LYS B 1 143 ? -9.719 2.611 11.062 1 90.12 143 LYS B N 1
ATOM 2858 C CA . LYS B 1 143 ? -10.789 2.453 10.078 1 90.12 143 LYS B CA 1
ATOM 2859 C C . LYS B 1 143 ? -10.328 1.608 8.898 1 90.12 143 LYS B C 1
ATOM 2861 O O . LYS B 1 143 ? -11.047 0.717 8.445 1 90.12 143 LYS B O 1
ATOM 2866 N N . LEU B 1 144 ? -9.172 1.92 8.461 1 90.38 144 LEU B N 1
A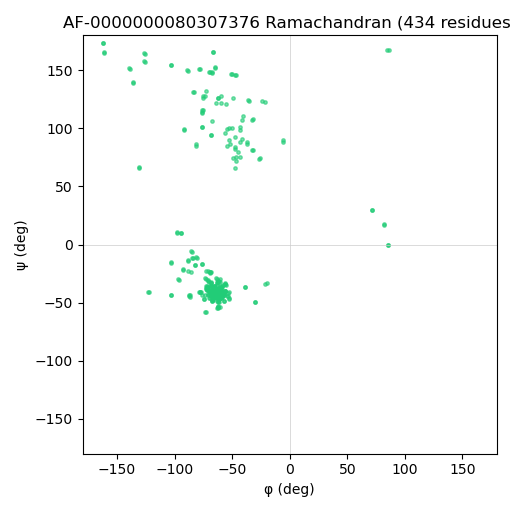TOM 2867 C CA . LEU B 1 144 ? -8.617 1.165 7.344 1 90.38 144 LEU B CA 1
ATOM 2868 C C . LEU B 1 144 ? -8.391 -0.292 7.73 1 90.38 144 LEU B C 1
ATOM 2870 O O . LEU B 1 144 ? -8.711 -1.201 6.965 1 90.38 144 LEU B O 1
ATOM 2874 N N . ALA B 1 145 ? -7.871 -0.475 8.938 1 89.75 145 ALA B N 1
ATOM 2875 C CA . ALA B 1 145 ? -7.621 -1.829 9.422 1 89.75 145 ALA B CA 1
ATOM 2876 C C . ALA B 1 145 ? -8.922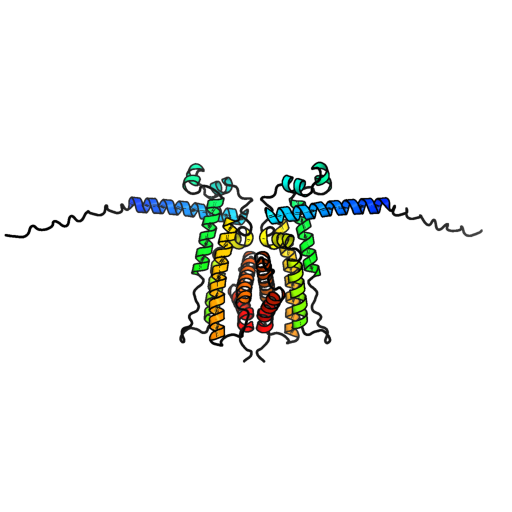 -2.625 9.516 1 89.75 145 ALA B C 1
ATOM 2878 O O . ALA B 1 145 ? -8.969 -3.795 9.133 1 89.75 145 ALA B O 1
ATOM 2879 N N . ALA B 1 146 ? -9.883 -1.987 10 1 91.06 146 ALA B N 1
ATOM 2880 C CA . ALA B 1 146 ? -11.188 -2.637 10.117 1 91.06 146 ALA B CA 1
ATOM 2881 C C . ALA B 1 146 ? -11.75 -2.977 8.742 1 91.06 146 ALA B C 1
ATOM 2883 O O . ALA B 1 146 ? -12.305 -4.062 8.539 1 91.06 146 ALA B O 1
ATOM 2884 N N . PHE B 1 147 ? -11.648 -2.105 7.875 1 90.38 147 PHE B N 1
ATOM 2885 C CA . PHE B 1 147 ? -12.148 -2.293 6.516 1 90.38 147 PHE B CA 1
ATOM 2886 C C . PHE B 1 147 ? -11.43 -3.451 5.832 1 90.38 147 PHE B C 1
ATOM 2888 O O . PHE B 1 147 ? -12.07 -4.387 5.352 1 90.38 147 PHE B O 1
ATOM 2895 N N . TYR B 1 148 ? -10.141 -3.48 5.789 1 91.81 148 TYR B N 1
ATOM 2896 C CA . TYR B 1 148 ? -9.375 -4.535 5.133 1 91.81 148 TYR B CA 1
ATOM 2897 C C . TYR B 1 148 ? -9.516 -5.855 5.887 1 91.81 148 TYR B C 1
ATOM 2899 O O . TYR B 1 148 ? -9.461 -6.93 5.285 1 91.81 148 TYR B O 1
ATOM 2907 N N . GLY B 1 149 ? -9.648 -5.715 7.191 1 91.25 149 GLY B N 1
ATOM 2908 C CA . GLY B 1 149 ? -9.938 -6.906 7.973 1 91.25 149 GLY B CA 1
ATOM 2909 C C . GLY B 1 149 ? -11.219 -7.598 7.551 1 91.25 149 GLY B C 1
ATOM 2910 O O . GLY B 1 149 ? -11.273 -8.828 7.473 1 91.25 149 GLY B O 1
ATOM 2911 N N . GLN B 1 150 ? -12.203 -6.805 7.32 1 88.94 150 GLN B N 1
ATOM 2912 C CA . GLN B 1 150 ? -13.484 -7.352 6.863 1 88.94 150 GLN B CA 1
ATOM 2913 C C . GLN B 1 150 ? -13.344 -7.988 5.484 1 88.94 150 GLN B C 1
ATOM 2915 O O . GLN B 1 150 ? -13.906 -9.055 5.23 1 88.94 150 GLN B O 1
ATOM 2920 N N . LEU B 1 151 ? -12.688 -7.344 4.598 1 87.75 151 LEU B N 1
ATOM 2921 C CA . LEU B 1 151 ? -12.438 -7.902 3.271 1 87.75 151 LEU B CA 1
ATOM 2922 C C . LEU B 1 151 ? -11.664 -9.211 3.371 1 87.75 151 LEU B C 1
ATOM 2924 O O . LEU B 1 151 ? -11.984 -10.18 2.68 1 87.75 151 LEU B O 1
ATOM 2928 N N . HIS B 1 152 ? -10.695 -9.211 4.168 1 90.62 152 HIS B N 1
ATOM 2929 C CA . HIS B 1 152 ? -9.906 -10.414 4.422 1 90.62 152 HIS B CA 1
ATOM 2930 C C . HIS B 1 152 ? -10.789 -11.555 4.918 1 90.62 152 HIS B C 1
ATOM 2932 O O . HIS B 1 152 ? -10.688 -12.68 4.434 1 90.62 152 HIS B O 1
ATOM 2938 N N . ALA B 1 153 ? -11.609 -11.273 5.891 1 89.56 153 ALA B N 1
ATOM 2939 C CA . ALA B 1 153 ? -12.477 -12.297 6.469 1 89.56 153 ALA B CA 1
ATOM 2940 C C . ALA B 1 153 ? -13.398 -12.898 5.41 1 89.56 153 ALA B C 1
ATOM 2942 O O . ALA B 1 153 ? -13.578 -14.117 5.355 1 89.56 153 ALA B O 1
ATOM 2943 N N . TRP B 1 154 ? -13.914 -12.055 4.656 1 83 154 TRP B N 1
ATOM 2944 C CA . TRP B 1 154 ? -14.797 -12.508 3.58 1 83 154 TRP B CA 1
ATOM 2945 C C . TRP B 1 154 ? -14.047 -13.406 2.605 1 83 154 TRP B C 1
ATOM 2947 O O . TRP B 1 154 ? -14.531 -14.484 2.246 1 83 154 TRP B O 1
ATOM 2957 N N . LEU B 1 155 ? -12.938 -13.008 2.143 1 83.31 155 LEU B N 1
ATOM 2958 C CA . LEU B 1 155 ? -12.133 -13.773 1.198 1 83.31 155 LEU B CA 1
ATOM 2959 C C . LEU B 1 155 ? -11.68 -15.094 1.812 1 83.31 155 LEU B C 1
ATOM 2961 O O . LEU B 1 155 ? -11.727 -16.141 1.154 1 83.31 155 LEU B O 1
ATOM 2965 N N . ALA B 1 156 ? -11.25 -15.008 3.041 1 85.94 156 ALA B N 1
ATOM 2966 C CA . ALA B 1 156 ? -10.766 -16.203 3.732 1 85.94 156 ALA B CA 1
ATOM 2967 C C . ALA B 1 156 ? -11.859 -17.25 3.848 1 85.94 156 ALA B C 1
ATOM 2969 O O . ALA B 1 156 ? -11.609 -18.438 3.604 1 85.94 156 ALA B O 1
ATOM 2970 N N . VAL B 1 157 ? -13.008 -16.859 4.168 1 83.94 157 VAL B N 1
ATOM 2971 C CA . VAL B 1 157 ? -14.133 -17.781 4.309 1 83.94 157 VAL B CA 1
ATOM 2972 C C . VAL B 1 157 ? -14.469 -18.391 2.951 1 83.94 157 VAL B C 1
ATOM 2974 O O . VAL B 1 157 ? -14.703 -19.594 2.852 1 83.94 157 VAL B O 1
ATOM 2977 N N . SER B 1 158 ? -14.484 -17.562 1.966 1 77.12 158 SER B N 1
ATOM 2978 C CA . SER B 1 158 ? -14.766 -18.047 0.617 1 77.12 158 SER B CA 1
ATOM 2979 C C . SER B 1 158 ? -13.734 -19.062 0.167 1 77.12 158 SER B C 1
ATOM 2981 O O . SER B 1 158 ? -14.086 -20.109 -0.401 1 77.12 158 SER B O 1
ATOM 2983 N N . LEU B 1 159 ? -12.492 -18.859 0.443 1 79.31 159 LEU B N 1
ATOM 2984 C CA . LEU B 1 159 ? -11.414 -19.766 0.048 1 79.31 159 LEU B CA 1
ATOM 2985 C C . LEU B 1 159 ? -11.461 -21.047 0.862 1 79.31 159 LEU B C 1
ATOM 2987 O O . LEU B 1 159 ? -11.188 -22.125 0.335 1 79.31 159 LEU B O 1
ATOM 2991 N N . GLN B 1 160 ? -11.773 -20.859 2.115 1 84.06 160 GLN B N 1
ATOM 2992 C CA . GLN B 1 160 ? -11.906 -22.031 2.971 1 84.06 160 GLN B CA 1
ATOM 2993 C C . GLN B 1 160 ? -13.023 -22.953 2.475 1 84.06 160 GLN B C 1
ATOM 2995 O O . GLN B 1 160 ? -12.867 -24.172 2.447 1 84.06 160 GLN B O 1
ATOM 3000 N N . ASN B 1 161 ? -14.109 -22.375 2.174 1 77.44 161 ASN B N 1
ATOM 3001 C CA . ASN B 1 161 ? -15.227 -23.141 1.632 1 77.44 161 ASN B CA 1
ATOM 3002 C C . ASN B 1 161 ? -14.844 -23.844 0.335 1 77.44 161 ASN B C 1
ATOM 3004 O O . ASN B 1 161 ? -15.188 -25.016 0.135 1 77.44 161 ASN B O 1
ATOM 3008 N N . ALA B 1 162 ? -14.188 -23.172 -0.524 1 73.62 162 ALA B N 1
ATOM 3009 C CA . ALA B 1 162 ? -13.734 -23.766 -1.783 1 73.62 162 ALA B CA 1
ATOM 3010 C C . ALA B 1 162 ? -12.781 -24.922 -1.534 1 73.62 162 ALA B C 1
ATOM 3012 O O . ALA B 1 162 ? -12.82 -25.938 -2.242 1 73.62 162 ALA B O 1
ATOM 3013 N N . GLN B 1 163 ? -11.922 -24.781 -0.564 1 79.19 163 GLN B N 1
ATOM 3014 C CA . GLN B 1 163 ? -11.008 -25.859 -0.19 1 79.19 163 GLN B CA 1
ATOM 3015 C C . GLN B 1 163 ? -11.773 -27.062 0.352 1 79.19 163 GLN B C 1
ATOM 3017 O O . GLN B 1 163 ? -11.477 -28.203 -0.004 1 79.19 163 GLN B O 1
ATOM 3022 N N . ALA B 1 164 ? -12.711 -26.797 1.21 1 80.81 164 ALA B N 1
ATOM 3023 C CA . ALA B 1 164 ? -13.516 -27.859 1.814 1 80.81 164 ALA B CA 1
ATOM 3024 C C . ALA B 1 164 ? -14.289 -28.641 0.753 1 80.81 164 ALA B C 1
ATOM 3026 O O . ALA B 1 164 ? -14.516 -29.844 0.894 1 80.81 164 ALA B O 1
ATOM 3027 N N . LEU B 1 165 ? -14.672 -27.984 -0.298 1 74.62 165 LEU B N 1
ATOM 3028 C CA . LEU B 1 165 ? -15.438 -28.609 -1.378 1 74.62 165 LEU B CA 1
ATOM 3029 C C . LEU B 1 165 ? -14.508 -29.281 -2.379 1 74.62 165 LEU B C 1
ATOM 3031 O O . LEU B 1 165 ? -14.969 -29.859 -3.367 1 74.62 165 LEU B O 1
ATOM 3035 N N . GLY B 1 166 ? -13.211 -29.109 -2.189 1 73.31 166 GLY B N 1
ATOM 3036 C CA . GLY B 1 166 ? -12.242 -29.766 -3.053 1 73.31 166 GLY B CA 1
ATOM 3037 C C . GLY B 1 166 ? -12.008 -29.031 -4.355 1 73.31 166 GLY B C 1
ATOM 3038 O O . GLY B 1 166 ? -11.484 -29.594 -5.312 1 73.31 166 GLY B O 1
ATOM 3039 N N . LEU B 1 167 ? -12.414 -27.781 -4.391 1 69.06 167 LEU B N 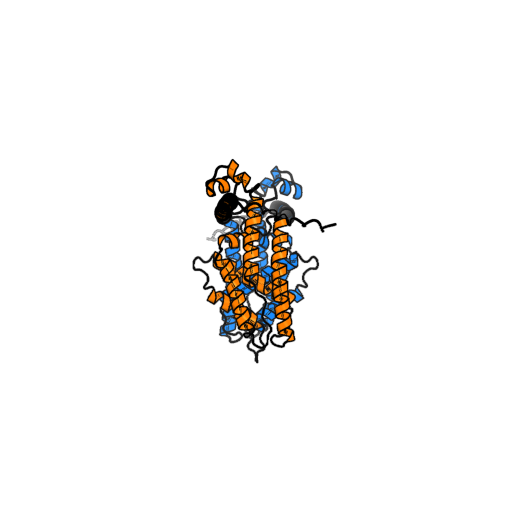1
ATOM 3040 C CA . LEU B 1 167 ? -12.305 -27 -5.617 1 69.06 167 LEU B CA 1
ATOM 3041 C C . LEU B 1 167 ? -10.945 -26.312 -5.707 1 69.06 167 LEU B C 1
ATOM 3043 O O . LEU B 1 167 ? -10.57 -25.812 -6.77 1 69.06 167 LEU B O 1
ATOM 3047 N N . MET B 1 168 ? -10.258 -26.328 -4.504 1 69.88 168 MET B N 1
ATOM 3048 C CA . MET B 1 168 ? -8.961 -25.672 -4.449 1 69.88 168 MET B CA 1
ATOM 3049 C C . MET B 1 168 ? -7.965 -26.484 -3.637 1 69.88 168 MET B C 1
ATOM 3051 O O . MET B 1 168 ? -8.359 -27.281 -2.787 1 69.88 168 MET B O 1
ATOM 3055 N N . ARG B 1 169 ? -6.711 -26.297 -4.016 1 75.25 169 ARG B N 1
ATOM 3056 C CA . ARG B 1 169 ? -5.676 -26.953 -3.229 1 75.25 169 ARG B CA 1
ATOM 3057 C C . ARG B 1 169 ? -5.602 -26.375 -1.821 1 75.25 169 ARG B C 1
ATOM 3059 O O . ARG B 1 169 ? -6.145 -25.297 -1.562 1 75.25 169 ARG B O 1
ATOM 3066 N N . VAL B 1 170 ? -4.902 -27.156 -1.037 1 74.38 170 VAL B N 1
ATOM 3067 C CA . VAL B 1 170 ? -4.738 -26.703 0.343 1 74.38 170 VAL B CA 1
ATOM 3068 C C . VAL B 1 170 ? -3.709 -25.578 0.404 1 74.38 170 VAL B C 1
ATOM 3070 O O . VAL B 1 170 ? -2.574 -25.75 -0.052 1 74.38 170 VAL B O 1
ATOM 3073 N N . LEU B 1 171 ? -4.172 -24.375 0.763 1 80.19 171 LEU B N 1
ATOM 3074 C CA . LEU B 1 171 ? -3.328 -23.203 0.908 1 80.19 171 LEU B CA 1
ATOM 3075 C C . LEU B 1 171 ? -3.52 -22.562 2.279 1 80.19 171 LEU B C 1
ATOM 3077 O O . LEU B 1 171 ? -4.473 -22.891 2.992 1 80.19 171 LEU B O 1
ATOM 3081 N N . ASP B 1 172 ? -2.543 -21.828 2.682 1 86 172 ASP B N 1
ATOM 3082 C CA . ASP B 1 172 ? -2.727 -20.969 3.848 1 86 172 ASP B CA 1
ATOM 3083 C C . ASP B 1 172 ? -3.699 -19.828 3.545 1 86 172 ASP B C 1
ATOM 3085 O O . ASP B 1 172 ? -3.291 -18.766 3.064 1 86 172 ASP B O 1
ATOM 3089 N N . VAL B 1 173 ? -4.922 -20.047 3.863 1 84.12 173 VAL B N 1
ATOM 3090 C CA . VAL B 1 173 ? -6.008 -19.172 3.439 1 84.12 173 VAL B CA 1
ATOM 3091 C C . VAL B 1 173 ? -5.805 -17.781 4.035 1 84.12 173 VAL B C 1
ATOM 3093 O O . VAL B 1 173 ? -6.18 -16.781 3.422 1 84.12 173 VAL B O 1
ATOM 3096 N N . ASP B 1 174 ? -5.234 -17.688 5.219 1 88.88 174 ASP B N 1
ATOM 3097 C CA . ASP B 1 174 ? -4.988 -16.391 5.863 1 88.88 174 ASP B CA 1
ATOM 3098 C C . ASP B 1 174 ? -4.031 -15.539 5.035 1 88.88 174 ASP B C 1
ATOM 3100 O O . ASP B 1 174 ? -4.406 -14.469 4.555 1 88.88 174 ASP B O 1
ATOM 3104 N N . PHE B 1 175 ? -2.926 -16.047 4.723 1 86.75 175 PHE B N 1
ATOM 3105 C CA . PHE B 1 175 ? -1.908 -15.297 3.998 1 86.75 175 PHE B CA 1
ATOM 3106 C C . PHE B 1 175 ? -2.32 -15.094 2.545 1 86.75 175 PHE B C 1
ATOM 3108 O O . PHE B 1 175 ? -2.045 -14.047 1.959 1 86.75 175 PHE B O 1
ATOM 3115 N N . VAL B 1 176 ? -2.98 -16.078 1.984 1 83.44 176 VAL B N 1
ATOM 3116 C CA . VAL B 1 176 ? -3.41 -15.961 0.595 1 83.44 176 VAL B CA 1
ATOM 3117 C C . VAL B 1 176 ? -4.426 -14.828 0.455 1 83.44 176 VAL B C 1
ATOM 3119 O O . VAL B 1 176 ? -4.367 -14.047 -0.498 1 83.44 176 VAL B O 1
ATOM 3122 N N . SER B 1 177 ? -5.324 -14.75 1.411 1 87.12 177 SER B N 1
ATOM 3123 C CA . SER B 1 177 ? -6.32 -13.688 1.378 1 87.12 177 SER B CA 1
ATOM 3124 C C . SER B 1 177 ? -5.664 -12.312 1.439 1 87.12 177 SER B C 1
ATOM 3126 O O . SER B 1 177 ? -6.008 -11.414 0.664 1 87.12 177 SER B O 1
ATOM 3128 N N . TRP B 1 178 ? -4.719 -12.156 2.277 1 90.69 178 TRP B N 1
ATOM 3129 C CA . TRP B 1 178 ? -4 -10.891 2.383 1 90.69 178 TRP B CA 1
ATOM 3130 C C . TRP B 1 178 ? -3.195 -10.609 1.118 1 90.69 178 TRP B C 1
ATOM 3132 O O . TRP B 1 178 ? -3.1 -9.469 0.673 1 90.69 178 TRP B O 1
ATOM 3142 N N . SER B 1 179 ? -2.637 -11.656 0.576 1 87.62 179 SER B N 1
ATOM 3143 C CA . SER B 1 179 ? -1.87 -11.508 -0.658 1 87.62 179 SER B CA 1
ATOM 3144 C C . SER B 1 179 ? -2.748 -11 -1.798 1 87.62 179 SER B C 1
ATOM 3146 O O . SER B 1 179 ? -2.328 -10.141 -2.576 1 87.62 179 SER B O 1
ATOM 3148 N N . VAL B 1 180 ? -3.945 -11.516 -1.914 1 85.5 180 VAL B N 1
ATOM 3149 C CA . VAL B 1 180 ? -4.883 -11.094 -2.947 1 85.5 180 VAL B CA 1
ATOM 3150 C C . VAL B 1 180 ? -5.246 -9.617 -2.746 1 85.5 180 VAL B C 1
ATOM 3152 O O . VAL B 1 180 ? -5.277 -8.844 -3.705 1 85.5 180 VAL B O 1
ATOM 3155 N N . ILE B 1 181 ? -5.492 -9.266 -1.506 1 90.62 181 ILE B N 1
ATOM 3156 C CA . ILE B 1 181 ? -5.816 -7.883 -1.187 1 90.62 181 ILE B CA 1
ATOM 3157 C C . ILE B 1 181 ? -4.66 -6.973 -1.603 1 90.62 181 ILE B C 1
ATOM 3159 O O . ILE B 1 181 ? -4.875 -5.938 -2.236 1 90.62 181 ILE B O 1
ATOM 3163 N N . GLY B 1 182 ? -3.459 -7.355 -1.275 1 92.56 182 GLY B N 1
ATOM 3164 C CA . GLY B 1 182 ? -2.289 -6.586 -1.673 1 92.56 182 GLY B CA 1
ATOM 3165 C C . GLY B 1 182 ? -2.141 -6.461 -3.178 1 92.56 182 GLY B C 1
ATOM 3166 O O . GLY B 1 182 ? -1.814 -5.387 -3.688 1 92.56 182 GLY B O 1
ATOM 3167 N N . ALA B 1 183 ? -2.363 -7.523 -3.854 1 89.44 183 ALA B N 1
ATOM 3168 C CA . ALA B 1 183 ? -2.279 -7.531 -5.312 1 89.44 183 ALA B CA 1
ATOM 3169 C C . ALA B 1 183 ? -3.305 -6.582 -5.926 1 89.44 183 ALA B C 1
ATOM 3171 O O . ALA B 1 183 ? -2.982 -5.809 -6.832 1 89.44 183 ALA B O 1
ATOM 3172 N N . VAL B 1 184 ? -4.5 -6.656 -5.457 1 89.06 184 VAL B N 1
ATOM 3173 C CA . VAL B 1 184 ? -5.562 -5.797 -5.969 1 89.06 184 VAL B CA 1
ATOM 3174 C C . VAL B 1 184 ? -5.223 -4.332 -5.703 1 89.06 184 VAL B C 1
ATOM 3176 O O . VAL B 1 184 ? -5.352 -3.488 -6.594 1 89.06 184 VAL B O 1
ATOM 3179 N N . LYS B 1 185 ? -4.773 -4.031 -4.477 1 90.81 185 LYS B N 1
ATOM 3180 C CA . LYS B 1 185 ? -4.367 -2.668 -4.145 1 90.81 185 LYS B CA 1
ATOM 3181 C C . LYS B 1 185 ? -3.318 -2.152 -5.129 1 90.81 185 LYS B C 1
ATOM 3183 O O . LYS B 1 185 ? -3.408 -1.016 -5.598 1 90.81 185 LYS B O 1
ATOM 3188 N N . GLN B 1 186 ? -2.408 -3.008 -5.391 1 91.25 186 GLN B N 1
ATOM 3189 C CA . GLN B 1 186 ? -1.315 -2.617 -6.273 1 91.25 186 GLN B CA 1
ATOM 3190 C C . GLN B 1 186 ? -1.822 -2.336 -7.688 1 91.25 186 GLN B C 1
ATOM 3192 O O . GLN B 1 186 ? -1.4 -1.368 -8.32 1 91.25 186 GLN B O 1
ATOM 3197 N N . ILE B 1 187 ? -2.664 -3.125 -8.195 1 88.31 187 ILE B N 1
ATOM 3198 C CA . ILE B 1 187 ? -3.186 -2.969 -9.555 1 88.31 187 ILE B CA 1
ATOM 3199 C C . ILE B 1 187 ? -4.039 -1.704 -9.633 1 88.31 187 ILE B C 1
ATOM 3201 O O . ILE B 1 187 ? -4 -0.987 -10.641 1 88.31 187 ILE B O 1
ATOM 3205 N N . VAL B 1 188 ? -4.797 -1.496 -8.602 1 88.19 188 VAL B N 1
ATOM 3206 C CA . VAL B 1 188 ? -5.598 -0.279 -8.555 1 88.19 188 VAL B CA 1
ATOM 3207 C C . VAL B 1 188 ? -4.684 0.944 -8.578 1 88.19 188 VAL B C 1
ATOM 3209 O O . VAL B 1 188 ? -4.945 1.903 -9.312 1 88.19 188 VAL B O 1
ATOM 3212 N N . GLU B 1 189 ? -3.633 0.927 -7.773 1 87.06 189 GLU B N 1
ATOM 3213 C CA . GLU B 1 189 ? -2.674 2.027 -7.75 1 87.06 189 GLU B CA 1
ATOM 3214 C C . GLU B 1 189 ? -2.068 2.264 -9.133 1 87.06 189 GLU B C 1
ATOM 3216 O O . GLU B 1 189 ? -1.903 3.41 -9.555 1 87.06 189 GLU B O 1
ATOM 3221 N N . LEU B 1 190 ? -1.728 1.218 -9.789 1 84.94 190 LEU B N 1
ATOM 3222 C CA . LEU B 1 190 ? -1.16 1.312 -11.125 1 84.94 190 LEU B CA 1
ATOM 3223 C C . LEU B 1 190 ? -2.146 1.963 -12.094 1 84.94 190 LEU B C 1
ATOM 3225 O O . LEU B 1 190 ? -1.755 2.771 -12.938 1 84.94 190 LEU B O 1
ATOM 3229 N N . SER B 1 191 ? -3.352 1.531 -11.961 1 80.44 191 SER B N 1
ATOM 3230 C CA . SER B 1 191 ? -4.379 2.033 -12.867 1 80.44 191 SER B CA 1
ATOM 3231 C C . SER B 1 191 ? -4.594 3.531 -12.688 1 80.44 191 SER B C 1
ATOM 3233 O O . SER B 1 191 ? -4.984 4.227 -13.633 1 80.44 191 SER B O 1
ATOM 3235 N N . LEU B 1 192 ? -4.348 4.035 -11.484 1 77.62 192 LEU B N 1
ATOM 3236 C CA . LEU B 1 192 ? -4.492 5.457 -11.195 1 77.62 192 LEU B CA 1
ATOM 3237 C C . LEU B 1 192 ? -3.377 6.262 -11.859 1 77.62 192 LEU B C 1
ATOM 3239 O O . LEU B 1 192 ? -3.564 7.43 -12.195 1 77.62 192 LEU B O 1
ATOM 3243 N N . GLU B 1 193 ? -2.236 5.699 -11.891 1 74.62 193 GLU B N 1
ATOM 3244 C CA . GLU B 1 193 ? -1.07 6.395 -12.43 1 74.62 193 GLU B CA 1
ATOM 3245 C C . GLU B 1 193 ? -1.072 6.383 -13.953 1 74.62 193 GLU B C 1
ATOM 3247 O O . GLU B 1 193 ? -0.572 7.312 -14.586 1 74.62 193 GLU B O 1
ATOM 3252 N N . ARG B 1 194 ? -1.47 5.184 -14.414 1 71.62 194 ARG B N 1
ATOM 3253 C CA . ARG B 1 194 ? -1.393 5.027 -15.867 1 71.62 194 ARG B CA 1
ATOM 3254 C C . ARG B 1 194 ? -2.541 5.758 -16.562 1 71.62 194 ARG B C 1
ATOM 3256 O O . ARG B 1 194 ? -3.646 5.836 -16.016 1 71.62 194 ARG B O 1
ATOM 3263 N N . ARG B 1 195 ? -2.334 6.934 -17.125 1 56.03 195 ARG B N 1
ATOM 3264 C CA . ARG B 1 195 ? -3.314 7.707 -17.891 1 56.03 195 ARG B CA 1
ATOM 3265 C C . ARG B 1 195 ? -4.309 6.789 -18.594 1 56.03 195 ARG B C 1
ATOM 3267 O O . ARG B 1 195 ? -5.488 7.121 -18.719 1 56.03 195 ARG B O 1
ATOM 3274 N N . GLU B 1 196 ? -3.781 5.844 -19.25 1 49.97 196 GLU B N 1
ATOM 3275 C CA . GLU B 1 196 ? -4.699 4.98 -20 1 49.97 196 GLU B CA 1
ATOM 3276 C C . GLU B 1 196 ? -5.32 3.926 -19.078 1 49.97 196 GLU B C 1
ATOM 3278 O O . GLU B 1 196 ? -4.621 3.297 -18.281 1 49.97 196 GLU B O 1
ATOM 3283 N N . GLY B 1 197 ? -6.305 4.266 -18.453 1 55.09 197 GLY B N 1
ATOM 3284 C CA . GLY B 1 197 ? -7.109 3.35 -17.656 1 55.09 197 GLY B CA 1
ATOM 3285 C C . GLY B 1 197 ? -6.676 1.903 -17.797 1 55.09 197 GLY B C 1
ATOM 3286 O O . GLY B 1 197 ? -6.414 1.433 -18.906 1 55.09 197 GLY B O 1
ATOM 3287 N N . ALA B 1 198 ? -5.742 1.461 -16.938 1 58.94 198 ALA B N 1
ATOM 3288 C CA . ALA B 1 198 ? -5.5 0.024 -17.047 1 58.94 198 ALA B CA 1
ATOM 3289 C C . ALA B 1 198 ? -6.707 -0.695 -17.641 1 58.94 198 ALA B C 1
ATOM 3291 O O . ALA B 1 198 ? -7.848 -0.266 -17.453 1 58.94 198 ALA B O 1
ATOM 3292 N N . ASP B 1 199 ? -6.465 -1.425 -18.75 1 75.81 199 ASP B N 1
ATOM 3293 C CA . ASP B 1 199 ? -7.492 -2.355 -19.203 1 75.81 199 ASP B CA 1
ATOM 3294 C C . ASP B 1 199 ? -8.016 -3.209 -18.047 1 75.81 199 ASP B C 1
ATOM 3296 O O . ASP B 1 199 ? -7.387 -4.203 -17.672 1 75.81 199 ASP B O 1
ATOM 3300 N N . LEU B 1 200 ? -8.953 -2.59 -17.359 1 76.75 200 LEU B N 1
ATOM 3301 C CA . LEU B 1 200 ? -9.555 -3.24 -16.203 1 76.75 200 LEU B CA 1
ATOM 3302 C C . LEU B 1 200 ? -9.766 -4.727 -16.469 1 76.75 200 LEU B C 1
ATOM 3304 O O . LEU B 1 200 ? -9.555 -5.555 -15.57 1 76.75 200 LEU B O 1
ATOM 3308 N N . ASP B 1 201 ? -10.109 -4.996 -17.688 1 78.81 201 ASP B N 1
ATOM 3309 C CA . ASP B 1 201 ? -10.352 -6.395 -18.031 1 78.81 201 ASP B CA 1
ATOM 3310 C C . ASP B 1 201 ? -9.039 -7.188 -18.031 1 78.81 201 ASP B C 1
ATOM 3312 O O . ASP B 1 201 ? -9 -8.32 -17.547 1 78.81 201 ASP B O 1
ATOM 3316 N N . ARG B 1 202 ? -8.086 -6.508 -18.547 1 82.5 202 ARG B N 1
ATOM 3317 C CA . ARG B 1 202 ? -6.781 -7.16 -18.594 1 82.5 202 ARG B CA 1
ATOM 3318 C C . ARG B 1 202 ? -6.227 -7.359 -17.188 1 82.5 202 ARG B C 1
ATOM 3320 O O . ARG B 1 202 ? -5.707 -8.43 -16.875 1 82.5 202 ARG B O 1
ATOM 3327 N N . ALA B 1 203 ? -6.391 -6.383 -16.375 1 83.06 203 ALA B N 1
ATOM 3328 C CA . ALA B 1 203 ? -5.914 -6.461 -15 1 83.06 203 ALA B CA 1
ATOM 3329 C C . ALA B 1 203 ? -6.652 -7.543 -14.219 1 83.06 203 ALA B C 1
ATOM 3331 O O . ALA B 1 203 ? -6.035 -8.328 -13.492 1 83.06 203 ALA B O 1
ATOM 3332 N N . THR B 1 204 ? -7.922 -7.574 -14.438 1 80.94 204 THR B N 1
ATOM 3333 C CA . THR B 1 204 ? -8.75 -8.555 -13.742 1 80.94 204 THR B CA 1
ATOM 3334 C C . THR B 1 204 ? -8.359 -9.977 -14.141 1 80.94 204 THR B C 1
ATOM 3336 O O . THR B 1 204 ? -8.195 -10.844 -13.289 1 80.94 204 THR B O 1
ATOM 3339 N N . ARG B 1 205 ? -8.164 -10.18 -15.398 1 78.88 205 ARG B N 1
ATOM 3340 C CA . ARG B 1 205 ? -7.793 -11.5 -15.906 1 78.88 205 ARG B CA 1
ATOM 3341 C C . ARG B 1 205 ? -6.418 -11.922 -15.383 1 78.88 205 ARG B C 1
ATOM 3343 O O . ARG B 1 205 ? -6.219 -13.078 -15.008 1 78.88 205 ARG B O 1
ATOM 3350 N N . ALA B 1 206 ? -5.559 -10.977 -15.398 1 78.88 206 ALA B N 1
ATOM 3351 C CA . ALA B 1 206 ? -4.211 -11.273 -14.922 1 78.88 206 ALA B CA 1
ATOM 3352 C C . ALA B 1 206 ? -4.23 -11.68 -13.453 1 78.88 206 ALA B C 1
ATOM 3354 O O . ALA B 1 206 ? -3.551 -12.633 -13.055 1 78.88 206 ALA B O 1
ATOM 3355 N N . LEU B 1 207 ? -5.004 -10.961 -12.656 1 79.38 207 LEU B N 1
ATOM 3356 C CA . LEU B 1 207 ? -5.117 -11.258 -11.234 1 79.38 207 LEU B CA 1
ATOM 3357 C C . LEU B 1 207 ? -5.719 -12.641 -11.016 1 79.38 207 LEU B C 1
ATOM 3359 O O . LEU B 1 207 ? -5.223 -13.414 -10.188 1 79.38 207 LEU B O 1
ATOM 3363 N N . LEU B 1 208 ? -6.723 -12.883 -11.758 1 75 208 LEU B N 1
ATOM 3364 C CA . LEU B 1 208 ? -7.41 -14.164 -11.594 1 75 208 LEU B CA 1
ATOM 3365 C C . LEU B 1 208 ? -6.539 -15.312 -12.086 1 75 208 LEU B C 1
ATOM 3367 O O . LEU B 1 208 ? -6.5 -16.375 -11.461 1 75 208 LEU B O 1
ATOM 3371 N N . ASP B 1 209 ? -5.938 -15.125 -13.273 1 73.69 209 ASP B N 1
ATOM 3372 C CA . ASP B 1 209 ? -5.051 -16.156 -13.812 1 73.69 209 ASP B CA 1
ATOM 3373 C C . ASP B 1 209 ? -3.92 -16.469 -12.836 1 73.69 209 ASP B C 1
ATOM 3375 O O . ASP B 1 209 ? -3.549 -17.625 -12.672 1 73.69 209 ASP B O 1
ATOM 3379 N N . LEU B 1 210 ? -3.395 -15.469 -12.258 1 71.94 210 LEU B N 1
ATOM 3380 C CA . LEU B 1 210 ? -2.309 -15.648 -11.297 1 71.94 210 LEU B CA 1
ATOM 3381 C C . LEU B 1 210 ? -2.795 -16.375 -10.047 1 71.94 210 LEU B C 1
ATOM 3383 O O . LEU B 1 210 ? -2.18 -17.344 -9.617 1 71.94 210 LEU B O 1
ATOM 3387 N N . HIS B 1 211 ? -3.9 -15.914 -9.523 1 68.81 211 HIS B N 1
ATOM 3388 C CA . HIS B 1 211 ? -4.324 -16.406 -8.219 1 68.81 211 HIS B CA 1
ATOM 3389 C C . HIS B 1 211 ? -5.156 -17.672 -8.344 1 68.81 211 HIS B C 1
ATOM 3391 O O . HIS B 1 211 ? -5.031 -18.578 -7.527 1 68.81 211 HIS B O 1
ATOM 3397 N N . LEU B 1 212 ? -6.094 -17.688 -9.273 1 59.91 212 LEU B N 1
ATOM 3398 C CA . LEU B 1 212 ? -6.934 -18.875 -9.422 1 59.91 212 LEU B CA 1
ATOM 3399 C C . LEU B 1 212 ? -6.148 -20.031 -10.047 1 59.91 212 LEU B C 1
ATOM 3401 O O . LEU B 1 212 ? -6.258 -21.172 -9.602 1 59.91 212 LEU B O 1
ATOM 3405 N N . ASP B 1 213 ? -5.641 -19.734 -11.219 1 56.25 213 ASP B N 1
ATOM 3406 C CA . ASP B 1 213 ? -4.926 -20.859 -11.828 1 56.25 213 ASP B CA 1
ATOM 3407 C C . ASP B 1 213 ? -3.734 -21.281 -10.969 1 56.25 213 ASP B C 1
ATOM 3409 O O . ASP B 1 213 ? -3.312 -22.438 -11.008 1 56.25 213 ASP B O 1
ATOM 3413 N N . GLY B 1 214 ? -3.209 -20.422 -10.352 1 50.69 214 GLY B N 1
ATOM 3414 C CA . GLY B 1 214 ? -2.193 -20.812 -9.391 1 50.69 214 GLY B CA 1
ATOM 3415 C C . GLY B 1 214 ? -2.703 -21.781 -8.344 1 50.69 214 GLY B C 1
ATOM 3416 O O . GLY B 1 214 ? -1.917 -22.484 -7.707 1 50.69 214 GLY B O 1
ATOM 3417 N N . MET B 1 215 ? -4.086 -21.578 -7.926 1 43.12 215 MET B N 1
ATOM 3418 C CA . MET B 1 215 ? -4.754 -22.484 -6.984 1 43.12 215 MET B CA 1
ATOM 3419 C C . MET B 1 215 ? -5.102 -23.812 -7.645 1 43.12 215 MET B C 1
ATOM 3421 O O . MET B 1 215 ? -5.219 -24.828 -6.969 1 43.12 215 MET B O 1
ATOM 3425 N N . LEU B 1 216 ? -5.617 -23.922 -8.828 1 38.16 216 LEU B N 1
ATOM 3426 C CA . LEU B 1 216 ? -6.141 -25.172 -9.375 1 38.16 216 LEU B CA 1
ATOM 3427 C C . LEU B 1 216 ? -5.008 -26.109 -9.742 1 38.16 216 LEU B C 1
ATOM 3429 O O . LEU B 1 216 ? -3.924 -25.672 -10.133 1 38.16 216 LEU B O 1
ATOM 3433 N N . LEU B 1 217 ? -5.094 -27.359 -9.227 1 34.53 217 LEU B N 1
ATOM 3434 C CA . LEU B 1 217 ? -4.398 -28.609 -9.492 1 34.53 217 LEU B CA 1
ATOM 3435 C C . LEU B 1 217 ? -4.188 -28.797 -10.992 1 34.53 217 LEU B C 1
ATOM 3437 O O . LEU B 1 217 ? -5.012 -28.375 -11.805 1 34.53 217 LEU B O 1
ATOM 3441 N N . ALA B 1 218 ? -2.879 -28.719 -11.555 1 33.5 218 ALA B N 1
ATOM 3442 C CA . ALA B 1 218 ? -2.684 -29.516 -12.758 1 33.5 218 ALA B CA 1
ATOM 3443 C C . ALA B 1 218 ? -3.639 -30.719 -12.789 1 33.5 218 ALA B C 1
ATOM 3445 O O . ALA B 1 218 ? -3.68 -31.5 -11.844 1 33.5 218 ALA B O 1
ATOM 3446 N N . ARG B 1 219 ? -4.965 -30.672 -13.031 1 29.58 219 ARG B N 1
ATOM 3447 C CA . ARG B 1 219 ? -5.332 -31.969 -13.594 1 29.58 219 ARG B CA 1
ATOM 3448 C C . ARG B 1 219 ? -4.441 -32.312 -14.781 1 29.58 219 ARG B C 1
ATOM 3450 O O . ARG B 1 219 ? -4.027 -31.438 -15.539 1 29.58 219 ARG B O 1
#

Organism: NCBI:txid927083

Sequence (438 aa):
MSAPARRDGAHDEPPHDGRSTRAAAMRESRRRAVLDASLRVFSEKGYHATRISDLIEAAGIARGTFYLYFESKNAIFHELLDQLLERIRASVDGVDTRVDAAPLREQLLVIVRRVLATFHQHPELTRLVLRSAPGLDDEVDRKLAAFYGQLHAWLAVSLQNAQALGLMRVLDVDFVSWSVIGAVKQIVELSLERREGADLDRATRALLDLHLDGMLLARMSAPARRDGAHDEPPHDGRSTRAAAMRESRRRAVLDASLRVFSEKGYHATRISDLIEAAGIARGTFYLYFESKNAIFHELLDQLLERIRASVDGVDTRVDAAPLREQLLVIVRRVLATFHQHPELTRLVLRSAPGLDDEVDRKLAAFYGQLHAWLAVSLQNAQALGLMRVLDVDFVSWSVIGAVKQIVELSLERREGADLDRATRALLDLHLDGMLLAR

Solvent-accessible surface area (backbone atoms only — not comparable to full-atom values): 23993 Å² total; per-residue (Å²): 136,81,79,81,78,80,76,79,74,73,73,72,68,71,71,83,53,67,63,60,54,48,53,51,48,52,49,49,50,51,48,48,46,39,49,56,30,34,43,52,49,36,51,72,56,27,62,85,69,49,47,66,66,56,38,36,61,58,44,69,51,57,68,75,61,48,51,74,72,41,90,42,68,62,56,50,51,52,51,55,49,51,52,50,54,50,52,49,53,70,38,57,66,82,82,68,81,52,88,86,36,68,57,66,67,58,50,49,50,53,34,51,44,41,42,54,48,52,43,64,72,34,53,45,60,40,46,35,60,74,31,51,37,44,67,64,41,70,67,51,40,48,52,50,51,50,51,53,49,51,53,32,51,52,45,26,51,54,49,47,50,36,34,75,72,64,67,32,54,94,65,55,42,68,56,43,29,46,28,51,51,18,17,50,52,35,51,51,53,48,31,70,69,39,84,63,62,50,55,59,65,56,53,44,49,31,52,41,49,40,51,46,42,10,37,39,69,34,108,137,84,79,81,78,79,78,78,72,74,72,71,70,71,73,81,54,65,63,59,54,49,53,50,48,51,50,51,50,51,49,49,45,39,50,55,30,35,44,52,48,35,50,73,56,27,63,85,70,49,48,67,66,55,39,36,59,58,44,68,53,56,68,72,61,50,52,74,73,41,91,42,69,63,57,50,51,52,53,55,50,51,52,51,53,49,54,49,54,69,36,56,65,82,82,68,83,54,87,86,37,66,58,67,68,60,51,50,49,53,34,51,44,40,41,53,48,52,43,63,74,33,52,47,60,40,46,35,61,74,31,52,38,44,68,64,43,70,67,51,38,49,52,50,48,52,51,54,48,50,53,32,50,52,46,25,50,53,49,47,52,36,33,75,71,64,69,32,55,95,66,54,42,68,56,44,29,44,27,51,52,17,17,52,53,35,52,52,54,49,30,70,68,39,82,65,61,48,55,60,66,56,53,43,48,32,53,42,49,42,50,48,44,8,37,40,68,33,110

Nearest PDB structures (foldseek):
  5nim-assembly1_A  TM=8.325E-01  e=2.124E-05  Mycobacterium tuberculosis
  3qpl-assembly1_A  TM=8.390E-01  e=2.831E-05  Mycobacterium tuberculosis
  6ayh-assembly1_A-2  TM=7.392E-01  e=6.735E-06  Salmonella enterica
  5mym-assembly2_C  TM=8.383E-01  e=1.134E-04  Mycobacterium tuberculosis H37Rv
  4kwa-assembly1_B  TM=7.616E-01  e=3.268E-05  Saccharomonospora viridis DSM 43017

pLDDT: mean 79.04, std 14.76, range [29.58, 95.25]